Protein AF-A0AAF5DRN4-F1 (afdb_monomer_lite)

Sequence (485 aa):
MKKDLNSKNENVFKKWIREEEDLSLYLNTDNEQILKFLNKKNSDISRIIKIINIDFNIRNKINKVQNFFKSSKKINKISKKRSRTDFNSDTSSLSNPKYSDDSNVSDEKNDITFLNCNDENMEKFLLTIHDNLNCNEKLTWHHEVKVVFYHSKTRNECSRVIKTLFASKKYVIIFDDSSLNVKQILLTYSKSKKKFFEYPDYVNKENYWTYDQLNDRIYDHHIFNMFEKGNLSNYAFLQGIQSFLFEYPQTIDVVSSNNSLNSIKYINMSDSFKDLTLLPLNNNEVNLQWGFEILQNLTNDLANDFFKYLCNEQNKRLNNLIHSFTPEEKVRTYLRRKDVTSLGKNDFGDYIVEICKKMKAEIIFSDHKIDNVCYNYLPIKTINGEIMFVDDNNYAHHYSESKICSGIITDEVLKGNIFDYNEDDKLFYEMFVNWVMKKLHLYDKRIKIATEKDAIEFLMNHGILPIEKFDEEGDQMKLYVGERT

Radius of gyration: 36.46 Å; chains: 1; bounding box: 101×79×79 Å

pLDDT: mean 75.27, std 19.68, range [30.78, 98.31]

Foldseek 3Di:
DVVPCPVVVVVVVVVVVVVVVCVVVCPPDDPVVVVVVVVVVVVVVVVVVVVVVVVVVVVVVVVVVVVVVVVVVVVVVVVVVVVVDDDPDDDDDDDDDDDDDDPDPPPPPPVQKFWEPQDPPFDKDWADQDDQDDLPDQFQWDKFWDWDWDQDPVVSDIDTAIFIWIDTLFWIWTDDDPDPPPDIDIDGDQPLPNDDPPPPPPSVDNPCQDLVNDDPVRYDPLLLVQADCPPADPLLSSLLSLLLCVVVVVVRVVSRVPDPHDRDYPVSSQVSLCVQQVAGRHHDPVSSNSSSVSSSVVSSVVVSVVSSVNSVVSNVLVVVLVPPDDPQSSVCSSVVHLQKGFPAADPSRITIITGTDIFGFPDWPQQCDDDQKHFPFTWTQGPVRAIWGQDPSSYTFLDTLMDGHPDDPDVVVVVQPQDPDDPVVRVVVSVVLSVQRVVVCVVRRNQNPNDSVSSVVVCVVVCVQPPDDDDVPDNHDDRPPPDDD

Structure (mmCIF, N/CA/C/O backbone):
data_AF-A0AAF5DRN4-F1
#
_entry.id   AF-A0AAF5DRN4-F1
#
loop_
_atom_site.group_PDB
_atom_site.id
_atom_site.type_symbol
_atom_site.label_atom_id
_atom_site.label_alt_id
_atom_site.label_comp_id
_atom_site.label_asym_id
_atom_site.label_entity_id
_atom_site.label_seq_id
_atom_site.pdbx_PDB_ins_code
_atom_site.Cartn_x
_atom_site.Cartn_y
_atom_site.Cartn_z
_atom_site.occupancy
_atom_site.B_iso_or_equiv
_atom_site.auth_seq_id
_atom_site.auth_comp_id
_atom_site.auth_asym_id
_atom_site.auth_atom_id
_atom_site.pdbx_PDB_model_num
ATOM 1 N N . MET A 1 1 ? -44.236 -15.678 -1.840 1.00 34.19 1 MET A N 1
ATOM 2 C CA . MET A 1 1 ? -44.286 -15.561 -0.357 1.00 34.19 1 MET A CA 1
ATOM 3 C C . MET A 1 1 ? -45.507 -16.243 0.251 1.00 34.19 1 MET A C 1
ATOM 5 O O . MET A 1 1 ? -45.336 -17.363 0.702 1.00 34.19 1 MET A O 1
ATOM 9 N N . LYS A 1 2 ? -46.734 -15.684 0.225 1.00 34.09 2 LYS A N 1
ATOM 10 C CA . LYS A 1 2 ? -47.917 -16.372 0.812 1.00 34.09 2 LYS A CA 1
ATOM 11 C C . LYS A 1 2 ? -48.296 -17.696 0.116 1.00 34.09 2 LYS A C 1
ATOM 13 O O . LYS A 1 2 ? -48.932 -18.533 0.735 1.00 34.09 2 LYS A O 1
ATOM 18 N N . LYS A 1 3 ? -47.886 -17.892 -1.146 1.00 40.19 3 LYS A N 1
ATOM 19 C CA . LYS A 1 3 ? -48.092 -19.135 -1.916 1.00 40.19 3 LYS A CA 1
ATOM 20 C C . LYS A 1 3 ? -46.990 -20.196 -1.744 1.00 40.19 3 LYS A C 1
ATOM 22 O O . LYS A 1 3 ? -47.240 -21.342 -2.086 1.00 40.19 3 LYS A O 1
ATOM 27 N N . ASP A 1 4 ? -45.820 -19.845 -1.198 1.00 41.94 4 ASP A N 1
ATOM 28 C CA . ASP A 1 4 ? -44.656 -20.759 -1.136 1.00 41.94 4 ASP A CA 1
ATOM 29 C C . ASP A 1 4 ? -44.449 -21.396 0.242 1.00 41.94 4 ASP A C 1
ATOM 31 O O . ASP A 1 4 ? -43.684 -22.351 0.383 1.00 41.94 4 ASP A O 1
ATOM 35 N N . LEU A 1 5 ? -45.174 -20.926 1.261 1.00 41.16 5 LEU A N 1
ATOM 36 C CA . LEU A 1 5 ? -45.381 -21.675 2.499 1.00 41.16 5 LEU A CA 1
ATOM 37 C C . LEU A 1 5 ? -46.373 -22.802 2.206 1.00 41.16 5 LEU A C 1
ATOM 39 O O . LEU A 1 5 ? -47.556 -22.744 2.520 1.00 41.16 5 LEU A O 1
ATOM 43 N N . ASN A 1 6 ? -45.855 -23.806 1.503 1.00 46.31 6 ASN A N 1
ATOM 44 C CA . ASN A 1 6 ? -46.534 -25.038 1.153 1.00 46.31 6 ASN A CA 1
ATOM 45 C C . ASN A 1 6 ? -47.206 -25.624 2.405 1.00 46.31 6 ASN A C 1
ATOM 47 O O . ASN A 1 6 ? -46.566 -25.736 3.454 1.00 46.31 6 ASN A O 1
ATOM 51 N N . SER A 1 7 ? -48.463 -26.054 2.279 1.00 50.34 7 SER A N 1
ATOM 52 C CA . SER A 1 7 ? -49.287 -26.623 3.364 1.00 50.34 7 SER A CA 1
ATOM 53 C C . SER A 1 7 ? -48.601 -27.751 4.152 1.00 50.34 7 SER A C 1
ATOM 55 O O . SER A 1 7 ? -48.934 -28.005 5.310 1.00 50.34 7 SER A O 1
ATOM 57 N N . LYS A 1 8 ? -47.586 -28.398 3.562 1.00 50.88 8 LYS A N 1
ATOM 58 C CA . LYS A 1 8 ? -46.709 -29.359 4.241 1.00 50.88 8 LYS A CA 1
ATOM 59 C C . LYS A 1 8 ? -46.015 -28.780 5.479 1.00 50.88 8 LYS A C 1
ATOM 61 O O . LYS A 1 8 ? -45.960 -29.478 6.484 1.00 50.88 8 LYS A O 1
ATOM 66 N N . ASN A 1 9 ? -45.522 -27.542 5.445 1.00 52.69 9 ASN A N 1
ATOM 67 C CA . ASN A 1 9 ? -44.754 -26.979 6.564 1.00 52.69 9 ASN A CA 1
ATOM 68 C C . ASN A 1 9 ? -45.658 -26.550 7.726 1.00 52.69 9 ASN A C 1
ATOM 70 O O . ASN A 1 9 ? -45.308 -26.759 8.884 1.00 52.69 9 ASN A O 1
ATOM 74 N N . GLU A 1 10 ? -46.852 -26.032 7.427 1.00 51.88 10 GLU A N 1
ATOM 75 C CA . GLU A 1 10 ? -47.852 -25.721 8.452 1.00 51.88 10 GLU A CA 1
ATOM 76 C C . GLU A 1 10 ? -48.342 -26.995 9.154 1.00 51.88 10 GLU A C 1
ATOM 78 O O . GLU A 1 10 ? -48.479 -27.015 10.375 1.00 51.88 10 GLU A O 1
ATOM 83 N N . ASN A 1 11 ? -48.523 -28.092 8.409 1.00 60.19 11 ASN A N 1
ATOM 84 C CA . ASN A 1 11 ? -48.879 -29.384 8.994 1.00 60.19 11 ASN A CA 1
ATOM 85 C C . ASN A 1 11 ? -47.763 -29.962 9.873 1.00 60.19 11 ASN A C 1
ATOM 87 O O . ASN A 1 11 ? -48.069 -30.546 10.908 1.00 60.19 11 ASN A O 1
ATOM 91 N N . VAL A 1 12 ? -46.488 -29.783 9.507 1.00 56.44 12 VAL A N 1
ATOM 92 C CA . VAL A 1 12 ? -45.354 -30.185 10.360 1.00 56.44 12 VAL A CA 1
ATOM 93 C C . VAL A 1 12 ? -45.354 -29.382 11.660 1.00 56.44 12 VAL A C 1
ATOM 95 O O . VAL A 1 12 ? -45.227 -29.971 12.728 1.00 56.44 12 VAL A O 1
ATOM 98 N N . PHE A 1 13 ? -45.579 -28.068 11.590 1.00 45.00 13 PHE A N 1
ATOM 99 C CA . PHE A 1 13 ? -45.620 -27.209 12.774 1.00 45.00 13 PHE A CA 1
ATOM 100 C C . PHE A 1 13 ? -46.831 -27.504 13.678 1.00 45.00 13 PHE A C 1
ATOM 102 O O . PHE A 1 13 ? -46.680 -27.663 14.883 1.00 45.00 13 PHE A O 1
ATOM 109 N N . LYS A 1 14 ? -48.033 -27.680 13.110 1.00 59.66 14 LYS A N 1
ATOM 110 C CA . LYS A 1 14 ? -49.236 -28.069 13.876 1.00 59.66 14 LYS A CA 1
ATOM 111 C C . LYS A 1 14 ? -49.115 -29.459 14.496 1.00 59.66 14 LYS A C 1
ATOM 113 O O . LYS A 1 14 ? -49.604 -29.677 15.600 1.00 59.66 14 LYS A O 1
ATOM 118 N N . LYS A 1 15 ? -48.475 -30.397 13.792 1.00 63.25 15 LYS A N 1
ATOM 119 C CA . LYS A 1 15 ? -48.167 -31.726 14.328 1.00 63.25 15 LYS A CA 1
ATOM 120 C C . LYS A 1 15 ? -47.182 -31.633 15.495 1.00 63.25 15 LYS A C 1
ATOM 122 O O . LYS A 1 15 ? -47.379 -32.323 16.484 1.00 63.25 15 LYS A O 1
ATOM 127 N N . TRP A 1 16 ? -46.194 -30.743 15.403 1.00 51.16 16 TRP A N 1
ATOM 128 C CA . TRP A 1 16 ? -45.220 -30.500 16.467 1.00 51.16 16 TRP A CA 1
ATOM 129 C C . TRP A 1 16 ? -45.878 -30.008 17.765 1.00 51.16 16 TRP A C 1
ATOM 131 O O . TRP A 1 16 ? -45.559 -30.548 18.815 1.00 51.16 16 TRP A O 1
ATOM 141 N N . ILE A 1 17 ? -46.852 -29.088 17.683 1.00 52.28 17 ILE A N 1
ATOM 142 C CA . ILE A 1 17 ? -47.606 -28.605 18.859 1.00 52.28 17 ILE A CA 1
ATOM 143 C C . ILE A 1 17 ? -48.411 -29.735 19.522 1.00 52.28 17 ILE A C 1
ATOM 145 O O . ILE A 1 17 ? -48.402 -29.857 20.740 1.00 52.28 17 ILE A O 1
ATOM 149 N N . ARG A 1 18 ? -49.077 -30.599 18.741 1.00 55.06 18 ARG A N 1
ATOM 150 C CA . ARG A 1 18 ? -49.852 -31.720 19.313 1.00 55.06 18 ARG A CA 1
ATOM 151 C C . ARG A 1 18 ? -48.970 -32.786 19.960 1.00 55.06 18 ARG A C 1
ATOM 153 O O . ARG A 1 18 ? -49.330 -33.326 20.993 1.00 55.06 18 ARG A O 1
ATOM 160 N N . GLU A 1 19 ? -47.818 -33.083 19.363 1.00 56.28 19 GLU A N 1
ATOM 161 C CA . GLU A 1 19 ? -46.881 -34.067 19.923 1.00 56.28 19 GLU A CA 1
ATOM 162 C C . GLU A 1 19 ? -46.210 -33.573 21.221 1.00 56.28 19 GLU A C 1
ATOM 164 O O . GLU A 1 19 ? -45.669 -34.383 21.969 1.00 56.28 19 GLU A O 1
ATOM 169 N N . GLU A 1 20 ? -46.237 -32.265 21.500 1.00 49.56 20 GLU A N 1
ATOM 170 C CA . GLU A 1 20 ? -45.762 -31.698 22.767 1.00 49.56 20 GLU A CA 1
ATOM 171 C C . GLU A 1 20 ? -46.753 -31.942 23.921 1.00 49.56 20 GLU A C 1
ATOM 173 O O . GLU A 1 20 ? -46.327 -32.167 25.051 1.00 49.56 20 GLU A O 1
ATOM 178 N N . GLU A 1 21 ? -48.062 -31.994 23.645 1.00 51.03 21 GLU A N 1
ATOM 179 C CA . GLU A 1 21 ? -49.086 -32.343 24.647 1.00 51.03 21 GLU A CA 1
ATOM 180 C C . GLU A 1 21 ? -49.031 -33.840 25.029 1.00 51.03 21 GLU A C 1
ATOM 182 O O . GLU A 1 21 ? -49.225 -34.208 26.194 1.00 51.03 21 GLU A O 1
ATOM 187 N N . ASP A 1 22 ? -48.649 -34.705 24.082 1.00 53.84 22 ASP A N 1
ATOM 188 C CA . ASP A 1 22 ? -48.504 -36.153 24.299 1.00 53.84 22 ASP A CA 1
ATOM 189 C C . ASP A 1 22 ? -47.260 -36.538 25.123 1.00 53.84 22 ASP A C 1
ATOM 191 O O . ASP A 1 22 ? -47.157 -37.673 25.595 1.00 53.84 22 ASP A O 1
ATOM 195 N N . LEU A 1 23 ? -46.322 -35.615 25.377 1.00 43.97 23 LEU A N 1
ATOM 196 C CA . LEU A 1 23 ? -45.146 -35.881 26.222 1.00 43.97 23 LEU A CA 1
ATOM 197 C C . LEU A 1 23 ? -45.525 -36.248 27.668 1.00 43.97 23 LEU A C 1
ATOM 199 O O . LEU A 1 23 ? -44.752 -36.921 28.351 1.00 43.97 23 LEU A O 1
ATOM 203 N N . SER A 1 24 ? -46.736 -35.893 28.111 1.00 48.56 24 SER A N 1
ATOM 204 C CA . SER A 1 24 ? -47.278 -36.328 29.405 1.00 48.56 24 SER A CA 1
ATOM 205 C C . SER A 1 24 ? -47.591 -37.833 29.473 1.00 48.56 24 SER A C 1
ATOM 207 O O . SER A 1 24 ? -47.614 -38.399 30.565 1.00 48.56 24 SER A O 1
ATOM 209 N N . LEU A 1 25 ? -47.763 -38.511 28.331 1.00 50.25 25 LEU A N 1
ATOM 210 C CA . LEU A 1 25 ? -48.127 -39.932 28.266 1.00 50.25 25 LEU A CA 1
ATOM 211 C C . LEU A 1 25 ? -46.925 -40.890 28.246 1.00 50.25 25 LEU A C 1
ATOM 213 O O . LEU A 1 25 ? -47.085 -42.074 28.538 1.00 50.25 25 LEU A O 1
ATOM 217 N N . TYR A 1 26 ? -45.719 -40.404 27.945 1.00 44.84 26 TYR A N 1
ATOM 218 C CA . TYR A 1 26 ? -44.545 -41.261 27.709 1.00 44.84 26 TYR A CA 1
ATOM 219 C C . TYR A 1 26 ? -43.659 -41.508 28.941 1.00 44.84 26 TYR A C 1
ATOM 221 O O . TYR A 1 26 ? -42.624 -42.169 28.837 1.00 44.84 26 TYR A O 1
ATOM 229 N N . LEU A 1 27 ? -44.073 -41.064 30.133 1.00 44.50 27 LEU A N 1
ATOM 230 C CA . LEU A 1 27 ? -43.308 -41.276 31.371 1.00 44.50 27 LEU A CA 1
ATOM 231 C C . LEU A 1 27 ? -43.224 -42.746 31.839 1.00 44.50 27 LEU A C 1
ATOM 233 O O . LEU A 1 27 ? -42.555 -43.011 32.830 1.00 44.50 27 LEU A O 1
ATOM 237 N N . ASN A 1 28 ? -43.821 -43.708 31.121 1.00 46.72 28 ASN A N 1
ATOM 238 C CA . ASN A 1 28 ? -43.773 -45.141 31.461 1.00 46.72 28 ASN A CA 1
ATOM 239 C C . ASN A 1 28 ? -43.280 -46.059 30.323 1.00 46.72 28 ASN A C 1
ATOM 241 O O . ASN A 1 28 ? -43.595 -47.248 30.309 1.00 46.72 28 ASN A O 1
ATOM 245 N N . THR A 1 29 ? -42.513 -45.545 29.360 1.00 47.59 29 THR A N 1
ATOM 246 C CA . THR A 1 29 ? -42.054 -46.337 28.198 1.00 47.59 29 THR A CA 1
ATOM 247 C C . THR A 1 29 ? -40.541 -46.508 28.112 1.00 47.59 29 THR A C 1
ATOM 249 O O . THR A 1 29 ? -39.771 -45.638 28.503 1.00 47.59 29 THR A O 1
ATOM 252 N N . ASP A 1 30 ? -40.155 -47.666 27.571 1.00 61.34 30 ASP A N 1
ATOM 253 C CA . ASP A 1 30 ? -38.801 -48.214 27.496 1.00 61.34 30 ASP A CA 1
ATOM 254 C C . ASP A 1 30 ? -37.784 -47.288 26.792 1.00 61.34 30 ASP A C 1
ATOM 256 O O . ASP A 1 30 ? -38.079 -46.642 25.777 1.00 61.34 30 ASP A O 1
ATOM 260 N N . ASN A 1 31 ? -36.557 -47.254 27.323 1.00 64.44 31 ASN A N 1
ATOM 261 C CA . ASN A 1 31 ? -35.498 -46.284 27.009 1.00 64.44 31 ASN A CA 1
ATOM 262 C C . ASN A 1 31 ? -35.117 -46.241 25.519 1.00 64.44 31 ASN A C 1
ATOM 264 O O . ASN A 1 31 ? -34.694 -45.203 25.002 1.00 64.44 31 ASN A O 1
ATOM 268 N N . GLU A 1 32 ? -35.287 -47.349 24.796 1.00 62.09 32 GLU A N 1
ATOM 269 C CA . GLU A 1 32 ? -34.953 -47.426 23.373 1.00 62.09 32 GLU A CA 1
ATOM 270 C C . GLU A 1 32 ? -35.887 -46.564 22.497 1.00 62.09 32 GLU A C 1
ATOM 272 O O . GLU A 1 32 ? -35.458 -45.997 21.485 1.00 62.09 32 GLU A O 1
ATOM 277 N N . GLN A 1 33 ? -37.158 -46.408 22.893 1.00 67.88 33 GLN A N 1
ATOM 278 C CA . GLN A 1 33 ? -38.109 -45.550 22.175 1.00 67.88 33 GLN A CA 1
ATOM 279 C C . GLN A 1 33 ? -37.792 -44.067 22.387 1.00 67.88 33 GLN A C 1
ATOM 281 O O . GLN A 1 33 ? -37.835 -43.290 21.428 1.00 67.88 33 GLN A O 1
ATOM 286 N N . ILE A 1 34 ? -37.386 -43.694 23.605 1.00 61.19 34 ILE A N 1
ATOM 287 C CA . ILE A 1 34 ? -36.936 -42.335 23.936 1.00 61.19 34 ILE A CA 1
ATOM 288 C C . ILE A 1 34 ? -35.717 -41.969 23.081 1.00 61.19 34 ILE A C 1
ATOM 290 O O . ILE A 1 34 ? -35.688 -40.903 22.465 1.00 61.19 34 ILE A O 1
ATOM 294 N N . LEU A 1 35 ? -34.742 -42.876 22.953 1.00 55.47 35 LEU A N 1
ATOM 295 C CA . LEU A 1 35 ? -33.540 -42.622 22.157 1.00 55.47 35 LEU A CA 1
ATOM 296 C C . LEU A 1 35 ? -33.856 -42.431 20.662 1.00 55.47 35 LEU A C 1
ATOM 298 O O . LEU A 1 35 ? -33.338 -41.511 20.021 1.00 55.47 35 LEU A O 1
ATOM 302 N N . LYS A 1 36 ? -34.744 -43.263 20.095 1.00 66.06 36 LYS A N 1
ATOM 303 C CA . LYS A 1 36 ? -35.218 -43.113 18.705 1.00 66.06 36 LYS A CA 1
ATOM 304 C C . LYS A 1 36 ? -35.960 -41.788 18.497 1.00 66.06 36 LYS A C 1
ATOM 306 O O . LYS A 1 36 ? -35.770 -41.145 17.462 1.00 66.06 36 LYS A O 1
ATOM 311 N N . PHE A 1 37 ? -36.755 -41.352 19.474 1.00 68.00 37 PHE A N 1
ATOM 312 C CA . PHE A 1 37 ? -37.451 -40.066 19.436 1.00 68.00 37 PHE A CA 1
ATOM 313 C C . PHE A 1 37 ? -36.480 -38.876 19.477 1.00 68.00 37 PHE A C 1
ATOM 315 O O . PHE A 1 37 ? -36.572 -37.988 18.626 1.00 68.00 37 PHE A O 1
ATOM 322 N N . LEU A 1 38 ? -35.499 -38.886 20.387 1.00 66.62 38 LEU A N 1
ATOM 323 C CA . LEU A 1 38 ? -34.484 -37.830 20.497 1.00 66.62 38 LEU A CA 1
ATOM 324 C C . LEU A 1 38 ? -33.641 -37.705 19.220 1.00 66.62 38 LEU A C 1
ATOM 326 O O . LEU A 1 38 ? -33.437 -36.602 18.711 1.00 66.62 38 LEU A O 1
ATOM 330 N N . ASN A 1 39 ? -33.228 -38.831 18.632 1.00 65.94 39 ASN A N 1
ATOM 331 C CA . ASN A 1 39 ? -32.480 -38.830 17.372 1.00 65.94 39 ASN A CA 1
ATOM 332 C C . ASN A 1 39 ? -33.298 -38.259 16.205 1.00 65.94 39 ASN A C 1
ATOM 334 O O . ASN A 1 39 ? -32.773 -37.505 15.380 1.00 65.94 39 ASN A O 1
ATOM 338 N N . LYS A 1 40 ? -34.601 -38.560 16.152 1.00 73.19 40 LYS A N 1
ATOM 339 C CA . LYS A 1 40 ? -35.508 -37.967 15.165 1.00 73.19 40 LYS A CA 1
ATOM 340 C C . LYS A 1 40 ? -35.641 -36.452 15.364 1.00 73.19 40 LYS A C 1
ATOM 342 O O . LYS A 1 40 ? -35.519 -35.710 14.390 1.00 73.19 40 LYS A O 1
ATOM 347 N N . LYS A 1 41 ? -35.794 -35.983 16.609 1.00 73.38 41 LYS A N 1
ATOM 348 C CA . LYS A 1 41 ? -35.871 -34.546 16.939 1.00 73.38 41 LYS A CA 1
ATOM 349 C C . LYS A 1 41 ? -34.593 -33.791 16.556 1.00 73.38 41 LYS A C 1
ATOM 351 O O . LYS A 1 41 ? -34.696 -32.711 15.981 1.00 73.38 41 LYS A O 1
ATOM 356 N N . ASN A 1 42 ? -33.408 -34.372 16.763 1.00 70.12 42 ASN A N 1
ATOM 357 C CA . ASN A 1 42 ? -32.141 -33.766 16.324 1.00 70.12 42 ASN A CA 1
ATOM 358 C C . ASN A 1 42 ? -32.070 -33.576 14.798 1.00 70.12 42 ASN A C 1
ATOM 360 O O . ASN A 1 42 ? -31.583 -32.548 14.318 1.00 70.12 42 ASN A O 1
ATOM 364 N N . SER A 1 43 ? -32.595 -34.529 14.019 1.00 69.06 43 SER A N 1
ATOM 365 C CA . SER A 1 43 ? -32.681 -34.395 12.557 1.00 69.06 43 SER A CA 1
ATOM 366 C C . SER A 1 43 ? -33.598 -33.239 12.136 1.00 69.06 43 SER A C 1
ATOM 368 O O . SER A 1 43 ? -33.249 -32.456 11.245 1.00 69.06 43 SER A O 1
ATOM 370 N N . ASP A 1 44 ? -34.740 -33.090 12.809 1.00 71.88 44 ASP A N 1
ATOM 371 C CA . ASP A 1 44 ? -35.696 -32.018 12.528 1.00 71.88 44 ASP A CA 1
ATOM 372 C C . ASP A 1 44 ? -35.152 -30.638 12.944 1.00 71.88 44 ASP A C 1
ATOM 374 O O . ASP A 1 44 ? -35.269 -29.685 12.170 1.00 71.88 44 ASP A O 1
ATOM 378 N N . ILE A 1 45 ? -34.449 -30.533 14.080 1.00 64.00 45 ILE A N 1
ATOM 379 C CA . ILE A 1 45 ? -33.748 -29.305 14.500 1.00 64.00 45 ILE A CA 1
ATOM 380 C C . ILE A 1 45 ? -32.693 -28.902 13.461 1.00 64.00 45 ILE A C 1
ATOM 382 O O . ILE A 1 45 ? -32.655 -27.748 13.033 1.00 64.00 45 ILE A O 1
ATOM 386 N N . SER A 1 46 ? -31.886 -29.851 12.976 1.00 63.84 46 SER A N 1
ATOM 387 C CA . SER A 1 46 ? -30.887 -29.582 11.931 1.00 63.84 46 SER A CA 1
ATOM 388 C C . SER A 1 46 ? -31.523 -29.042 10.641 1.00 63.84 46 SER A C 1
ATOM 390 O O . SER A 1 46 ? -30.984 -28.129 10.007 1.00 63.84 46 SER A O 1
ATOM 392 N N . ARG A 1 47 ? -32.701 -29.553 10.252 1.00 60.47 47 ARG A N 1
ATOM 393 C CA . ARG A 1 47 ? -33.462 -29.020 9.110 1.00 60.47 47 ARG A CA 1
ATOM 394 C C . ARG A 1 47 ? -33.976 -27.606 9.361 1.00 60.47 47 ARG A C 1
ATOM 396 O O . ARG A 1 47 ? -33.871 -26.776 8.460 1.00 60.47 47 ARG A O 1
ATOM 403 N N . ILE A 1 48 ? -34.496 -27.322 10.553 1.00 61.25 48 ILE A N 1
ATOM 404 C CA . ILE A 1 48 ? -34.987 -25.987 10.925 1.00 61.25 48 ILE A CA 1
ATOM 405 C C . ILE A 1 48 ? -33.841 -24.969 10.904 1.00 61.25 48 ILE A C 1
ATOM 407 O O . ILE A 1 48 ? -33.987 -23.921 10.279 1.00 61.25 48 ILE A O 1
ATOM 411 N N . ILE A 1 49 ? -32.674 -25.305 11.464 1.00 55.47 49 ILE A N 1
ATOM 412 C CA . ILE A 1 49 ? -31.474 -24.449 11.425 1.00 55.47 49 ILE A CA 1
ATOM 413 C C . ILE A 1 49 ? -31.066 -24.145 9.976 1.00 55.47 49 ILE A C 1
ATOM 415 O O . ILE A 1 49 ? -30.799 -22.994 9.632 1.00 55.47 49 ILE A O 1
ATOM 419 N N . LYS A 1 50 ? -31.090 -25.145 9.083 1.00 60.62 50 LYS A N 1
ATOM 420 C CA . LYS A 1 50 ? -30.821 -24.921 7.651 1.00 60.62 50 LYS A CA 1
ATOM 421 C C . LYS A 1 50 ? -31.827 -23.963 7.007 1.00 60.62 50 LYS A C 1
ATOM 423 O O . LYS A 1 50 ? -31.420 -23.123 6.210 1.00 60.62 50 LYS A O 1
ATOM 428 N N . ILE A 1 51 ? -33.114 -24.065 7.342 1.00 63.84 51 ILE A N 1
ATOM 429 C CA . ILE A 1 51 ? -34.158 -23.164 6.825 1.00 63.84 51 ILE A CA 1
ATOM 430 C C . ILE A 1 51 ? -33.950 -21.734 7.345 1.00 63.84 51 ILE A C 1
ATOM 432 O O . ILE A 1 51 ? -34.028 -20.793 6.557 1.00 63.84 51 ILE A O 1
ATOM 436 N N . ILE A 1 52 ? -33.626 -21.569 8.630 1.00 59.22 52 ILE A N 1
ATOM 437 C CA . ILE A 1 52 ? -33.339 -20.262 9.242 1.00 59.22 52 ILE A CA 1
ATOM 438 C C . ILE A 1 52 ? -32.122 -19.610 8.571 1.00 59.22 52 ILE A C 1
ATOM 440 O O . ILE A 1 52 ? -32.190 -18.447 8.178 1.00 59.22 52 ILE A O 1
ATOM 444 N N . ASN A 1 53 ? -31.050 -20.371 8.331 1.00 54.09 53 ASN A N 1
ATOM 445 C CA . ASN A 1 53 ? -29.860 -19.871 7.635 1.00 54.09 53 ASN A CA 1
ATOM 446 C C . ASN A 1 53 ? -30.152 -19.457 6.182 1.00 54.09 53 ASN A C 1
ATOM 448 O O . ASN A 1 53 ? -29.557 -18.505 5.671 1.00 54.09 53 ASN A O 1
ATOM 452 N N . ILE A 1 54 ? -31.074 -20.144 5.497 1.00 66.19 54 ILE A N 1
ATOM 453 C CA . ILE A 1 54 ? -31.532 -19.738 4.160 1.00 66.19 54 ILE A CA 1
ATOM 454 C C . ILE A 1 54 ? -32.309 -18.416 4.238 1.00 66.19 54 ILE A C 1
ATOM 456 O O . ILE A 1 54 ? -32.026 -17.517 3.444 1.00 66.19 54 ILE A O 1
ATOM 460 N N . ASP A 1 55 ? -33.237 -18.264 5.190 1.00 64.25 55 ASP A N 1
ATOM 461 C CA . ASP A 1 55 ? -34.008 -17.020 5.358 1.00 64.25 55 ASP A CA 1
ATOM 462 C C . ASP A 1 55 ? -33.092 -15.833 5.695 1.00 64.25 55 ASP A C 1
ATOM 464 O O . ASP A 1 55 ? -33.214 -14.764 5.096 1.00 64.25 55 ASP A O 1
ATOM 468 N N . PHE A 1 56 ? -32.099 -16.038 6.567 1.00 60.47 56 PHE A N 1
ATOM 469 C CA . PHE A 1 56 ? -31.100 -15.025 6.913 1.00 60.47 56 PHE A CA 1
ATOM 470 C C . PHE A 1 56 ? -30.281 -14.578 5.692 1.00 60.47 56 PHE A C 1
ATOM 472 O O . PHE A 1 56 ? -30.162 -13.383 5.410 1.00 60.47 56 PHE A O 1
ATOM 479 N N . ASN A 1 57 ? -29.794 -15.530 4.889 1.00 58.03 57 ASN A N 1
ATOM 480 C CA . ASN A 1 57 ? -29.079 -15.232 3.646 1.00 58.03 57 ASN A CA 1
ATOM 481 C C . ASN A 1 57 ? -29.945 -14.470 2.631 1.00 58.03 57 ASN A C 1
ATOM 483 O O . ASN A 1 57 ? -29.448 -13.586 1.925 1.00 58.03 57 ASN A O 1
ATOM 487 N N . ILE A 1 58 ? -31.241 -14.783 2.556 1.00 64.19 58 ILE A N 1
ATOM 488 C CA . ILE A 1 58 ? -32.193 -14.070 1.700 1.00 64.19 58 ILE A CA 1
ATOM 489 C C . ILE A 1 58 ? -32.408 -12.641 2.212 1.00 64.19 58 ILE A C 1
ATOM 491 O O . ILE A 1 58 ? -32.301 -11.703 1.419 1.00 64.19 58 ILE A O 1
ATOM 495 N N . ARG A 1 59 ? -32.638 -12.441 3.517 1.00 61.06 59 ARG A N 1
ATOM 496 C CA . ARG A 1 59 ? -32.798 -11.101 4.113 1.00 61.06 59 ARG A CA 1
ATOM 497 C C . ARG A 1 59 ? -31.562 -10.234 3.911 1.00 61.06 59 ARG A C 1
ATOM 499 O O . ARG A 1 59 ? -31.697 -9.095 3.470 1.00 61.06 59 ARG A O 1
ATOM 506 N N . ASN A 1 60 ? -30.364 -10.782 4.108 1.00 60.19 60 ASN A N 1
ATOM 507 C CA . ASN A 1 60 ? -29.117 -10.057 3.860 1.00 60.19 60 ASN A CA 1
ATOM 508 C C . ASN A 1 60 ? -28.961 -9.649 2.391 1.00 60.19 60 ASN A C 1
ATOM 510 O O . ASN A 1 60 ? -28.555 -8.520 2.100 1.00 60.19 60 ASN A O 1
ATOM 514 N N . LYS A 1 61 ? -29.336 -10.518 1.442 1.00 63.94 61 LYS A N 1
ATOM 515 C CA . LYS A 1 61 ? -29.367 -10.155 0.016 1.00 63.94 61 LYS A CA 1
ATOM 516 C C . LYS A 1 61 ? -30.394 -9.057 -0.275 1.00 63.94 61 LYS A C 1
ATOM 518 O O . LYS A 1 61 ? -30.071 -8.117 -0.999 1.00 63.94 61 LYS A O 1
ATOM 523 N N . ILE A 1 62 ? -31.592 -9.128 0.309 1.00 62.47 62 ILE A N 1
ATOM 524 C CA . ILE A 1 62 ? -32.633 -8.098 0.155 1.00 62.47 62 ILE A CA 1
ATOM 525 C C . ILE A 1 62 ? -32.154 -6.751 0.713 1.00 62.47 62 ILE A C 1
ATOM 527 O O . ILE A 1 62 ? -32.263 -5.739 0.020 1.00 62.47 62 ILE A O 1
ATOM 531 N N . ASN A 1 63 ? -31.560 -6.733 1.907 1.00 62.69 63 ASN A N 1
ATOM 532 C CA . ASN A 1 63 ? -31.039 -5.517 2.536 1.00 62.69 63 ASN A CA 1
ATOM 533 C C . ASN A 1 63 ? -29.913 -4.886 1.701 1.00 62.69 63 ASN A C 1
ATOM 535 O O . ASN A 1 63 ? -29.921 -3.673 1.475 1.00 62.69 63 ASN A O 1
ATOM 539 N N . LYS A 1 64 ? -29.002 -5.698 1.142 1.00 61.12 64 LYS A N 1
ATOM 540 C CA . LYS A 1 64 ? -27.971 -5.227 0.197 1.00 61.12 64 LYS A CA 1
ATOM 541 C C . LYS A 1 64 ? -28.587 -4.568 -1.043 1.00 61.12 64 LYS A C 1
ATOM 543 O O . LYS A 1 64 ? -28.174 -3.472 -1.422 1.00 61.12 64 LYS A O 1
ATOM 548 N N . VAL A 1 65 ? -29.606 -5.188 -1.642 1.00 49.06 65 VAL A N 1
ATOM 549 C CA . VAL A 1 65 ? -30.319 -4.633 -2.807 1.00 49.06 65 VAL A CA 1
ATOM 550 C C . VAL A 1 65 ? -31.037 -3.325 -2.450 1.00 49.06 65 VAL A C 1
ATOM 552 O O . VAL A 1 65 ? -30.954 -2.347 -3.193 1.00 49.06 65 VAL A O 1
ATOM 555 N N . GLN A 1 66 ? -31.694 -3.252 -1.292 1.00 62.56 66 GLN A N 1
ATOM 556 C CA . GLN A 1 66 ? -32.366 -2.032 -0.838 1.00 62.56 66 GLN A CA 1
ATOM 557 C C . GLN A 1 66 ? -31.383 -0.881 -0.588 1.00 62.56 66 GLN A C 1
ATOM 559 O O . GLN A 1 66 ? -31.654 0.255 -0.993 1.00 62.56 66 GLN A O 1
ATOM 564 N N . ASN A 1 67 ? -30.232 -1.160 0.026 1.00 64.44 67 ASN A N 1
ATOM 565 C CA . ASN A 1 67 ? -29.187 -0.162 0.254 1.00 64.44 67 ASN A CA 1
ATOM 566 C C . ASN A 1 67 ? -28.582 0.331 -1.067 1.00 64.44 67 ASN A C 1
ATOM 568 O O . ASN A 1 67 ? -28.410 1.539 -1.241 1.00 64.44 67 ASN A O 1
ATOM 572 N N . PHE A 1 68 ? -28.386 -0.558 -2.045 1.00 58.16 68 PHE A N 1
ATOM 573 C CA . PHE A 1 68 ? -27.984 -0.176 -3.401 1.00 58.16 68 PHE A CA 1
ATOM 574 C C . PHE A 1 68 ? -28.983 0.804 -4.046 1.00 58.16 68 PHE A C 1
ATOM 576 O O . PHE A 1 68 ? -28.586 1.854 -4.560 1.00 58.16 68 PHE A O 1
ATOM 583 N N . PHE A 1 69 ? -30.292 0.538 -3.946 1.00 50.78 69 PHE A N 1
ATOM 584 C CA . PHE A 1 69 ? -31.318 1.448 -4.470 1.00 50.78 69 PHE A CA 1
ATOM 585 C C . PHE A 1 69 ? -31.384 2.791 -3.724 1.00 50.78 69 PHE A C 1
ATOM 587 O O . PHE A 1 69 ? -31.616 3.829 -4.354 1.00 50.78 69 PHE A O 1
ATOM 594 N N . LYS A 1 70 ? -31.160 2.811 -2.402 1.00 68.25 70 LYS A N 1
ATOM 595 C CA . LYS A 1 70 ? -31.089 4.060 -1.619 1.00 68.25 70 LYS A CA 1
ATOM 596 C C . LYS A 1 70 ? -29.896 4.921 -2.055 1.00 68.25 70 LYS A C 1
ATOM 598 O O . LYS A 1 70 ? -30.071 6.118 -2.300 1.00 68.25 70 LYS A O 1
ATOM 603 N N . SER A 1 71 ? -28.722 4.316 -2.235 1.00 63.19 71 SER A N 1
ATOM 604 C CA . SER A 1 71 ? -27.507 5.005 -2.694 1.00 63.19 71 SER A CA 1
ATOM 605 C C . SER A 1 71 ? -27.634 5.510 -4.133 1.00 63.19 71 SER A C 1
ATOM 607 O O . SER A 1 71 ? -27.328 6.672 -4.399 1.00 63.19 71 SER A O 1
ATOM 609 N N . SER A 1 72 ? -28.194 4.708 -5.045 1.00 51.81 72 SER A N 1
ATOM 610 C CA . SER A 1 72 ? -28.459 5.121 -6.433 1.00 51.81 72 SER A CA 1
ATOM 611 C C . SER A 1 72 ? -29.410 6.328 -6.513 1.00 51.81 72 SER A C 1
ATOM 613 O O . SER A 1 72 ? -29.142 7.293 -7.233 1.00 51.81 72 SER A O 1
ATOM 615 N N . LYS A 1 73 ? -30.477 6.361 -5.696 1.00 63.00 73 LYS A N 1
ATOM 616 C CA . LYS A 1 73 ? -31.368 7.536 -5.599 1.00 63.00 73 LYS A CA 1
ATOM 617 C C . LYS A 1 73 ? -30.647 8.785 -5.079 1.00 63.00 73 LYS A C 1
ATOM 619 O O . LYS A 1 73 ? -30.959 9.889 -5.528 1.00 63.00 73 LYS A O 1
ATOM 624 N N . LYS A 1 74 ? -29.694 8.634 -4.152 1.00 68.25 74 LYS A N 1
ATOM 625 C CA . LYS A 1 74 ? -28.882 9.747 -3.630 1.00 68.25 74 LYS A CA 1
ATOM 626 C C . LYS A 1 74 ? -27.929 10.285 -4.704 1.00 68.25 74 LYS A C 1
ATOM 628 O O . LYS A 1 74 ? -27.875 11.496 -4.898 1.00 68.25 74 LYS A O 1
ATOM 633 N N . ILE A 1 75 ? -27.282 9.401 -5.468 1.00 53.44 75 ILE A N 1
ATOM 634 C CA . ILE A 1 75 ? -26.403 9.766 -6.592 1.00 53.44 75 ILE A CA 1
ATOM 635 C C . ILE A 1 75 ? -27.193 10.482 -7.697 1.00 53.44 75 ILE A C 1
ATOM 637 O O . ILE A 1 75 ? -26.776 11.547 -8.140 1.00 53.44 75 ILE A O 1
ATOM 641 N N . ASN A 1 76 ? -28.381 9.989 -8.064 1.00 53.66 76 ASN A N 1
ATOM 642 C CA . ASN A 1 76 ? -29.229 10.637 -9.074 1.00 53.66 76 ASN A CA 1
ATOM 643 C C . ASN A 1 76 ? -29.754 12.020 -8.646 1.00 53.66 76 ASN A C 1
ATOM 645 O O . ASN A 1 76 ? -29.989 12.885 -9.489 1.00 53.66 76 ASN A O 1
ATOM 649 N N . LYS A 1 77 ? -29.930 12.267 -7.340 1.00 62.34 77 LYS A N 1
ATOM 650 C CA . LYS A 1 77 ? -30.239 13.616 -6.833 1.00 62.34 77 LYS A CA 1
ATOM 651 C C . LYS A 1 77 ? -29.033 14.556 -6.920 1.00 62.34 77 LYS A C 1
ATOM 653 O O . LYS A 1 77 ? -29.219 15.744 -7.169 1.00 62.34 77 LYS A O 1
ATOM 658 N N . ILE A 1 78 ? -27.819 14.039 -6.732 1.00 59.41 78 ILE A N 1
ATOM 659 C CA . ILE A 1 78 ? -26.579 14.820 -6.833 1.00 59.41 78 ILE A CA 1
ATOM 660 C C . ILE A 1 78 ? -26.249 15.122 -8.303 1.00 59.41 78 ILE A C 1
ATOM 662 O O . ILE A 1 78 ? -25.915 16.262 -8.619 1.00 59.41 78 ILE A O 1
ATOM 666 N N . SER A 1 79 ? -26.422 14.160 -9.217 1.00 48.50 79 SER A N 1
ATOM 667 C CA . SER A 1 79 ? -26.189 14.371 -10.654 1.00 48.50 79 SER A CA 1
ATOM 668 C C . SER A 1 79 ? -27.162 15.391 -11.251 1.00 48.50 79 SER A C 1
ATOM 670 O O . SER A 1 79 ? -26.721 16.298 -11.949 1.00 48.50 79 SER A O 1
ATOM 672 N N . LYS A 1 80 ? -28.451 15.350 -10.875 1.00 50.41 80 LYS A N 1
ATOM 673 C CA . LYS A 1 80 ? -29.433 16.376 -11.278 1.00 50.41 80 LYS A CA 1
ATOM 674 C C . LYS A 1 80 ? -29.148 17.770 -10.710 1.00 50.41 80 LYS A C 1
ATOM 676 O O . LYS A 1 80 ? -29.581 18.753 -11.301 1.00 50.41 80 LYS A O 1
ATOM 681 N N . LYS A 1 81 ? -28.440 17.880 -9.578 1.00 53.38 81 LYS A N 1
ATOM 682 C CA . LYS A 1 81 ? -27.968 19.180 -9.068 1.00 53.38 81 LYS A CA 1
ATOM 683 C C . LYS A 1 81 ? -26.729 19.687 -9.810 1.00 53.38 81 LYS A C 1
ATOM 685 O O . LYS A 1 81 ? -26.576 20.894 -9.916 1.00 53.38 81 LYS A O 1
ATOM 690 N N . ARG A 1 82 ? -25.879 18.798 -10.335 1.00 46.69 82 ARG A N 1
ATOM 691 C CA . ARG A 1 82 ? -24.683 19.178 -11.108 1.00 46.69 82 ARG A CA 1
ATOM 692 C C . ARG A 1 82 ? -24.956 19.450 -12.587 1.00 46.69 82 ARG A C 1
ATOM 694 O O . ARG A 1 82 ? -24.265 20.269 -13.168 1.00 46.69 82 ARG A O 1
ATOM 701 N N . SER A 1 83 ? -25.981 18.851 -13.190 1.00 42.19 83 SER A N 1
ATOM 702 C CA . SER A 1 83 ? -26.315 19.087 -14.606 1.00 42.19 83 SER A CA 1
ATOM 703 C C . SER A 1 83 ? -27.044 20.416 -14.878 1.00 42.19 83 SER A C 1
ATOM 705 O O . SER A 1 83 ? -27.604 20.586 -15.956 1.00 42.19 83 SER A O 1
ATOM 707 N N . ARG A 1 84 ? -27.099 21.338 -13.906 1.00 40.81 84 ARG A N 1
ATOM 708 C CA . ARG A 1 84 ? -27.624 22.705 -14.085 1.00 40.81 84 ARG A CA 1
ATOM 709 C C . ARG A 1 84 ? -26.540 23.784 -14.108 1.00 40.81 84 ARG A C 1
ATOM 711 O O . ARG A 1 84 ? -26.873 24.959 -14.123 1.00 40.81 84 ARG A O 1
ATOM 718 N N . THR A 1 85 ? -25.278 23.382 -14.145 1.00 38.78 85 THR A N 1
ATOM 719 C CA . THR A 1 85 ? -24.132 24.266 -14.364 1.00 38.78 85 THR A CA 1
ATOM 720 C C . THR A 1 85 ? -23.416 23.802 -15.625 1.00 38.78 85 THR A C 1
ATOM 722 O O . THR A 1 85 ? -22.739 22.777 -15.611 1.00 38.78 85 THR A O 1
ATOM 725 N N . ASP A 1 86 ? -23.693 24.531 -16.703 1.00 36.53 86 ASP A N 1
ATOM 726 C CA . ASP A 1 86 ? -22.804 24.879 -17.811 1.00 36.53 86 ASP A CA 1
ATOM 727 C C . ASP A 1 86 ? -22.050 23.731 -18.500 1.00 36.53 86 ASP A C 1
ATOM 729 O O . ASP A 1 86 ? -20.903 23.414 -18.198 1.00 36.53 86 ASP A O 1
ATOM 733 N N . PHE A 1 87 ? -22.710 23.152 -19.506 1.00 34.34 87 PHE A N 1
ATOM 734 C CA . PHE A 1 87 ? -22.079 22.411 -20.598 1.00 34.34 87 PHE A CA 1
ATOM 735 C C . PHE A 1 87 ? -22.118 23.299 -21.851 1.00 34.34 87 PHE A C 1
ATOM 737 O O . PHE A 1 87 ? -23.100 23.280 -22.589 1.00 34.34 87 PHE A O 1
ATOM 744 N N . ASN A 1 88 ? -21.059 24.077 -22.082 1.00 36.69 88 ASN A N 1
ATOM 745 C CA . ASN A 1 88 ? -20.711 24.555 -23.421 1.00 36.69 88 ASN A CA 1
ATOM 746 C C . ASN A 1 88 ? -19.633 23.611 -23.954 1.00 36.69 88 ASN A C 1
ATOM 748 O O . ASN A 1 88 ? -18.481 23.650 -23.525 1.00 36.69 88 ASN A O 1
ATOM 752 N N . SER A 1 89 ? -20.052 22.690 -24.816 1.00 37.28 89 SER A N 1
ATOM 753 C CA . SER A 1 89 ? -19.188 21.751 -25.520 1.00 37.28 89 SER A CA 1
ATOM 754 C C . SER A 1 89 ? -18.859 22.317 -26.897 1.00 37.28 89 SER A C 1
ATOM 756 O O . SER A 1 89 ? -19.650 22.149 -27.823 1.00 37.28 89 SER A O 1
ATOM 758 N N . ASP A 1 90 ? -17.694 22.942 -27.034 1.00 36.91 90 ASP A N 1
ATOM 759 C CA . ASP A 1 90 ? -17.104 23.202 -28.344 1.00 36.91 90 ASP A CA 1
ATOM 760 C C . ASP A 1 90 ? -16.188 22.034 -28.703 1.00 36.91 90 ASP A C 1
ATOM 762 O O . ASP A 1 90 ? -15.086 21.856 -28.188 1.00 36.91 90 ASP A O 1
ATOM 766 N N . THR A 1 91 ? -16.714 21.174 -29.568 1.00 34.28 91 THR A N 1
ATOM 767 C CA . THR A 1 91 ? -15.976 20.141 -30.283 1.00 34.28 91 THR A CA 1
ATOM 768 C C . THR A 1 91 ? -15.270 20.785 -31.472 1.00 34.28 91 THR A C 1
ATOM 770 O O . THR A 1 91 ? -15.933 21.137 -32.447 1.00 34.28 91 THR A O 1
ATOM 773 N N . SER A 1 92 ? -13.944 20.901 -31.438 1.00 34.91 92 SER A N 1
ATOM 774 C CA . SER A 1 92 ? -13.149 21.153 -32.642 1.00 34.91 92 SER A CA 1
ATOM 775 C C . SER A 1 92 ? -12.137 20.026 -32.843 1.00 34.91 92 SER A C 1
ATOM 777 O O . SER A 1 92 ? -11.404 19.602 -31.953 1.00 34.91 92 SER A O 1
ATOM 779 N N . SER A 1 93 ? -12.221 19.452 -34.034 1.00 37.09 93 SER A N 1
ATOM 780 C CA . SER A 1 93 ? -11.489 18.300 -34.537 1.00 37.09 93 SER A CA 1
ATOM 781 C C . SER A 1 93 ? -9.986 18.564 -34.632 1.00 37.09 93 SER A C 1
ATOM 783 O O . SER A 1 93 ? -9.573 19.532 -35.268 1.00 37.09 93 SER A O 1
ATOM 785 N N . LEU A 1 94 ? -9.180 17.651 -34.081 1.00 34.69 94 LEU A N 1
ATOM 786 C CA . LEU A 1 94 ? -7.740 17.567 -34.321 1.00 34.69 94 LEU A CA 1
ATOM 787 C C . LEU A 1 94 ? -7.471 17.243 -35.798 1.00 34.69 94 LEU A C 1
ATOM 789 O O . LEU A 1 94 ? -7.625 16.101 -36.230 1.00 34.69 94 LEU A O 1
ATOM 793 N N . SER A 1 95 ? -7.060 18.244 -36.570 1.00 32.66 95 SER A N 1
ATOM 794 C CA . SER A 1 95 ? -6.411 18.053 -37.867 1.00 32.66 95 SER A CA 1
ATOM 795 C C . SER A 1 95 ? -4.896 18.160 -37.699 1.00 32.66 95 SER A C 1
ATOM 797 O O . SER A 1 95 ? -4.405 19.153 -37.167 1.00 32.66 95 SER A O 1
ATOM 799 N N . ASN A 1 96 ? -4.184 17.131 -38.165 1.00 30.78 96 ASN A N 1
ATOM 800 C CA . ASN A 1 96 ? -2.726 17.008 -38.146 1.00 30.78 96 ASN A CA 1
ATOM 801 C C . ASN A 1 96 ? -2.019 18.267 -38.690 1.00 30.78 96 ASN A C 1
ATOM 803 O O . ASN A 1 96 ? -2.308 18.667 -39.824 1.00 30.78 96 ASN A O 1
ATOM 807 N N . PRO A 1 97 ? -1.069 18.859 -37.944 1.00 40.94 97 PRO A N 1
ATOM 808 C CA . PRO A 1 97 ? -0.283 19.981 -38.432 1.00 40.94 97 PRO A CA 1
ATOM 809 C C . PRO A 1 97 ? 0.746 19.489 -39.458 1.00 40.94 97 PRO A C 1
ATOM 811 O O . PRO A 1 97 ? 1.523 18.569 -39.206 1.00 40.94 97 PRO A O 1
ATOM 814 N N . LYS A 1 98 ? 0.717 20.096 -40.647 1.00 33.81 98 LYS A N 1
ATOM 815 C CA . LYS A 1 98 ? 1.766 19.949 -41.657 1.00 33.81 98 LYS A CA 1
ATOM 816 C C . LYS A 1 98 ? 2.986 20.748 -41.208 1.00 33.81 98 LYS A C 1
ATOM 818 O O . LYS A 1 98 ? 2.866 21.937 -40.936 1.00 33.81 98 LYS A O 1
ATOM 823 N N . TYR A 1 99 ? 4.123 20.065 -41.160 1.00 38.75 99 TYR A N 1
ATOM 824 C CA . TYR A 1 99 ? 5.444 20.624 -40.913 1.00 38.75 99 TYR A CA 1
ATOM 825 C C . TYR A 1 99 ? 5.804 21.621 -42.019 1.00 38.75 99 TYR A C 1
ATOM 827 O O . TYR A 1 99 ? 5.819 21.263 -43.197 1.00 38.75 99 TYR A O 1
ATOM 835 N N . SER A 1 100 ? 6.068 22.864 -41.633 1.00 37.06 100 SER A N 1
ATOM 836 C CA . SER A 1 100 ? 6.768 23.847 -42.454 1.00 37.06 100 SER A CA 1
ATOM 837 C C . SER A 1 100 ? 8.074 24.184 -41.751 1.00 37.06 100 SER A C 1
ATOM 839 O O . SER A 1 100 ? 8.046 24.630 -40.603 1.00 37.06 100 SER A O 1
ATOM 841 N N . ASP A 1 101 ? 9.180 23.932 -42.447 1.00 40.06 101 ASP A N 1
ATOM 842 C CA . ASP A 1 101 ? 10.529 24.346 -42.078 1.00 40.06 101 ASP A CA 1
ATOM 843 C C . ASP A 1 101 ? 10.585 25.870 -42.030 1.00 40.06 101 ASP A C 1
ATOM 845 O O . ASP A 1 101 ? 10.648 26.520 -43.063 1.00 40.06 101 ASP A O 1
ATOM 849 N N . ASP A 1 102 ? 10.496 26.423 -40.829 1.00 41.69 102 ASP A N 1
ATOM 850 C CA . ASP A 1 102 ? 11.090 27.701 -40.462 1.00 41.69 102 ASP A CA 1
ATOM 851 C C . ASP A 1 102 ? 11.173 27.717 -38.938 1.00 41.69 102 ASP A C 1
ATOM 853 O O . ASP A 1 102 ? 10.197 27.436 -38.236 1.00 41.69 102 ASP A O 1
ATOM 857 N N . SER A 1 103 ? 12.373 27.997 -38.435 1.00 44.59 103 SER A N 1
ATOM 858 C CA . SER A 1 103 ? 12.758 28.059 -37.027 1.00 44.59 103 SER A CA 1
ATOM 859 C C . SER A 1 103 ? 11.951 29.119 -36.268 1.00 44.59 103 SER A C 1
ATOM 861 O O . SER A 1 103 ? 12.438 30.210 -35.985 1.00 44.59 103 SER A O 1
ATOM 863 N N . ASN A 1 104 ? 10.698 28.811 -35.952 1.00 43.03 104 ASN A N 1
ATOM 864 C CA . ASN A 1 104 ? 9.829 29.641 -35.138 1.00 43.03 104 ASN A CA 1
ATOM 865 C C . ASN A 1 104 ? 9.707 28.998 -33.762 1.00 43.03 104 ASN A C 1
ATOM 867 O O . ASN A 1 104 ? 8.964 28.041 -33.555 1.00 43.03 104 ASN A O 1
ATOM 871 N N . VAL A 1 105 ? 10.473 29.560 -32.829 1.00 50.28 105 VAL A N 1
ATOM 872 C CA . VAL A 1 105 ? 10.317 29.398 -31.384 1.00 50.28 105 VAL A CA 1
ATOM 873 C C . VAL A 1 105 ? 8.874 29.776 -31.039 1.00 50.28 105 VAL A C 1
ATOM 875 O O . VAL A 1 105 ? 8.532 30.949 -30.920 1.00 50.28 105 VAL A O 1
ATOM 878 N N . SER A 1 106 ? 7.982 28.791 -30.984 1.00 49.97 106 SER A N 1
ATOM 879 C CA . SER A 1 106 ? 6.583 29.014 -30.642 1.00 49.97 106 SER A CA 1
ATOM 880 C C . SER A 1 106 ? 6.477 29.268 -29.137 1.00 49.97 106 SER A C 1
ATOM 882 O O . SER A 1 106 ? 6.599 28.338 -28.342 1.00 49.97 106 SER A O 1
ATOM 884 N N . ASP A 1 107 ? 6.220 30.520 -28.758 1.00 55.91 107 ASP A N 1
ATOM 885 C CA . ASP A 1 107 ? 6.047 31.008 -27.378 1.00 55.91 107 ASP A CA 1
ATOM 886 C C . ASP A 1 107 ? 4.784 30.491 -26.654 1.00 55.91 107 ASP A C 1
ATOM 888 O O . ASP A 1 107 ? 4.464 30.931 -25.543 1.00 55.91 107 ASP A O 1
ATOM 892 N N . GLU A 1 108 ? 4.058 29.524 -27.221 1.00 54.47 108 GLU A N 1
ATOM 893 C CA . GLU A 1 108 ? 3.102 28.755 -26.430 1.00 54.47 108 GLU A CA 1
ATOM 894 C C . GLU A 1 108 ? 3.894 27.874 -25.462 1.00 54.47 108 GLU A C 1
ATOM 896 O O . GLU A 1 108 ? 4.270 26.745 -25.777 1.00 54.47 108 GLU A O 1
ATOM 901 N N . LYS A 1 109 ? 4.151 28.424 -24.265 1.00 56.72 109 LYS A N 1
ATOM 902 C CA . LYS A 1 109 ? 4.623 27.728 -23.060 1.00 56.72 109 LYS A CA 1
ATOM 903 C C . LYS A 1 109 ? 3.640 26.618 -22.683 1.00 56.72 109 LYS A C 1
ATOM 905 O O . LYS A 1 109 ? 2.952 26.685 -21.664 1.00 56.72 109 LYS A O 1
ATOM 910 N N . ASN A 1 110 ? 3.571 25.575 -23.498 1.00 58.59 110 ASN A N 1
ATOM 911 C CA . ASN A 1 110 ? 3.100 24.284 -23.061 1.00 58.59 110 ASN A CA 1
ATOM 912 C C . ASN A 1 110 ? 4.021 23.902 -21.911 1.00 58.59 110 ASN A C 1
ATOM 914 O O . ASN A 1 110 ? 5.235 23.799 -22.083 1.00 58.59 110 ASN A O 1
ATOM 918 N N . ASP A 1 111 ? 3.445 23.777 -20.717 1.00 80.19 111 ASP A N 1
ATOM 919 C CA . ASP A 1 111 ? 4.155 23.439 -19.486 1.00 80.19 111 ASP A CA 1
ATOM 920 C C . ASP A 1 111 ? 4.552 21.951 -19.515 1.00 80.19 111 ASP A C 1
ATOM 922 O O . ASP A 1 111 ? 4.136 21.141 -18.681 1.00 80.19 111 ASP A O 1
ATOM 926 N N . ILE A 1 112 ? 5.288 21.560 -20.563 1.00 88.56 112 ILE A N 1
ATOM 927 C CA . ILE A 1 112 ? 5.742 20.199 -20.798 1.00 88.56 112 ILE A CA 1
ATOM 928 C C . ILE A 1 112 ? 6.703 19.881 -19.663 1.00 88.56 112 ILE A C 1
ATOM 930 O O . ILE A 1 112 ? 7.779 20.461 -19.521 1.00 88.56 112 ILE A O 1
ATOM 934 N N . THR A 1 113 ? 6.252 18.981 -18.801 1.00 91.94 113 THR A N 1
ATOM 935 C CA . THR A 1 113 ? 6.996 18.558 -17.625 1.00 91.94 113 THR A CA 1
ATOM 936 C C . THR A 1 113 ? 7.609 17.197 -17.908 1.00 91.94 113 THR A C 1
ATOM 938 O O . THR A 1 113 ? 6.886 16.236 -18.175 1.00 91.94 113 THR A O 1
ATOM 941 N N . PHE A 1 114 ? 8.928 17.108 -17.791 1.00 95.31 114 PHE A N 1
ATOM 942 C CA . PHE A 1 114 ? 9.684 15.866 -17.942 1.00 95.31 114 PHE A CA 1
ATOM 943 C C . PHE A 1 114 ? 10.006 15.254 -16.574 1.00 95.31 114 PHE A C 1
ATOM 945 O O . PHE A 1 114 ? 9.895 15.918 -15.537 1.00 95.31 114 PHE A O 1
ATOM 952 N N . LEU A 1 115 ? 10.389 13.977 -16.557 1.00 95.69 115 LEU A N 1
ATOM 953 C CA . LEU A 1 115 ? 10.766 13.243 -15.349 1.00 95.69 115 LEU A CA 1
ATOM 954 C C . LEU A 1 115 ? 12.268 12.944 -15.357 1.00 95.69 115 LEU A C 1
ATOM 956 O O . LEU A 1 115 ? 12.726 12.100 -16.121 1.00 95.69 115 LEU A O 1
ATOM 960 N N . ASN A 1 116 ? 13.028 13.582 -14.470 1.00 95.25 116 ASN A N 1
ATOM 961 C CA . ASN A 1 116 ? 14.426 13.241 -14.229 1.00 95.25 116 ASN A CA 1
ATOM 962 C C . ASN A 1 116 ? 14.519 12.137 -13.169 1.00 95.25 116 ASN A C 1
ATOM 964 O O . ASN A 1 116 ? 14.204 12.361 -11.997 1.00 95.25 116 ASN A O 1
ATOM 968 N N . CYS A 1 117 ? 14.946 10.948 -13.591 1.00 93.50 117 CYS A N 1
ATOM 969 C CA . CYS A 1 117 ? 15.172 9.794 -12.720 1.00 93.50 117 CYS A CA 1
ATOM 970 C C . CYS A 1 117 ? 16.669 9.509 -12.481 1.00 93.50 117 CYS A C 1
ATOM 972 O O . CYS A 1 117 ? 17.002 8.401 -12.071 1.00 93.50 117 CYS A O 1
ATOM 974 N N . ASN A 1 118 ? 17.561 10.461 -12.778 1.00 88.62 118 ASN A N 1
ATOM 975 C CA . ASN A 1 118 ? 19.020 10.288 -12.760 1.00 88.62 118 ASN A CA 1
ATOM 976 C C . ASN A 1 118 ? 19.732 11.247 -11.784 1.00 88.62 118 ASN A C 1
ATOM 978 O O . ASN A 1 118 ? 20.940 11.437 -11.863 1.00 88.62 118 ASN A O 1
ATOM 982 N N . ASP A 1 119 ? 18.991 11.860 -10.860 1.00 86.25 119 ASP A N 1
ATOM 983 C CA . ASP A 1 119 ? 19.527 12.789 -9.858 1.00 86.25 119 ASP A CA 1
ATOM 984 C C . ASP A 1 119 ? 19.983 12.034 -8.590 1.00 86.25 119 ASP A C 1
ATOM 986 O O . ASP A 1 119 ? 19.339 11.083 -8.146 1.00 86.25 119 ASP A O 1
ATOM 990 N N . GLU A 1 120 ? 21.081 12.461 -7.966 1.00 83.81 120 GLU A N 1
ATOM 991 C CA . GLU A 1 120 ? 21.620 11.846 -6.744 1.00 83.81 120 GLU A CA 1
ATOM 992 C C . GLU A 1 120 ? 20.672 11.987 -5.545 1.00 83.81 120 GLU A C 1
ATOM 994 O O . GLU A 1 120 ? 20.581 11.094 -4.697 1.00 83.81 120 GLU A O 1
ATOM 999 N N . ASN A 1 121 ? 19.926 13.093 -5.498 1.00 87.88 121 ASN A N 1
ATOM 1000 C CA . ASN A 1 121 ? 19.110 13.488 -4.353 1.00 87.88 121 ASN A CA 1
ATOM 1001 C C . ASN A 1 121 ? 17.618 13.198 -4.575 1.00 87.88 121 ASN A C 1
ATOM 1003 O O . ASN A 1 121 ? 16.772 14.077 -4.378 1.00 87.88 121 ASN A O 1
ATOM 1007 N N . MET A 1 122 ? 17.284 11.992 -5.042 1.00 90.56 122 MET A N 1
ATOM 1008 C CA . MET A 1 122 ? 15.896 11.531 -5.160 1.00 90.56 122 MET A CA 1
ATOM 1009 C C . MET A 1 122 ? 15.385 10.928 -3.848 1.00 90.56 122 MET A C 1
ATOM 1011 O O . MET A 1 122 ? 16.109 10.231 -3.135 1.00 90.56 122 MET A O 1
ATOM 1015 N N . GLU A 1 123 ? 14.106 11.161 -3.541 1.00 91.81 123 GLU A N 1
ATOM 1016 C CA . GLU A 1 123 ? 13.444 10.490 -2.422 1.00 91.81 123 GLU A CA 1
ATOM 1017 C C . GLU A 1 123 ? 13.376 8.985 -2.704 1.00 91.81 123 GLU A C 1
ATOM 1019 O O . GLU A 1 123 ? 12.885 8.565 -3.757 1.00 91.81 123 GLU A O 1
ATOM 1024 N N . LYS A 1 124 ? 13.847 8.172 -1.751 1.00 92.19 124 LYS A N 1
ATOM 1025 C CA . LYS A 1 124 ? 13.894 6.713 -1.886 1.00 92.19 124 LYS A CA 1
ATOM 1026 C C . LYS A 1 124 ? 12.980 6.033 -0.889 1.00 92.19 124 LYS A C 1
ATOM 1028 O O . LYS A 1 124 ? 12.813 6.475 0.247 1.00 92.19 124 LYS A O 1
ATOM 1033 N N . PHE A 1 125 ? 12.439 4.890 -1.283 1.00 89.69 125 PHE A N 1
ATOM 1034 C CA . PHE A 1 125 ? 11.768 3.995 -0.360 1.00 89.69 125 PHE A CA 1
ATOM 1035 C C . PHE A 1 125 ? 11.849 2.535 -0.779 1.00 89.69 125 PHE A C 1
ATOM 1037 O O . PHE A 1 125 ? 12.047 2.206 -1.941 1.00 89.69 125 PHE A O 1
ATOM 1044 N N . LEU A 1 126 ? 11.643 1.649 0.192 1.00 88.94 126 LEU A N 1
ATOM 1045 C CA . LEU A 1 126 ? 11.575 0.214 -0.052 1.00 88.94 126 LEU A CA 1
ATOM 1046 C C . LEU A 1 126 ? 10.147 -0.200 -0.414 1.00 88.94 126 LEU A C 1
ATOM 1048 O O . LEU A 1 126 ? 9.196 0.168 0.283 1.00 88.94 126 LEU A O 1
ATOM 1052 N N . LEU A 1 127 ? 10.012 -0.980 -1.482 1.00 87.38 127 LEU A N 1
ATOM 1053 C CA . LEU A 1 127 ? 8.761 -1.572 -1.935 1.00 87.38 127 LEU A CA 1
ATOM 1054 C C . LEU A 1 127 ? 8.873 -3.097 -1.944 1.00 87.38 127 LEU A C 1
ATOM 1056 O O . LEU A 1 127 ? 9.587 -3.679 -2.758 1.00 87.38 127 LEU A O 1
ATOM 1060 N N . THR A 1 128 ? 8.088 -3.748 -1.094 1.00 86.25 128 THR A N 1
ATOM 1061 C CA . THR A 1 128 ? 7.901 -5.198 -1.154 1.00 86.25 128 THR A CA 1
ATOM 1062 C C . THR A 1 128 ? 6.784 -5.514 -2.149 1.00 86.25 128 THR A C 1
ATOM 1064 O O . THR A 1 128 ? 5.640 -5.096 -1.961 1.00 86.25 128 THR A O 1
ATOM 1067 N N . ILE A 1 129 ? 7.104 -6.255 -3.210 1.00 85.62 129 ILE A N 1
ATOM 1068 C CA . ILE A 1 129 ? 6.103 -6.868 -4.090 1.00 85.62 129 ILE A CA 1
ATOM 1069 C C . ILE A 1 129 ? 5.959 -8.318 -3.637 1.00 85.62 129 ILE A C 1
ATOM 1071 O O . ILE A 1 129 ? 6.912 -9.089 -3.720 1.00 85.62 129 ILE A O 1
ATOM 1075 N N . HIS A 1 130 ? 4.793 -8.662 -3.099 1.00 83.50 130 HIS A N 1
ATOM 1076 C CA . HIS A 1 130 ? 4.534 -9.993 -2.556 1.00 83.50 130 HIS A CA 1
ATOM 1077 C C . HIS A 1 130 ? 4.341 -11.030 -3.667 1.00 83.50 130 HIS A C 1
ATOM 1079 O O . HIS A 1 130 ? 3.888 -10.696 -4.759 1.00 83.50 130 HIS A O 1
ATOM 1085 N N . ASP A 1 131 ? 4.655 -12.287 -3.363 1.00 86.06 131 ASP A N 1
ATOM 1086 C CA . ASP A 1 131 ? 4.349 -13.417 -4.239 1.00 86.06 131 ASP A CA 1
ATOM 1087 C C . ASP A 1 131 ? 2.833 -13.641 -4.349 1.00 86.06 131 ASP A C 1
ATOM 1089 O O . ASP A 1 131 ? 2.052 -13.166 -3.515 1.00 86.06 131 ASP A O 1
ATOM 1093 N N . ASN A 1 132 ? 2.423 -14.419 -5.355 1.00 90.88 132 ASN A N 1
ATOM 1094 C CA . ASN A 1 132 ? 1.040 -14.873 -5.472 1.00 90.88 132 ASN A CA 1
ATOM 1095 C C . ASN A 1 132 ? 0.598 -15.583 -4.184 1.00 90.88 132 ASN A C 1
ATOM 1097 O O . ASN A 1 132 ? 1.275 -16.473 -3.664 1.00 90.88 132 ASN A O 1
ATOM 1101 N N . LEU A 1 133 ? -0.570 -15.193 -3.686 1.00 92.12 133 LEU A N 1
ATOM 1102 C CA . LEU A 1 133 ? -1.161 -15.716 -2.462 1.00 92.12 133 LEU A CA 1
ATOM 1103 C C . LEU A 1 133 ? -2.111 -16.879 -2.772 1.00 92.12 133 LEU A C 1
ATOM 1105 O O . LEU A 1 133 ? -2.774 -16.900 -3.811 1.00 92.12 133 LEU A O 1
ATOM 1109 N N . ASN A 1 134 ? -2.236 -17.836 -1.849 1.00 95.38 134 ASN A N 1
ATOM 1110 C CA . ASN A 1 134 ? -3.252 -18.882 -1.954 1.00 95.38 134 ASN A CA 1
ATOM 1111 C C . ASN A 1 134 ? -4.623 -18.348 -1.510 1.00 95.38 134 ASN A C 1
ATOM 1113 O O . ASN A 1 134 ? -4.951 -18.358 -0.326 1.00 95.38 134 ASN A O 1
ATOM 1117 N N . CYS A 1 135 ? -5.459 -17.940 -2.465 1.00 96.75 135 CYS A N 1
ATOM 1118 C CA . CYS A 1 135 ? -6.781 -17.371 -2.175 1.00 96.75 135 CYS A CA 1
ATOM 1119 C C . CYS A 1 135 ? -7.832 -18.391 -1.705 1.00 96.75 135 CYS A C 1
ATOM 1121 O O . CYS A 1 135 ? -8.954 -18.001 -1.388 1.00 96.75 135 CYS A O 1
ATOM 1123 N N . ASN A 1 136 ? -7.495 -19.685 -1.682 1.00 95.69 136 ASN A N 1
ATOM 1124 C CA . ASN A 1 136 ? -8.349 -20.747 -1.145 1.00 95.69 136 ASN A CA 1
ATOM 1125 C C . ASN A 1 136 ? -7.932 -21.174 0.273 1.00 95.69 136 ASN A C 1
ATOM 1127 O O . ASN A 1 136 ? -8.503 -22.122 0.814 1.00 95.69 136 ASN A O 1
ATOM 1131 N N . GLU A 1 137 ? -6.928 -20.519 0.867 1.00 93.44 137 GLU A N 1
ATOM 1132 C CA . GLU A 1 137 ? -6.556 -20.753 2.259 1.00 93.44 137 GLU A CA 1
ATOM 1133 C C . GLU A 1 137 ? -7.726 -20.377 3.178 1.00 93.44 137 GLU A C 1
ATOM 1135 O O . GLU A 1 137 ? -8.250 -19.266 3.113 1.00 93.44 137 GLU A O 1
ATOM 1140 N N . LYS A 1 138 ? -8.146 -21.317 4.031 1.00 89.69 138 LYS A N 1
ATOM 1141 C CA . LYS A 1 138 ? -9.127 -21.043 5.082 1.00 89.69 138 LYS A CA 1
ATOM 1142 C C . LYS A 1 138 ? -8.399 -20.455 6.275 1.00 89.69 138 LYS A C 1
ATOM 1144 O O . LYS A 1 138 ? -7.567 -21.128 6.880 1.00 89.69 138 LYS A O 1
ATOM 1149 N N . LEU A 1 139 ? -8.725 -19.215 6.599 1.00 92.12 139 LEU A N 1
ATOM 1150 C CA . LEU A 1 139 ? -8.102 -18.483 7.686 1.00 92.12 139 LEU A CA 1
ATOM 1151 C C . LEU A 1 139 ? -9.115 -18.274 8.806 1.00 92.12 139 LEU A C 1
ATOM 1153 O O . LEU A 1 139 ? -10.312 -18.102 8.562 1.00 92.12 139 LEU A O 1
ATOM 1157 N N . THR A 1 140 ? -8.609 -18.290 10.033 1.00 92.25 140 THR A N 1
ATOM 1158 C CA . THR A 1 140 ? -9.342 -17.819 11.203 1.00 92.25 140 THR A CA 1
ATOM 1159 C C . THR A 1 140 ? -9.080 -16.331 11.371 1.00 92.25 140 THR A C 1
ATOM 1161 O O . THR A 1 140 ? -7.925 -15.899 11.454 1.00 92.25 140 THR A O 1
ATOM 1164 N N . TRP A 1 141 ? -10.158 -15.568 11.412 1.00 92.69 141 TRP A N 1
ATOM 1165 C CA . TRP A 1 141 ? -10.169 -14.123 11.506 1.00 92.69 141 TRP A CA 1
ATOM 1166 C C . TRP A 1 141 ? -10.798 -13.681 12.809 1.00 92.69 141 TRP A C 1
ATOM 1168 O O . TRP A 1 141 ? -11.704 -14.322 13.344 1.00 92.69 141 TRP A O 1
ATOM 1178 N N . HIS A 1 142 ? -10.378 -12.510 13.250 1.00 88.44 142 HIS A N 1
ATOM 1179 C CA . HIS A 1 142 ? -11.068 -11.778 14.286 1.00 88.44 142 HIS A CA 1
ATOM 1180 C C . HIS A 1 142 ? -11.247 -10.316 13.903 1.00 88.44 142 HIS A C 1
ATOM 1182 O O . HIS A 1 142 ? -10.548 -9.787 13.039 1.00 88.44 142 HIS A O 1
ATOM 1188 N N . HIS A 1 143 ? -12.222 -9.683 14.542 1.00 90.94 143 HIS A N 1
ATOM 1189 C CA . HIS A 1 143 ? -12.614 -8.307 14.288 1.00 90.94 143 HIS A CA 1
ATOM 1190 C C . HIS A 1 143 ? -11.969 -7.388 15.330 1.00 90.94 143 HIS A C 1
ATOM 1192 O O . HIS A 1 143 ? -12.136 -7.596 16.531 1.00 90.94 143 HIS A O 1
ATOM 1198 N N . GLU A 1 144 ? -11.241 -6.371 14.878 1.00 90.31 144 GLU A N 1
ATOM 1199 C CA . GLU A 1 144 ? -10.649 -5.337 15.730 1.00 90.31 144 GLU A CA 1
ATOM 1200 C C . GLU A 1 144 ? -11.110 -3.951 15.279 1.00 90.31 144 GLU A C 1
ATOM 1202 O O . GLU A 1 144 ? -11.447 -3.746 14.111 1.00 90.31 144 GLU A O 1
ATOM 1207 N N . VAL A 1 145 ? -11.053 -2.970 16.182 1.00 89.69 145 VAL A N 1
ATOM 1208 C CA . VAL A 1 145 ? -11.166 -1.554 15.807 1.00 89.69 145 VAL A CA 1
ATOM 1209 C C . VAL A 1 145 ? -10.019 -0.776 16.414 1.00 89.69 145 VAL A C 1
ATOM 1211 O O . VAL A 1 145 ? -9.879 -0.685 17.635 1.00 89.69 145 VAL A O 1
ATOM 1214 N N . LYS A 1 146 ? -9.174 -0.232 15.542 1.00 88.50 146 LYS A N 1
ATOM 1215 C CA . LYS A 1 146 ? -7.858 0.291 15.903 1.00 88.50 146 LYS A CA 1
ATOM 1216 C C . LYS A 1 146 ? -7.545 1.571 15.161 1.00 88.50 146 LYS A C 1
ATOM 1218 O O . LYS A 1 146 ? -8.017 1.790 14.047 1.00 88.50 146 LYS A O 1
ATOM 1223 N N . VAL A 1 147 ? -6.702 2.397 15.769 1.00 86.06 147 VAL A N 1
ATOM 1224 C CA . VAL A 1 147 ? -6.082 3.527 15.082 1.00 86.06 147 VAL A CA 1
ATOM 1225 C C . VAL A 1 147 ? -5.070 2.995 14.068 1.00 86.06 147 VAL A C 1
ATOM 1227 O O . VAL A 1 147 ? -4.094 2.339 14.425 1.00 86.06 147 VAL A O 1
ATOM 1230 N N . VAL A 1 148 ? -5.304 3.302 12.796 1.00 85.06 148 VAL A N 1
ATOM 1231 C CA . VAL A 1 148 ? -4.388 3.039 11.688 1.00 85.06 148 VAL A CA 1
ATOM 1232 C C . VAL A 1 148 ? -3.671 4.334 11.328 1.00 85.06 148 VAL A C 1
ATOM 1234 O O . VAL A 1 148 ? -4.295 5.385 11.158 1.00 85.06 148 VAL A O 1
ATOM 1237 N N . PHE A 1 149 ? -2.351 4.248 11.194 1.00 82.62 149 PHE A N 1
ATOM 1238 C CA . PHE A 1 149 ? -1.506 5.361 10.785 1.00 82.62 149 PHE A CA 1
ATOM 1239 C C . PHE A 1 149 ? -1.244 5.293 9.282 1.00 82.62 149 PHE A C 1
ATOM 1241 O O . PHE A 1 149 ? -0.717 4.305 8.771 1.00 82.62 149 PHE A O 1
ATOM 1248 N N . TYR A 1 150 ? -1.589 6.364 8.578 1.00 79.56 150 TYR A N 1
ATOM 1249 C CA . TYR A 1 150 ? -1.298 6.544 7.163 1.00 79.56 150 TYR A CA 1
ATOM 1250 C C . TYR A 1 150 ? -0.203 7.594 7.024 1.00 79.56 150 TYR A C 1
ATOM 1252 O O . TYR A 1 150 ? -0.436 8.777 7.283 1.00 79.56 150 TYR A O 1
ATOM 1260 N N . HIS A 1 151 ? 0.986 7.169 6.597 1.00 76.19 151 HIS A N 1
ATOM 1261 C CA . HIS A 1 151 ? 2.064 8.084 6.227 1.00 76.19 151 HIS A CA 1
ATOM 1262 C C . HIS A 1 151 ? 1.940 8.455 4.750 1.00 76.19 151 HIS A C 1
ATOM 1264 O O . HIS A 1 151 ? 2.175 7.643 3.852 1.00 76.19 151 HIS A O 1
ATOM 1270 N N . SER A 1 152 ? 1.545 9.698 4.497 1.00 75.38 152 SER A N 1
ATOM 1271 C CA . SER A 1 152 ? 1.543 10.290 3.168 1.00 75.38 152 SER A CA 1
ATOM 1272 C C . SER A 1 152 ? 2.939 10.823 2.867 1.00 75.38 152 SER A C 1
ATOM 1274 O O . SER A 1 152 ? 3.235 11.971 3.190 1.00 75.38 152 SER A O 1
ATOM 1276 N N . LYS A 1 153 ? 3.778 10.019 2.204 1.00 61.31 153 LYS A N 1
ATOM 1277 C CA . LYS A 1 153 ? 5.142 10.425 1.806 1.00 61.31 153 LYS A CA 1
ATOM 1278 C C . LYS A 1 153 ? 5.172 11.741 1.036 1.00 61.31 153 LYS A C 1
ATOM 1280 O O . LYS A 1 153 ? 5.930 12.631 1.383 1.00 61.31 153 LYS A O 1
ATOM 1285 N N . THR A 1 154 ? 4.239 11.924 0.099 1.00 67.19 154 THR A N 1
ATOM 1286 C CA . THR A 1 154 ? 4.131 13.142 -0.723 1.00 67.19 154 THR A CA 1
ATOM 1287 C C . THR A 1 154 ? 3.944 14.421 0.095 1.00 67.19 154 THR A C 1
ATOM 1289 O O . THR A 1 154 ? 4.340 15.487 -0.352 1.00 67.19 154 THR A O 1
ATOM 1292 N N . ARG A 1 155 ? 3.323 14.331 1.277 1.00 76.94 155 ARG A N 1
ATOM 1293 C CA . ARG A 1 155 ? 3.143 15.480 2.185 1.00 76.94 155 ARG A CA 1
ATOM 1294 C C . ARG A 1 155 ? 4.067 15.415 3.398 1.00 76.94 155 ARG A C 1
ATOM 1296 O O . ARG A 1 155 ? 4.059 16.321 4.214 1.00 76.94 155 ARG A O 1
ATOM 1303 N N . ASN A 1 156 ? 4.807 14.318 3.540 1.00 80.19 156 ASN A N 1
ATOM 1304 C CA . ASN A 1 156 ? 5.482 13.914 4.762 1.00 80.19 156 ASN A CA 1
ATOM 1305 C C . ASN A 1 156 ? 4.596 14.025 6.025 1.00 80.19 156 ASN A C 1
ATOM 1307 O O . ASN A 1 156 ? 5.050 14.406 7.099 1.00 80.19 156 ASN A O 1
ATOM 1311 N N . GLU A 1 157 ? 3.310 13.698 5.889 1.00 84.94 157 GLU A N 1
ATOM 1312 C CA . GLU A 1 157 ? 2.318 13.813 6.962 1.00 84.94 157 GLU A CA 1
ATOM 1313 C C . GLU A 1 157 ? 1.873 12.427 7.425 1.00 84.94 157 GLU A C 1
ATOM 1315 O O . GLU A 1 157 ? 1.559 11.554 6.611 1.00 84.94 157 GLU A O 1
ATOM 1320 N N . CYS A 1 158 ? 1.789 12.238 8.739 1.00 85.31 158 CYS A N 1
ATOM 1321 C CA . CYS A 1 158 ? 1.132 11.084 9.339 1.00 85.31 158 CYS A CA 1
ATOM 1322 C C . CYS A 1 158 ? -0.293 11.472 9.726 1.00 85.31 158 CYS A C 1
ATOM 1324 O O . CYS A 1 158 ? -0.505 12.361 10.546 1.00 85.31 158 CYS A O 1
ATOM 1326 N N . SER A 1 159 ? -1.273 10.775 9.164 1.00 84.31 159 SER A N 1
ATOM 1327 C CA . SER A 1 159 ? -2.662 10.868 9.604 1.00 84.31 159 SER A CA 1
ATOM 1328 C C . SER A 1 159 ? -3.033 9.620 10.391 1.00 84.31 159 SER A C 1
ATOM 1330 O O . SER A 1 159 ? -2.565 8.521 10.097 1.00 84.31 159 SER A O 1
ATOM 1332 N N . ARG A 1 160 ? -3.854 9.799 11.422 1.00 84.19 160 ARG A N 1
ATOM 1333 C CA . ARG A 1 160 ? -4.374 8.713 12.253 1.00 84.19 160 ARG A CA 1
ATOM 1334 C C . ARG A 1 160 ? -5.873 8.612 12.024 1.00 84.19 160 ARG A C 1
ATOM 1336 O O . ARG A 1 160 ? -6.567 9.623 12.105 1.00 84.19 160 ARG A O 1
ATOM 1343 N N . VAL A 1 161 ? -6.360 7.420 11.710 1.00 85.00 161 VAL A N 1
ATOM 1344 C CA . VAL A 1 161 ? -7.784 7.181 11.453 1.00 85.00 161 VAL A CA 1
ATOM 1345 C C . VAL A 1 161 ? -8.168 5.877 12.120 1.00 85.00 161 VAL A C 1
ATOM 1347 O O . VAL A 1 161 ? -7.463 4.881 11.967 1.00 85.00 161 VAL A O 1
ATOM 1350 N N . ILE A 1 162 ? -9.270 5.867 12.863 1.00 86.69 162 ILE A N 1
ATOM 1351 C CA . ILE A 1 162 ? -9.773 4.619 13.429 1.00 86.69 162 ILE A CA 1
ATOM 1352 C C . ILE A 1 162 ? -10.408 3.812 12.296 1.00 86.69 162 ILE A C 1
ATOM 1354 O O . ILE A 1 162 ? -11.143 4.360 11.477 1.00 86.69 162 ILE A O 1
ATOM 1358 N N . LYS A 1 163 ? -10.090 2.521 12.211 1.00 89.50 163 LYS A N 1
ATOM 1359 C CA . LYS A 1 163 ? -10.621 1.610 11.193 1.00 89.50 163 LYS A CA 1
ATOM 1360 C C . LYS A 1 163 ? -11.049 0.290 11.811 1.00 89.50 163 LYS A C 1
ATOM 1362 O O . LYS A 1 163 ? -10.467 -0.156 12.801 1.00 89.50 163 LYS A O 1
ATOM 1367 N N . THR A 1 164 ? -12.032 -0.341 11.176 1.00 91.38 164 THR A N 1
ATOM 1368 C CA . THR A 1 164 ? -12.322 -1.759 11.378 1.00 91.38 164 THR A CA 1
ATOM 1369 C C . THR A 1 164 ? -11.256 -2.587 10.686 1.00 91.38 164 THR A C 1
ATOM 1371 O O . THR A 1 164 ? -10.925 -2.345 9.523 1.00 91.38 164 THR A O 1
ATOM 1374 N N . LEU A 1 165 ? -10.743 -3.584 11.393 1.00 92.31 165 LEU A N 1
ATOM 1375 C CA . LEU A 1 165 ? -9.777 -4.535 10.880 1.00 92.31 165 LEU A CA 1
ATOM 1376 C C . LEU A 1 165 ? -10.336 -5.951 10.999 1.00 92.31 165 LEU A C 1
ATOM 1378 O O . LEU A 1 165 ? -10.929 -6.304 12.018 1.00 92.31 165 LEU A O 1
ATOM 1382 N N . PHE A 1 166 ? -10.077 -6.777 9.990 1.00 93.06 166 PHE A N 1
ATOM 1383 C CA . PHE A 1 166 ? -10.100 -8.227 10.157 1.00 93.06 166 PHE A CA 1
ATOM 1384 C C . PHE A 1 166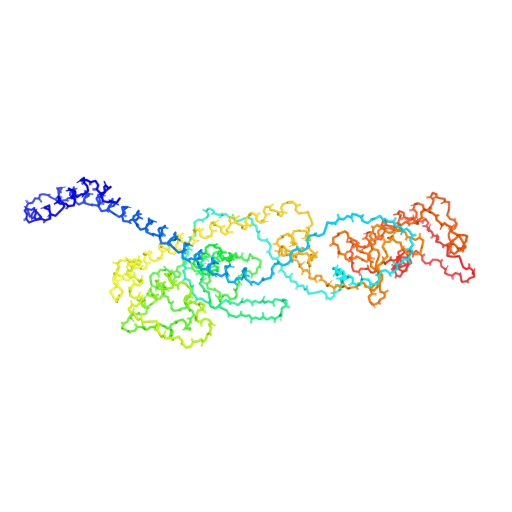 ? -8.666 -8.719 10.193 1.00 93.06 166 PHE A C 1
ATOM 1386 O O . PHE A 1 166 ? -7.938 -8.582 9.210 1.00 93.06 166 PHE A O 1
ATOM 1393 N N . ALA A 1 167 ? -8.243 -9.268 11.321 1.00 90.75 167 ALA A N 1
ATOM 1394 C CA . ALA A 1 167 ? -6.881 -9.735 11.507 1.00 90.75 167 ALA A CA 1
ATOM 1395 C C . ALA A 1 167 ? -6.844 -11.263 11.577 1.00 90.75 167 ALA A C 1
ATOM 1397 O O . ALA A 1 167 ? -7.746 -11.911 12.096 1.00 90.75 167 ALA A O 1
ATOM 1398 N N . SER A 1 168 ? -5.792 -11.834 11.006 1.00 90.00 168 SER A N 1
ATOM 1399 C CA . SER A 1 168 ? -5.421 -13.243 11.104 1.00 90.00 168 SER A CA 1
ATOM 1400 C C . SER A 1 168 ? -3.926 -13.327 11.412 1.00 90.00 168 SER A C 1
ATOM 1402 O O . SER A 1 168 ? -3.213 -12.322 11.406 1.00 90.00 168 SER A O 1
ATOM 1404 N N . LYS A 1 169 ? -3.404 -14.542 11.602 1.00 83.06 169 LYS A N 1
ATOM 1405 C CA . LYS A 1 169 ? -1.967 -14.772 11.834 1.00 83.06 169 LYS A CA 1
ATOM 1406 C C . LYS A 1 169 ? -1.067 -14.214 10.721 1.00 83.06 169 LYS A C 1
ATOM 1408 O O . LYS A 1 169 ? 0.080 -13.855 10.970 1.00 83.06 169 LYS A O 1
ATOM 1413 N N . LYS A 1 170 ? -1.560 -14.194 9.480 1.00 86.44 170 LYS A N 1
ATOM 1414 C CA . LYS A 1 170 ? -0.762 -13.881 8.281 1.00 86.44 170 LYS A CA 1
ATOM 1415 C C . LYS A 1 170 ? -1.158 -12.571 7.606 1.00 86.44 170 LYS A C 1
ATOM 1417 O O . LYS A 1 170 ? -0.350 -12.004 6.866 1.00 86.44 170 LYS A O 1
ATOM 1422 N N . TYR A 1 171 ? -2.385 -12.116 7.837 1.00 90.56 171 TYR A N 1
ATOM 1423 C CA . TYR A 1 171 ? -3.005 -11.065 7.047 1.00 90.56 171 TYR A CA 1
ATOM 1424 C C . TYR A 1 171 ? -3.847 -10.136 7.906 1.00 90.56 171 TYR A C 1
ATOM 1426 O O . TYR A 1 171 ? -4.483 -10.576 8.861 1.00 90.56 171 TYR A O 1
ATOM 1434 N N . VAL A 1 172 ? -3.910 -8.873 7.502 1.00 91.56 172 VAL A N 1
ATOM 1435 C CA . VAL A 1 172 ? -4.846 -7.890 8.048 1.00 91.56 172 VAL A CA 1
ATOM 1436 C C . VAL A 1 172 ? -5.617 -7.274 6.892 1.00 91.56 172 VAL A C 1
ATOM 1438 O O . VAL A 1 172 ? -5.023 -6.862 5.899 1.00 91.56 172 VAL A O 1
ATOM 1441 N N . ILE A 1 173 ? -6.935 -7.208 7.009 1.00 93.12 173 ILE A N 1
ATOM 1442 C CA . ILE A 1 173 ? -7.802 -6.494 6.079 1.00 93.12 173 ILE A CA 1
ATOM 1443 C C . ILE A 1 173 ? -8.217 -5.197 6.759 1.00 93.12 173 ILE A C 1
ATOM 1445 O O . ILE A 1 173 ? -8.891 -5.235 7.786 1.00 93.12 173 ILE A O 1
ATOM 1449 N N . ILE A 1 174 ? -7.838 -4.058 6.182 1.00 91.31 174 ILE A N 1
ATOM 1450 C CA . ILE A 1 174 ? -8.394 -2.760 6.570 1.00 91.31 174 ILE A CA 1
ATOM 1451 C C . ILE A 1 174 ? -9.733 -2.605 5.858 1.00 91.31 174 ILE A C 1
ATOM 1453 O O . ILE A 1 174 ? -9.792 -2.572 4.624 1.00 91.31 174 ILE A O 1
ATOM 1457 N N . PHE A 1 175 ? -10.794 -2.512 6.650 1.00 88.81 175 PHE A N 1
ATOM 1458 C CA . PHE A 1 175 ? -12.162 -2.389 6.185 1.00 88.81 175 PHE A CA 1
ATOM 1459 C C . PHE A 1 175 ? -12.625 -0.931 6.289 1.00 88.81 175 PHE A C 1
ATOM 1461 O O . PHE A 1 175 ? -12.545 -0.315 7.352 1.00 88.81 175 PHE A O 1
ATOM 1468 N N . ASP A 1 176 ? -13.074 -0.372 5.166 1.00 79.12 176 ASP A N 1
ATOM 1469 C CA . ASP A 1 176 ? -13.310 1.065 4.989 1.00 79.12 176 ASP A CA 1
ATOM 1470 C C . ASP A 1 176 ? -14.742 1.339 4.498 1.00 79.12 176 ASP A C 1
ATOM 1472 O O . ASP A 1 176 ? -14.911 1.859 3.410 1.00 79.12 176 ASP A O 1
ATOM 1476 N N . ASP A 1 177 ? -15.764 0.965 5.281 1.00 73.25 177 ASP A N 1
ATOM 1477 C CA . ASP A 1 177 ? -17.213 0.989 4.954 1.00 73.25 177 ASP A CA 1
ATOM 1478 C C . ASP A 1 177 ? -17.780 -0.353 4.437 1.00 73.25 177 ASP A C 1
ATOM 1480 O O . ASP A 1 177 ? -17.108 -1.201 3.851 1.00 73.25 177 ASP A O 1
ATOM 1484 N N . SER A 1 178 ? -19.083 -0.519 4.657 1.00 59.34 178 SER A N 1
ATOM 1485 C CA . SER A 1 178 ? -19.954 -1.648 4.321 1.00 59.34 178 SER A CA 1
ATOM 1486 C C . SER A 1 178 ? -20.000 -2.025 2.835 1.00 59.34 178 SER A C 1
ATOM 1488 O O . SER A 1 178 ? -20.468 -3.116 2.491 1.00 59.34 178 SER A O 1
ATOM 1490 N N . SER A 1 179 ? -19.552 -1.147 1.929 1.00 59.38 179 SER A N 1
ATOM 1491 C CA . SER A 1 179 ? -19.613 -1.409 0.492 1.00 59.38 179 SER A CA 1
ATOM 1492 C C . SER A 1 179 ? -18.295 -1.980 -0.039 1.00 59.38 179 SER A C 1
ATOM 1494 O O . SER A 1 179 ? -17.234 -1.379 0.099 1.00 59.38 179 SER A O 1
ATOM 1496 N N . LEU A 1 180 ? -18.387 -3.107 -0.755 1.00 54.94 180 LEU A N 1
ATOM 1497 C CA . LEU A 1 180 ? -17.288 -3.727 -1.518 1.00 54.94 180 LEU A CA 1
ATOM 1498 C C . LEU A 1 180 ? -16.615 -2.779 -2.534 1.00 54.94 180 LEU A C 1
ATOM 1500 O O . LEU A 1 180 ? -15.571 -3.110 -3.089 1.00 54.94 180 LEU A O 1
ATOM 1504 N N . ASN A 1 181 ? -17.225 -1.622 -2.806 1.00 55.75 181 ASN A N 1
ATOM 1505 C CA . ASN A 1 181 ? -16.734 -0.639 -3.763 1.00 55.75 181 ASN A CA 1
ATOM 1506 C C . ASN A 1 181 ? -15.702 0.325 -3.159 1.00 55.75 181 ASN A C 1
ATOM 1508 O O . ASN A 1 181 ? -15.003 0.997 -3.920 1.00 55.75 181 ASN A O 1
ATOM 1512 N N . VAL A 1 182 ? -15.605 0.425 -1.828 1.00 63.44 182 VAL A N 1
ATOM 1513 C CA . VAL A 1 182 ? -14.531 1.196 -1.190 1.00 63.44 182 VAL A CA 1
ATOM 1514 C C . VAL A 1 182 ? -13.263 0.344 -1.165 1.00 63.44 182 VAL A C 1
ATOM 1516 O O . VAL A 1 182 ? -13.317 -0.882 -1.065 1.00 63.44 182 VAL A O 1
ATOM 1519 N N . LYS A 1 183 ? -12.102 0.986 -1.336 1.00 75.56 183 LYS A N 1
ATOM 1520 C CA . LYS A 1 183 ? -10.803 0.310 -1.418 1.00 75.56 183 LYS A CA 1
ATOM 1521 C C . LYS A 1 183 ? -10.429 -0.296 -0.063 1.00 75.56 183 LYS A C 1
ATOM 1523 O O . LYS A 1 183 ? -9.707 0.316 0.712 1.00 75.56 183 LYS A O 1
ATOM 1528 N N . GLN A 1 184 ? -10.873 -1.521 0.184 1.00 84.88 184 GLN A N 1
ATOM 1529 C CA . GLN A 1 184 ? -10.326 -2.351 1.251 1.00 84.88 184 GLN A CA 1
ATOM 1530 C C . GLN A 1 184 ? -8.869 -2.696 0.930 1.00 84.88 184 GLN A C 1
ATOM 1532 O O . GLN A 1 184 ? -8.488 -2.843 -0.238 1.00 84.88 184 GLN A O 1
ATOM 1537 N N . ILE A 1 185 ? -8.047 -2.819 1.968 1.00 87.25 185 ILE A N 1
ATOM 1538 C CA . ILE A 1 185 ? -6.613 -3.070 1.819 1.00 87.25 185 ILE A CA 1
ATOM 1539 C C . ILE A 1 185 ? -6.290 -4.396 2.492 1.00 87.25 185 ILE A C 1
ATOM 1541 O O . ILE A 1 185 ? -6.464 -4.531 3.699 1.00 87.25 185 ILE A O 1
ATOM 1545 N N . LEU A 1 186 ? -5.798 -5.359 1.711 1.00 91.44 186 LEU A N 1
ATOM 1546 C CA . LEU A 1 186 ? -5.202 -6.582 2.234 1.00 91.44 186 LEU A CA 1
ATOM 1547 C C . LEU A 1 186 ? -3.716 -6.338 2.489 1.00 91.44 186 LEU A C 1
ATOM 1549 O O . LEU A 1 186 ? -2.960 -5.985 1.586 1.00 91.44 186 LEU A O 1
ATOM 1553 N N . LEU A 1 187 ? -3.314 -6.535 3.733 1.00 87.38 187 LEU A N 1
ATOM 1554 C CA . LEU A 1 187 ? -1.949 -6.417 4.201 1.00 87.38 187 LEU A CA 1
ATOM 1555 C C . LEU A 1 187 ? -1.413 -7.815 4.485 1.00 87.38 187 LEU A C 1
ATOM 1557 O O . LEU A 1 187 ? -2.055 -8.603 5.178 1.00 87.38 187 LEU A O 1
ATOM 1561 N N . THR A 1 188 ? -0.233 -8.123 3.962 1.00 83.69 188 THR A N 1
ATOM 1562 C CA . THR A 1 188 ? 0.429 -9.421 4.137 1.00 83.69 188 THR A CA 1
ATOM 1563 C C . THR A 1 188 ? 1.643 -9.289 5.046 1.00 83.69 188 THR A C 1
ATOM 1565 O O . THR A 1 188 ? 2.334 -8.268 5.007 1.00 83.69 188 THR A O 1
ATOM 1568 N N . TYR A 1 189 ? 1.960 -10.333 5.813 1.00 69.94 189 TYR A N 1
ATOM 1569 C CA . TYR A 1 189 ? 3.185 -10.360 6.610 1.00 69.94 189 TYR A CA 1
ATOM 1570 C C . TYR A 1 189 ? 4.438 -10.221 5.738 1.00 69.94 189 TYR A C 1
ATOM 1572 O O . TYR A 1 189 ? 4.669 -11.020 4.826 1.00 69.94 189 TYR A O 1
ATOM 1580 N N . SER A 1 190 ? 5.282 -9.233 6.041 1.00 62.09 190 SER A N 1
ATOM 1581 C CA . SER A 1 190 ? 6.609 -9.152 5.438 1.00 62.09 190 SER A CA 1
ATOM 1582 C C . SER A 1 190 ? 7.530 -10.184 6.091 1.00 62.09 190 SER A C 1
ATOM 1584 O O . SER A 1 190 ? 7.855 -10.082 7.275 1.00 62.09 190 SER A O 1
ATOM 1586 N N . LYS A 1 191 ? 7.984 -11.167 5.302 1.00 60.41 191 LYS A N 1
ATOM 1587 C CA . LYS A 1 191 ? 8.994 -12.147 5.735 1.00 60.41 191 LYS A CA 1
ATOM 1588 C C . LYS A 1 191 ? 10.303 -11.461 6.149 1.00 60.41 191 LYS A C 1
ATOM 1590 O O . LYS A 1 191 ? 10.915 -11.881 7.126 1.00 60.41 191 LYS A O 1
ATOM 1595 N N . SER A 1 192 ? 10.719 -10.420 5.418 1.00 58.28 192 SER A N 1
ATOM 1596 C CA . SER A 1 192 ? 12.033 -9.783 5.576 1.00 58.28 192 SER A CA 1
ATOM 1597 C C . SER A 1 192 ? 12.150 -8.977 6.862 1.00 58.28 192 SER A C 1
ATOM 1599 O O . SER A 1 192 ? 13.184 -9.018 7.523 1.00 58.28 192 SER A O 1
ATOM 1601 N N . LYS A 1 193 ? 11.085 -8.275 7.260 1.00 58.03 193 LYS A N 1
ATOM 1602 C CA . LYS A 1 193 ? 11.149 -7.373 8.417 1.00 58.03 193 LYS A CA 1
ATOM 1603 C C . LYS A 1 193 ? 10.761 -8.025 9.738 1.00 58.03 193 LYS A C 1
ATOM 1605 O O . LYS A 1 193 ? 10.884 -7.366 10.765 1.00 58.03 193 LYS A O 1
ATOM 1610 N N . LYS A 1 194 ? 10.264 -9.277 9.735 1.00 51.44 194 LYS A N 1
ATOM 1611 C CA . LYS A 1 194 ? 9.631 -9.962 10.892 1.00 51.44 194 LYS A CA 1
ATOM 1612 C C . LYS A 1 194 ? 8.589 -9.114 11.640 1.00 51.44 194 LYS A C 1
ATOM 1614 O O . LYS A 1 194 ? 8.114 -9.494 12.707 1.00 51.44 194 LYS A O 1
ATOM 1619 N N . LYS A 1 195 ? 8.218 -7.969 11.087 1.00 48.41 195 LYS A N 1
ATOM 1620 C CA . LYS A 1 195 ? 7.401 -6.950 11.705 1.00 48.41 195 LYS A CA 1
ATOM 1621 C C . LYS A 1 195 ? 6.394 -6.555 10.648 1.00 48.41 195 LYS A C 1
ATOM 1623 O O . LYS A 1 195 ? 6.740 -6.162 9.531 1.00 48.41 195 LYS A O 1
ATOM 1628 N N . PHE A 1 196 ? 5.138 -6.743 11.022 1.00 52.31 196 PHE A N 1
ATOM 1629 C CA . PHE A 1 196 ? 4.026 -6.018 10.450 1.00 52.31 196 PHE A CA 1
ATOM 1630 C C . PHE A 1 196 ? 4.303 -4.511 10.673 1.00 52.31 196 PHE A C 1
ATOM 1632 O O . PHE A 1 196 ? 5.350 -4.091 11.160 1.00 52.31 196 PHE A O 1
ATOM 1639 N N . PHE A 1 197 ? 3.346 -3.658 10.395 1.00 50.66 197 PHE A N 1
ATOM 1640 C CA . PHE A 1 197 ? 2.952 -2.599 11.331 1.00 50.66 197 PHE A CA 1
ATOM 1641 C C . PHE A 1 197 ? 3.517 -2.831 12.742 1.00 50.66 197 PHE A C 1
ATOM 1643 O O . PHE A 1 197 ? 3.557 -3.981 13.177 1.00 50.66 197 PHE A O 1
ATOM 1650 N N . GLU A 1 198 ? 3.962 -1.788 13.438 1.00 41.44 198 GLU A N 1
ATOM 1651 C CA . GLU A 1 198 ? 4.444 -1.850 14.825 1.00 41.44 198 GLU A CA 1
ATOM 1652 C C . GLU A 1 198 ? 3.301 -2.271 15.777 1.00 41.44 198 GLU A C 1
ATOM 1654 O O . GLU A 1 198 ? 2.856 -1.545 16.653 1.00 41.44 198 GLU A O 1
ATOM 1659 N N . TYR A 1 199 ? 2.748 -3.456 15.549 1.00 40.56 199 TYR A N 1
ATOM 1660 C CA . TYR A 1 199 ? 1.960 -4.206 16.477 1.00 40.56 199 TYR A CA 1
ATOM 1661 C C . TYR A 1 199 ? 2.986 -4.760 17.451 1.00 40.56 199 TYR A C 1
ATOM 1663 O O . TYR A 1 199 ? 3.892 -5.486 17.024 1.00 40.56 199 TYR A O 1
ATOM 1671 N N . PRO A 1 200 ? 2.887 -4.399 18.735 1.00 41.12 200 PRO A N 1
ATOM 1672 C CA . PRO A 1 200 ? 3.789 -4.939 19.737 1.00 41.12 200 PRO A CA 1
ATOM 1673 C C . PRO A 1 200 ? 3.739 -6.472 19.657 1.00 41.12 200 PRO A C 1
ATOM 1675 O O . PRO A 1 200 ? 2.652 -6.988 19.404 1.00 41.12 200 PRO A O 1
ATOM 1678 N N . ASP A 1 201 ? 4.903 -7.133 19.803 1.00 42.19 201 ASP A N 1
ATOM 1679 C CA . ASP A 1 201 ? 5.352 -8.519 19.479 1.00 42.19 201 ASP A CA 1
ATOM 1680 C C . ASP A 1 201 ? 4.394 -9.724 19.722 1.00 42.19 201 ASP A C 1
ATOM 1682 O O . ASP A 1 201 ? 4.806 -10.853 19.989 1.00 42.19 201 ASP A O 1
ATOM 1686 N N . TYR A 1 202 ? 3.086 -9.547 19.621 1.00 45.69 202 TYR A N 1
ATOM 1687 C CA . TYR A 1 202 ? 2.068 -10.411 20.200 1.00 45.69 202 TYR A CA 1
ATOM 1688 C C . TYR A 1 202 ? 1.196 -11.113 19.153 1.00 45.69 202 TYR A C 1
ATOM 1690 O O . TYR A 1 202 ? 0.362 -11.924 19.539 1.00 45.69 202 TYR A O 1
ATOM 1698 N N . VAL A 1 203 ? 1.400 -10.890 17.848 1.00 46.78 203 VAL A N 1
ATOM 1699 C CA . VAL A 1 203 ? 0.593 -11.521 16.774 1.00 46.78 203 VAL A CA 1
ATOM 1700 C C . VAL A 1 203 ? 0.882 -13.027 16.615 1.00 46.78 203 VAL A C 1
ATOM 1702 O O . VAL A 1 203 ? 0.166 -13.736 15.916 1.00 46.78 203 VAL A O 1
ATOM 1705 N N . ASN A 1 204 ? 1.870 -13.582 17.325 1.00 49.00 204 ASN A N 1
ATOM 1706 C CA . ASN A 1 204 ? 2.166 -15.019 17.279 1.00 49.00 204 ASN A CA 1
ATOM 1707 C C . ASN A 1 204 ? 1.240 -15.885 18.162 1.00 49.00 204 ASN A C 1
ATOM 1709 O O . ASN A 1 204 ? 1.661 -16.919 18.675 1.00 49.00 204 ASN A O 1
ATOM 1713 N N . LYS A 1 205 ? -0.005 -15.460 18.398 1.00 55.91 205 LYS A N 1
ATOM 1714 C CA . LYS A 1 205 ? -0.920 -16.116 19.340 1.00 55.91 205 LYS A CA 1
ATOM 1715 C C . LYS A 1 205 ? -2.192 -16.556 18.622 1.00 55.91 205 LYS A C 1
ATOM 1717 O O . LYS A 1 205 ? -3.126 -15.779 18.470 1.00 55.91 205 LYS A O 1
ATOM 1722 N N . GLU A 1 206 ? -2.220 -17.824 18.218 1.00 56.06 206 GLU A N 1
ATOM 1723 C CA . GLU A 1 206 ? -3.371 -18.500 17.590 1.00 56.06 206 GLU A CA 1
ATOM 1724 C C . GLU A 1 206 ? -4.662 -18.433 18.427 1.00 56.06 206 GLU A C 1
ATOM 1726 O O . GLU A 1 206 ? -5.747 -18.602 17.884 1.00 56.06 206 GLU A O 1
ATOM 1731 N N . ASN A 1 207 ? -4.560 -18.121 19.725 1.00 54.97 207 ASN A N 1
ATOM 1732 C CA . ASN A 1 207 ? -5.646 -18.304 20.687 1.00 54.97 207 ASN A CA 1
ATOM 1733 C C . ASN A 1 207 ? -6.256 -17.014 21.256 1.00 54.97 207 ASN A C 1
ATOM 1735 O O . ASN A 1 207 ? -7.082 -17.127 22.155 1.00 54.97 207 ASN A O 1
ATOM 1739 N N . TYR A 1 208 ? -5.929 -15.814 20.747 1.00 58.59 208 TYR A N 1
ATOM 1740 C CA . TYR A 1 208 ? -6.458 -14.542 21.299 1.00 58.59 208 TYR A CA 1
ATOM 1741 C C . TYR A 1 208 ? -7.991 -14.470 21.395 1.00 58.59 208 TYR A C 1
ATOM 1743 O O . TYR A 1 208 ? -8.519 -13.622 22.109 1.00 58.59 208 TYR A O 1
ATOM 1751 N N . TRP A 1 209 ? -8.689 -15.343 20.672 1.00 61.31 209 TRP A N 1
ATOM 1752 C CA . TRP A 1 209 ? -10.141 -15.422 20.608 1.00 61.31 209 TRP A CA 1
ATOM 1753 C C . TRP A 1 209 ? -10.674 -16.786 21.058 1.00 61.31 209 TRP A C 1
ATOM 1755 O O . TRP A 1 209 ? -11.643 -17.298 20.504 1.00 61.31 209 TRP A O 1
ATOM 1765 N N . THR A 1 210 ? -10.073 -17.396 22.078 1.00 71.81 210 THR A N 1
ATOM 1766 C CA . THR A 1 210 ? -10.894 -18.220 22.974 1.00 71.81 210 THR A CA 1
ATOM 1767 C C . THR A 1 210 ? -11.764 -17.280 23.805 1.00 71.81 210 THR A C 1
ATOM 1769 O O . THR A 1 210 ? -11.334 -16.168 24.115 1.00 71.81 210 THR A O 1
ATOM 1772 N N . TYR A 1 211 ? -12.969 -17.712 24.175 1.00 74.19 211 TYR A N 1
ATOM 1773 C CA . TYR A 1 211 ? -13.879 -16.936 25.027 1.00 74.19 211 TYR A CA 1
ATOM 1774 C C . TYR A 1 211 ? -13.151 -16.320 26.243 1.00 74.19 211 TYR A C 1
ATOM 1776 O O . TYR A 1 211 ? -13.276 -15.125 26.493 1.00 74.19 211 TYR A O 1
ATOM 1784 N N . ASP A 1 212 ? -12.255 -17.086 26.873 1.00 77.06 212 ASP A N 1
ATOM 1785 C CA . ASP A 1 212 ? -11.462 -16.682 28.047 1.00 77.06 212 ASP A CA 1
ATOM 1786 C C . ASP A 1 212 ? -10.375 -15.616 27.789 1.00 77.06 212 ASP A C 1
ATOM 1788 O O . ASP A 1 212 ? -9.758 -15.118 28.731 1.00 77.06 212 ASP A O 1
ATOM 1792 N N . GLN A 1 213 ? -10.075 -15.291 26.526 1.00 77.69 213 GLN A N 1
ATOM 1793 C CA . GLN A 1 213 ? -9.010 -14.351 26.143 1.00 77.69 213 GLN A CA 1
ATOM 1794 C C . GLN A 1 213 ? -9.530 -13.029 25.569 1.00 77.69 213 GLN A C 1
ATOM 1796 O O . GLN A 1 213 ? -8.720 -12.119 25.341 1.00 77.69 213 GLN A O 1
ATOM 1801 N N . LEU A 1 214 ? -10.850 -12.888 25.373 1.00 75.31 214 LEU A N 1
ATOM 1802 C CA . LEU A 1 214 ? -11.451 -11.652 24.874 1.00 75.31 214 LEU A CA 1
ATOM 1803 C C . LEU A 1 214 ? -11.168 -10.510 25.862 1.00 75.31 214 LEU A C 1
ATOM 1805 O O . LEU A 1 214 ? -11.708 -10.456 26.964 1.00 75.31 214 LEU A O 1
ATOM 1809 N N . ASN A 1 215 ? -10.299 -9.587 25.457 1.00 80.25 215 ASN A N 1
ATOM 1810 C CA . ASN A 1 215 ? -9.848 -8.484 26.296 1.00 80.25 215 ASN A CA 1
ATOM 1811 C C . ASN A 1 215 ? -10.029 -7.132 25.601 1.00 80.25 215 ASN A C 1
ATOM 1813 O O . ASN A 1 215 ? -10.208 -7.024 24.387 1.00 80.25 215 ASN A O 1
ATOM 1817 N N . ASP A 1 216 ? -9.962 -6.081 26.407 1.00 77.00 216 ASP A N 1
ATOM 1818 C CA . ASP A 1 216 ? -10.127 -4.692 25.997 1.00 77.00 216 ASP A CA 1
ATOM 1819 C C . ASP A 1 216 ? -9.055 -4.210 25.002 1.00 77.00 216 ASP A C 1
ATOM 1821 O O . ASP A 1 216 ? -9.292 -3.281 24.235 1.00 77.00 216 ASP A O 1
ATOM 1825 N N . ARG A 1 217 ? -7.907 -4.889 24.907 1.00 78.75 217 ARG A N 1
ATOM 1826 C CA . ARG A 1 217 ? -6.841 -4.536 23.958 1.00 78.75 217 ARG A CA 1
ATOM 1827 C C . ARG A 1 217 ? -7.203 -4.803 22.504 1.00 78.75 217 ARG A C 1
ATOM 1829 O O . ARG A 1 217 ? -6.398 -4.463 21.647 1.00 78.75 217 ARG A O 1
ATOM 1836 N N . ILE A 1 218 ? -8.345 -5.408 22.194 1.00 78.81 218 ILE A N 1
ATOM 1837 C CA . ILE A 1 218 ? -8.830 -5.592 20.814 1.00 78.81 218 ILE A CA 1
ATOM 1838 C C . ILE A 1 218 ? -9.343 -4.273 20.230 1.00 78.81 218 ILE A C 1
ATOM 1840 O O . ILE A 1 218 ? -9.225 -4.024 19.030 1.00 78.81 218 ILE A O 1
ATOM 1844 N N . TYR A 1 219 ? -9.859 -3.398 21.086 1.00 81.88 219 TYR A N 1
ATOM 1845 C CA . TYR A 1 219 ? -10.371 -2.101 20.684 1.00 81.88 219 TYR A CA 1
ATOM 1846 C C . TYR A 1 219 ? -9.407 -1.009 21.129 1.00 81.88 219 TYR A C 1
ATOM 1848 O O . TYR A 1 219 ? -8.601 -1.175 22.047 1.00 81.88 219 TYR A O 1
ATOM 1856 N N . ASP A 1 220 ? -9.433 0.114 20.431 1.00 83.12 220 ASP A N 1
ATOM 1857 C CA . ASP A 1 220 ? -8.834 1.326 20.959 1.00 83.12 220 ASP A CA 1
ATOM 1858 C C . ASP A 1 220 ? -9.651 1.815 22.166 1.00 83.12 220 ASP A C 1
ATOM 1860 O O . ASP A 1 220 ? -10.880 1.849 22.109 1.00 83.12 220 ASP A O 1
ATOM 1864 N N . HIS A 1 221 ? -8.992 2.216 23.255 1.00 84.44 221 HIS A N 1
ATOM 1865 C CA . HIS A 1 221 ? -9.661 2.688 24.474 1.00 84.44 221 HIS A CA 1
ATOM 1866 C C . HIS A 1 221 ? -10.664 3.829 24.231 1.00 84.44 221 HIS A C 1
ATOM 1868 O O . HIS A 1 221 ? -11.664 3.937 24.941 1.00 84.44 221 HIS A O 1
ATOM 1874 N N . HIS A 1 222 ? -10.441 4.651 23.200 1.00 83.38 222 HIS A N 1
ATOM 1875 C CA . HIS A 1 222 ? -11.344 5.730 22.823 1.00 83.38 222 HIS A CA 1
ATOM 1876 C C . HIS A 1 222 ? -12.714 5.210 22.376 1.00 83.38 222 HIS A C 1
ATOM 1878 O O . HIS A 1 222 ? -13.710 5.899 22.585 1.00 83.38 222 HIS A O 1
ATOM 1884 N N . ILE A 1 223 ? -12.774 3.993 21.822 1.00 86.44 223 ILE A N 1
ATOM 1885 C CA . ILE A 1 223 ? -14.023 3.348 21.412 1.00 86.44 223 ILE A CA 1
ATOM 1886 C C . ILE A 1 223 ? -14.904 3.057 22.623 1.00 86.44 223 ILE A C 1
ATOM 1888 O O . ILE A 1 223 ? -16.101 3.304 22.563 1.00 86.44 223 ILE A O 1
ATOM 1892 N N . PHE A 1 224 ? -14.343 2.602 23.747 1.00 88.81 224 PHE A N 1
ATOM 1893 C CA . PHE A 1 224 ? -15.150 2.233 24.917 1.00 88.81 224 PHE A CA 1
ATOM 1894 C C . PHE A 1 224 ? -15.943 3.397 25.494 1.00 88.81 224 PHE A C 1
ATOM 1896 O O . PHE A 1 224 ? -17.095 3.219 25.881 1.00 88.81 224 PHE A O 1
ATOM 1903 N N . ASN A 1 225 ? -15.365 4.597 25.486 1.00 88.31 225 ASN A N 1
ATOM 1904 C CA . ASN A 1 225 ? -16.012 5.792 26.026 1.00 88.31 225 ASN A CA 1
ATOM 1905 C C . ASN A 1 225 ? -17.235 6.241 25.210 1.00 88.31 225 ASN A C 1
ATOM 1907 O O . ASN A 1 225 ? -17.993 7.094 25.666 1.00 88.31 225 ASN A O 1
ATOM 1911 N N . MET A 1 226 ? -17.442 5.682 24.016 1.00 87.50 226 MET A N 1
ATOM 1912 C CA . MET A 1 226 ? -18.591 6.000 23.168 1.00 87.50 226 MET A CA 1
ATOM 1913 C C . MET A 1 226 ? -19.813 5.158 23.490 1.00 87.50 226 MET A C 1
ATOM 1915 O O . MET A 1 226 ? -20.895 5.506 23.034 1.00 87.50 226 MET A O 1
ATOM 1919 N N . PHE A 1 227 ? -19.666 4.072 24.243 1.00 92.44 227 PHE A N 1
ATOM 1920 C CA . PHE A 1 227 ? -20.752 3.142 24.512 1.00 92.44 227 PHE A CA 1
ATOM 1921 C C . PHE A 1 227 ? -21.127 3.159 25.988 1.00 92.44 227 PHE A C 1
ATOM 1923 O O . PHE A 1 227 ? -20.278 3.114 26.878 1.00 92.44 227 PHE A O 1
ATOM 1930 N N . GLU A 1 228 ? -22.425 3.175 26.265 1.00 93.44 228 GLU A N 1
ATOM 1931 C CA . GLU A 1 228 ? -22.920 3.043 27.631 1.00 93.44 228 GLU A CA 1
ATOM 1932 C C . GLU A 1 228 ? -22.752 1.602 28.118 1.00 93.44 228 GLU A C 1
ATOM 1934 O O . GLU A 1 228 ? -23.462 0.697 27.680 1.00 93.44 228 GLU A O 1
ATOM 1939 N N . LYS A 1 229 ? -21.830 1.386 29.062 1.00 94.31 229 LYS A N 1
ATOM 1940 C CA . LYS A 1 229 ? -21.582 0.059 29.645 1.00 94.31 229 LYS A CA 1
ATOM 1941 C C . LYS A 1 229 ? -22.774 -0.484 30.441 1.00 94.31 229 LYS A C 1
ATOM 1943 O O . LYS A 1 229 ? -23.040 -1.685 30.415 1.00 94.31 229 LYS A O 1
ATOM 1948 N N . GLY A 1 230 ? -23.481 0.387 31.164 1.00 90.50 230 GLY A N 1
ATOM 1949 C CA . GLY A 1 230 ? -24.537 -0.021 32.093 1.00 90.50 230 GLY A CA 1
ATOM 1950 C C . GLY A 1 230 ? -24.032 -1.042 33.121 1.00 90.50 230 GLY A C 1
ATOM 1951 O O . GLY A 1 230 ? -22.920 -0.921 33.630 1.00 90.50 230 GLY A O 1
ATOM 1952 N N . ASN A 1 231 ? -24.837 -2.076 33.384 1.00 94.75 231 ASN A N 1
ATOM 1953 C CA . ASN A 1 231 ? -24.502 -3.164 34.313 1.00 94.75 231 ASN A CA 1
ATOM 1954 C C . ASN A 1 231 ? -23.820 -4.362 33.626 1.00 94.75 231 ASN A C 1
ATOM 1956 O O . ASN A 1 231 ? -23.759 -5.450 34.203 1.00 94.75 231 ASN A O 1
ATOM 1960 N N . LEU A 1 232 ? -23.345 -4.210 32.386 1.00 96.44 232 LEU A N 1
ATOM 1961 C CA . LEU A 1 232 ? -22.689 -5.297 31.669 1.00 96.44 232 LEU A CA 1
ATOM 1962 C C . LEU A 1 232 ? -21.307 -5.611 32.258 1.00 96.44 232 LEU A C 1
ATOM 1964 O O . LEU A 1 232 ? -20.514 -4.727 32.592 1.00 96.44 232 LEU A O 1
ATOM 1968 N N . SER A 1 233 ? -21.000 -6.902 32.318 1.00 94.94 233 SER A N 1
ATOM 1969 C CA . SER A 1 233 ? -19.643 -7.414 32.454 1.00 94.94 233 SER A CA 1
ATOM 1970 C C . SER A 1 233 ? -18.790 -6.941 31.274 1.00 94.94 233 SER A C 1
ATOM 1972 O O . SER A 1 233 ? -19.312 -6.573 30.219 1.00 94.94 233 SER A O 1
ATOM 1974 N N . ASN A 1 234 ? -17.463 -6.966 31.424 1.00 92.56 234 ASN A N 1
ATOM 1975 C CA . ASN A 1 234 ? -16.568 -6.579 30.331 1.00 92.56 234 ASN A CA 1
ATOM 1976 C C . ASN A 1 234 ? -16.800 -7.442 29.079 1.00 92.56 234 ASN A C 1
ATOM 1978 O O . ASN A 1 234 ? -16.869 -6.897 27.986 1.00 92.56 234 ASN A O 1
ATOM 1982 N N . TYR A 1 235 ? -17.006 -8.752 29.234 1.00 92.19 235 TYR A N 1
ATOM 1983 C CA . TYR A 1 235 ? -17.275 -9.657 28.112 1.00 92.19 235 TYR A CA 1
ATOM 1984 C C . TYR A 1 235 ? -18.556 -9.298 27.359 1.00 92.19 235 TYR A C 1
ATOM 1986 O O . TYR A 1 235 ? -18.520 -9.121 26.142 1.00 92.19 235 TYR A O 1
ATOM 1994 N N . ALA A 1 236 ? -19.669 -9.128 28.078 1.00 96.00 236 ALA A N 1
ATOM 1995 C CA . ALA A 1 236 ? -20.931 -8.720 27.468 1.00 96.00 236 ALA A CA 1
ATOM 1996 C C . ALA A 1 236 ? -20.800 -7.360 26.770 1.00 96.00 236 ALA A C 1
ATOM 1998 O O . ALA A 1 236 ? -21.242 -7.191 25.638 1.00 96.00 236 ALA A O 1
ATOM 1999 N N . PHE A 1 237 ? -20.131 -6.401 27.411 1.00 95.81 237 PHE A N 1
ATOM 2000 C CA . PHE A 1 237 ? -19.897 -5.083 26.832 1.00 95.81 237 PHE A CA 1
ATOM 2001 C C . PHE A 1 237 ? -19.100 -5.153 25.521 1.00 95.81 237 PHE A C 1
ATOM 2003 O O . PHE A 1 237 ? -19.510 -4.561 24.525 1.00 95.81 237 PHE A O 1
ATOM 2010 N N . LEU A 1 238 ? -18.010 -5.928 25.484 1.00 94.19 23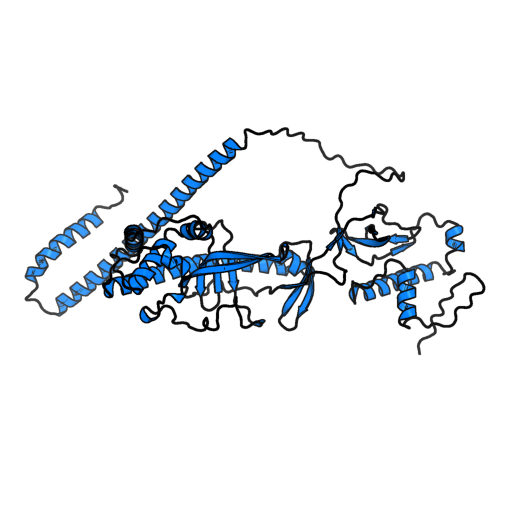8 LEU A N 1
ATOM 2011 C CA . LEU A 1 238 ? -17.189 -6.105 24.283 1.00 94.19 238 LEU A CA 1
ATOM 2012 C C . LEU A 1 238 ? -17.957 -6.786 23.143 1.00 94.19 238 LEU A C 1
ATOM 2014 O O . LEU A 1 238 ? -17.835 -6.359 21.997 1.00 94.19 238 LEU A O 1
ATOM 2018 N N . GLN A 1 239 ? -18.778 -7.798 23.439 1.00 95.12 239 GLN A N 1
ATOM 2019 C CA . GLN A 1 239 ? -19.623 -8.442 22.427 1.00 95.12 239 GLN A CA 1
ATOM 2020 C C . GLN A 1 239 ? -20.733 -7.513 21.912 1.00 95.12 239 GLN A C 1
ATOM 2022 O O . GLN A 1 239 ? -21.047 -7.531 20.719 1.00 95.12 239 GLN A O 1
ATOM 2027 N N . GLY A 1 240 ? -21.296 -6.667 22.781 1.00 96.69 240 GLY A N 1
ATOM 2028 C CA . GLY A 1 240 ? -22.247 -5.622 22.396 1.00 96.69 240 GLY A CA 1
ATOM 2029 C C . GLY A 1 240 ? -21.625 -4.602 21.440 1.00 96.69 240 GLY A C 1
ATOM 2030 O O . GLY A 1 240 ? -22.196 -4.319 20.387 1.00 96.69 240 GLY A O 1
ATOM 2031 N N . ILE A 1 241 ? -20.416 -4.122 21.754 1.00 94.75 241 ILE A N 1
ATOM 2032 C CA . ILE A 1 241 ? -19.631 -3.243 20.874 1.00 94.75 241 ILE A CA 1
ATOM 2033 C C . ILE A 1 241 ? -19.341 -3.931 19.540 1.00 94.75 241 ILE A C 1
ATOM 2035 O O . ILE A 1 241 ? -19.567 -3.336 18.487 1.00 94.75 241 ILE A O 1
ATOM 2039 N N . GLN A 1 242 ? -18.867 -5.180 19.567 1.00 94.00 242 GLN A N 1
ATOM 2040 C CA . GLN A 1 242 ? -18.560 -5.938 18.356 1.00 94.00 242 GLN A CA 1
ATOM 2041 C C . GLN A 1 242 ? -19.780 -6.045 17.446 1.00 94.00 242 GLN A C 1
ATOM 2043 O O . GLN A 1 242 ? -19.685 -5.741 16.262 1.00 94.00 242 GLN A O 1
ATOM 2048 N N . SER A 1 243 ? -20.919 -6.445 18.010 1.00 96.25 243 SER A N 1
ATOM 2049 C CA . SER A 1 243 ? -22.174 -6.618 17.278 1.00 96.25 243 SER A CA 1
ATOM 2050 C C . SER A 1 243 ? -22.631 -5.311 16.647 1.00 96.25 243 SER A C 1
ATOM 2052 O O . SER A 1 243 ? -22.928 -5.259 15.456 1.00 96.25 243 SER A O 1
ATOM 2054 N N . PHE A 1 244 ? -22.606 -4.230 17.429 1.00 95.56 244 PHE A N 1
ATOM 2055 C CA . PHE A 1 244 ? -22.980 -2.908 16.950 1.00 95.56 244 PHE A CA 1
ATOM 2056 C C . PHE A 1 244 ? -22.064 -2.426 15.816 1.00 95.56 244 PHE A C 1
ATOM 2058 O O . PHE A 1 244 ? -22.541 -1.929 14.800 1.00 95.56 244 PHE A O 1
ATOM 2065 N N . LEU A 1 245 ? -20.745 -2.585 15.952 1.00 92.75 245 LEU A N 1
ATOM 2066 C CA . LEU A 1 245 ? -19.785 -2.165 14.925 1.00 92.75 245 LEU A CA 1
ATOM 2067 C C . LEU A 1 245 ? -19.825 -3.059 13.679 1.00 92.75 245 LEU A C 1
ATOM 2069 O O . LEU A 1 245 ? -19.520 -2.583 12.588 1.00 92.75 245 LEU A O 1
ATOM 2073 N N . PHE A 1 246 ? -20.238 -4.319 13.820 1.00 92.00 246 PHE A N 1
ATOM 2074 C CA . PHE A 1 246 ? -20.475 -5.222 12.696 1.00 92.00 246 PHE A CA 1
ATOM 2075 C C . PHE A 1 246 ? -21.687 -4.777 11.865 1.00 92.00 246 PHE A C 1
ATOM 2077 O O . PHE A 1 246 ? -21.641 -4.801 10.635 1.00 92.00 246 PHE A O 1
ATOM 2084 N N . GLU A 1 247 ? -22.760 -4.336 12.524 1.00 92.12 247 GLU A N 1
ATOM 2085 C CA . GLU A 1 247 ? -23.977 -3.858 11.860 1.00 92.12 247 GLU A CA 1
ATOM 2086 C C . GLU A 1 247 ? -23.843 -2.418 11.328 1.00 92.12 247 GLU A C 1
ATOM 2088 O O . GLU A 1 247 ? -24.341 -2.099 10.244 1.00 92.12 247 GLU A O 1
ATOM 2093 N N . TYR A 1 248 ? -23.112 -1.558 12.047 1.00 91.25 248 TYR A N 1
ATOM 2094 C CA . TYR A 1 248 ? -22.960 -0.128 11.757 1.00 91.25 248 TYR A CA 1
ATOM 2095 C C . TYR A 1 248 ? -21.483 0.316 11.662 1.00 91.25 248 TYR A C 1
ATOM 2097 O O . TYR A 1 248 ? -21.069 1.223 12.400 1.00 91.25 248 TYR A O 1
ATOM 2105 N N . PRO A 1 249 ? -20.670 -0.245 10.743 1.00 87.94 249 PRO A N 1
ATOM 2106 C CA . PRO A 1 249 ? -19.232 0.042 10.654 1.00 87.94 249 PRO A CA 1
ATOM 2107 C C . PRO A 1 249 ? -18.914 1.524 10.391 1.00 87.94 249 PRO A C 1
ATOM 2109 O O . PRO A 1 249 ? -17.922 2.047 10.894 1.00 87.94 249 PRO A O 1
ATOM 2112 N N . GLN A 1 250 ? -19.793 2.246 9.687 1.00 85.56 250 GLN A N 1
ATOM 2113 C CA . GLN A 1 250 ? -19.666 3.685 9.414 1.00 85.56 250 GLN A CA 1
ATOM 2114 C C . GLN A 1 250 ? -19.651 4.568 10.674 1.00 85.56 250 GLN A C 1
ATOM 2116 O O . GLN A 1 250 ? -19.280 5.739 10.609 1.00 85.56 250 GLN A O 1
ATOM 2121 N N . THR A 1 251 ? -20.052 4.033 11.833 1.00 86.12 251 THR A N 1
ATOM 2122 C CA . THR A 1 251 ? -20.008 4.772 13.104 1.00 86.12 251 THR A CA 1
ATOM 2123 C C . THR A 1 251 ? -18.574 5.185 13.451 1.00 86.12 251 THR A C 1
ATOM 2125 O O . THR A 1 251 ? -18.362 6.237 14.049 1.00 86.12 251 THR A O 1
ATOM 2128 N N . ILE A 1 252 ? -17.581 4.419 12.992 1.00 82.81 252 ILE A N 1
ATOM 2129 C CA . ILE A 1 252 ? -16.153 4.683 13.206 1.00 82.81 252 ILE A CA 1
ATOM 2130 C C . ILE A 1 252 ? -15.678 5.978 12.523 1.00 82.81 252 ILE A C 1
ATOM 2132 O O . ILE A 1 252 ? -14.800 6.678 13.041 1.00 82.81 252 ILE A O 1
ATOM 2136 N N . ASP A 1 253 ? -16.272 6.351 11.389 1.00 79.69 253 ASP A N 1
ATOM 2137 C CA . ASP A 1 253 ? -15.916 7.603 10.714 1.00 79.69 253 ASP A CA 1
ATOM 2138 C C . ASP A 1 253 ? -16.412 8.814 11.510 1.00 79.69 253 ASP A C 1
ATOM 2140 O O . ASP A 1 253 ? -15.709 9.820 11.630 1.00 79.69 253 ASP A O 1
ATOM 2144 N N . VAL A 1 25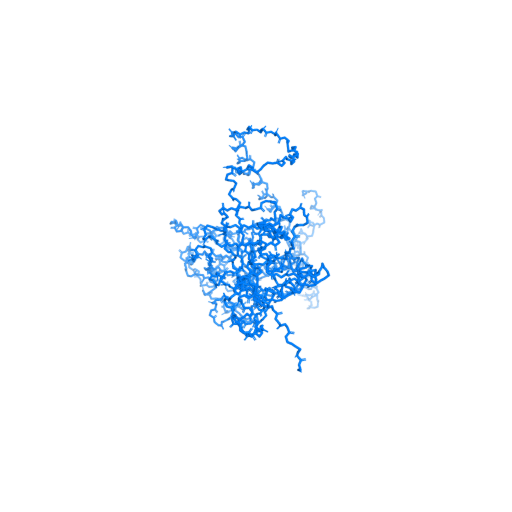4 ? -17.597 8.702 12.122 1.00 74.38 254 VAL A N 1
ATOM 2145 C CA . VAL A 1 254 ? -18.142 9.754 12.994 1.00 74.38 254 VAL A CA 1
ATOM 2146 C C . VAL A 1 254 ? -17.238 9.944 14.208 1.00 74.38 254 VAL A C 1
ATOM 2148 O O . VAL A 1 254 ? -16.921 11.075 14.575 1.00 74.38 254 VAL A O 1
ATOM 2151 N N . VAL A 1 255 ? -16.750 8.837 14.764 1.00 69.56 255 VAL A N 1
ATOM 2152 C CA . VAL A 1 255 ? -15.797 8.804 15.877 1.00 69.56 255 VAL A CA 1
ATOM 2153 C C . VAL A 1 255 ? -14.498 9.536 15.548 1.00 69.56 255 VAL A C 1
ATOM 2155 O O . VAL A 1 255 ? -14.019 10.339 16.347 1.00 69.56 255 VAL A O 1
ATOM 2158 N N . SER A 1 256 ? -13.958 9.324 14.350 1.00 68.12 256 SER A N 1
ATOM 2159 C CA . SER A 1 256 ? -12.706 9.959 13.926 1.00 68.12 256 SER A CA 1
ATOM 2160 C C . SER A 1 256 ? -12.824 11.484 13.764 1.00 68.12 256 SER A C 1
ATOM 2162 O O . SER A 1 256 ? -11.807 12.171 13.711 1.00 68.12 256 SER A O 1
ATOM 2164 N N . SER A 1 257 ? -14.044 12.034 13.700 1.00 70.38 257 SER A N 1
ATOM 2165 C CA . SER A 1 257 ? -14.287 13.459 13.435 1.00 70.38 257 SER A CA 1
ATOM 2166 C C . SER A 1 257 ? -14.288 14.375 14.671 1.00 70.38 257 SER A C 1
ATOM 2168 O O . SER A 1 257 ? -14.516 15.571 14.515 1.00 70.38 257 SER A O 1
ATOM 2170 N N . ASN A 1 258 ? -14.030 13.859 15.885 1.00 62.56 258 ASN A N 1
ATOM 2171 C CA . ASN A 1 258 ? -14.021 14.606 17.163 1.00 62.56 258 ASN A CA 1
ATOM 2172 C C . ASN A 1 258 ? -15.309 15.382 17.516 1.00 62.56 258 ASN A C 1
ATOM 2174 O O . ASN A 1 258 ? -15.350 16.075 18.533 1.00 62.56 258 ASN A O 1
ATOM 2178 N N . ASN A 1 259 ? -16.374 15.272 16.724 1.00 59.69 259 ASN A N 1
ATOM 2179 C CA . ASN A 1 259 ? -17.657 15.872 17.063 1.00 59.69 259 ASN A CA 1
ATOM 2180 C C . ASN A 1 259 ? -18.219 15.155 18.292 1.00 59.69 259 ASN A C 1
ATOM 2182 O O . ASN A 1 259 ? -18.200 13.926 18.324 1.00 59.69 259 ASN A O 1
ATOM 2186 N N . SER A 1 260 ? -18.684 15.911 19.297 1.00 61.16 260 SER A N 1
ATOM 2187 C CA . SER A 1 260 ? -19.199 15.380 20.565 1.00 61.16 260 SER A CA 1
ATOM 2188 C C . SER A 1 260 ? -20.319 14.379 20.288 1.00 61.16 260 SER A C 1
ATOM 2190 O O . SER A 1 260 ? -21.475 14.746 20.068 1.00 61.16 260 SER A O 1
ATOM 2192 N N . LEU A 1 261 ? -19.957 13.107 20.209 1.00 62.12 261 LEU A N 1
ATOM 2193 C CA . LEU A 1 261 ? -20.897 12.046 19.928 1.00 62.12 261 LEU A CA 1
ATOM 2194 C C . LEU A 1 261 ? -21.743 11.853 21.176 1.00 62.12 261 LEU A C 1
ATOM 2196 O O . LEU A 1 261 ? -21.219 11.627 22.266 1.00 62.12 261 LEU A O 1
ATOM 2200 N N . ASN A 1 262 ? -23.060 11.935 20.997 1.00 73.75 262 ASN A N 1
ATOM 2201 C CA . ASN A 1 262 ? -23.983 11.365 21.963 1.00 73.75 262 ASN A CA 1
ATOM 2202 C C . ASN A 1 262 ? -23.563 9.909 22.182 1.00 73.75 262 ASN A C 1
ATOM 2204 O O . ASN A 1 262 ? -23.377 9.179 21.204 1.00 73.75 262 ASN A O 1
ATOM 2208 N N . SER A 1 263 ? -23.400 9.515 23.444 1.00 86.06 263 SER A N 1
ATOM 2209 C CA . SER A 1 263 ? -23.090 8.137 23.810 1.00 86.06 263 SER A CA 1
ATOM 2210 C C . SER A 1 263 ? -24.044 7.178 23.093 1.00 86.06 263 SER A C 1
ATOM 2212 O O . SER A 1 263 ? -25.265 7.372 23.060 1.00 86.06 263 SER A O 1
ATOM 2214 N N . ILE A 1 264 ? -23.484 6.145 22.471 1.00 90.19 264 ILE A N 1
ATOM 2215 C CA . ILE A 1 264 ? -24.242 5.047 21.892 1.00 90.19 264 ILE A CA 1
ATOM 2216 C C . ILE A 1 264 ? -24.888 4.314 23.059 1.00 90.19 264 ILE A C 1
ATOM 2218 O O . ILE A 1 264 ? -24.223 3.710 23.907 1.00 90.19 264 ILE A O 1
ATOM 2222 N N . LYS A 1 265 ? -26.213 4.414 23.104 1.00 93.94 265 LYS A N 1
ATOM 2223 C CA . LYS A 1 265 ? -27.010 3.874 24.195 1.00 93.94 265 LYS A CA 1
ATOM 2224 C C . LYS A 1 265 ? -26.932 2.357 24.232 1.00 93.94 265 LYS A C 1
ATOM 2226 O O . LYS A 1 265 ? -26.932 1.704 23.187 1.00 93.94 265 LYS A O 1
ATOM 2231 N N . TYR A 1 266 ? -26.989 1.811 25.444 1.00 94.31 266 TYR A N 1
ATOM 2232 C CA . TYR A 1 266 ? -27.025 0.368 25.691 1.00 94.31 266 TYR A CA 1
ATOM 2233 C C . TYR A 1 266 ? -28.084 -0.358 24.844 1.00 94.31 266 TYR A C 1
ATOM 2235 O O . TYR A 1 266 ? -27.806 -1.420 24.291 1.00 94.31 266 TYR A O 1
ATOM 2243 N N . ILE A 1 267 ? -29.274 0.238 24.691 1.00 95.81 267 ILE A N 1
ATOM 2244 C CA . ILE A 1 267 ? -30.375 -0.360 23.923 1.00 95.81 267 ILE A CA 1
ATOM 2245 C C . ILE A 1 267 ? -29.966 -0.675 22.478 1.00 95.81 267 ILE A C 1
ATOM 2247 O O . ILE A 1 267 ? -30.256 -1.759 21.995 1.00 95.81 267 ILE A O 1
ATOM 2251 N N . ASN A 1 268 ? -29.180 0.197 21.838 1.00 95.56 268 ASN A N 1
ATOM 2252 C CA . ASN A 1 268 ? -28.743 -0.003 20.459 1.00 95.56 268 ASN A CA 1
ATOM 2253 C C . ASN A 1 268 ? -27.751 -1.170 20.340 1.00 95.56 268 ASN A C 1
ATOM 2255 O O . ASN A 1 268 ? -27.822 -1.945 19.389 1.00 95.56 268 ASN A O 1
ATOM 2259 N N . MET A 1 269 ? -26.833 -1.314 21.307 1.00 95.31 269 MET A N 1
ATOM 2260 C CA . MET A 1 269 ? -25.929 -2.472 21.357 1.00 95.31 269 MET A CA 1
ATOM 2261 C C . MET A 1 269 ? -26.698 -3.767 21.605 1.00 95.31 269 MET A C 1
ATOM 2263 O O . MET A 1 269 ? -26.417 -4.778 20.969 1.00 95.31 269 MET A O 1
ATOM 2267 N N . SER A 1 270 ? -27.665 -3.733 22.527 1.00 97.75 270 SER A N 1
ATOM 2268 C CA . SER A 1 270 ? -28.507 -4.884 22.845 1.00 97.75 270 SER A CA 1
ATOM 2269 C C . SER A 1 270 ? -29.327 -5.329 21.638 1.00 97.75 270 SER A C 1
ATOM 2271 O O . SER A 1 270 ? -29.412 -6.528 21.384 1.00 97.75 270 SER A O 1
ATOM 2273 N N . ASP A 1 271 ? -29.902 -4.383 20.896 1.00 97.69 271 ASP A N 1
ATOM 2274 C CA . ASP A 1 271 ? -30.663 -4.663 19.680 1.00 97.69 271 ASP A CA 1
ATOM 2275 C C . ASP A 1 271 ? -29.755 -5.265 18.604 1.00 97.69 271 ASP A C 1
ATOM 2277 O O . ASP A 1 271 ? -30.064 -6.336 18.096 1.00 97.69 271 ASP A O 1
ATOM 2281 N N . SER A 1 272 ? -28.575 -4.680 18.363 1.00 97.62 272 SER A N 1
ATOM 2282 C CA . SER A 1 272 ? -27.623 -5.209 17.367 1.00 97.62 272 SER A CA 1
ATOM 2283 C C . SER A 1 272 ? -27.141 -6.622 17.721 1.00 97.62 272 SER A C 1
ATOM 2285 O O . SER A 1 272 ? -27.073 -7.513 16.876 1.00 97.62 272 SER A O 1
ATOM 2287 N N . PHE A 1 273 ? -26.821 -6.863 18.999 1.00 98.25 273 PHE A N 1
ATOM 2288 C CA . PHE A 1 273 ? -26.427 -8.190 19.475 1.00 98.25 273 PHE A CA 1
ATOM 2289 C C . PHE A 1 273 ? -27.557 -9.201 19.289 1.00 98.25 273 PHE A C 1
ATOM 2291 O O . PHE A 1 273 ? -27.323 -10.298 18.781 1.00 98.25 273 PHE A O 1
ATOM 2298 N N . LYS A 1 274 ? -28.790 -8.833 19.649 1.00 98.31 274 LYS A N 1
ATOM 2299 C CA . LYS A 1 274 ? -29.964 -9.690 19.479 1.00 98.31 274 LYS A CA 1
ATOM 2300 C C . LYS A 1 274 ? -30.280 -9.950 18.011 1.00 98.31 274 LYS A C 1
ATOM 2302 O O . LYS A 1 274 ? -30.642 -11.072 17.674 1.00 98.31 274 LYS A O 1
ATOM 2307 N N . ASP A 1 275 ? -30.122 -8.966 17.141 1.00 97.81 275 ASP A N 1
ATOM 2308 C CA . ASP A 1 275 ? -30.393 -9.112 15.713 1.00 97.81 275 ASP A CA 1
ATOM 2309 C C . ASP A 1 275 ? -29.380 -10.045 15.034 1.00 97.81 275 ASP A C 1
ATOM 2311 O O . ASP A 1 275 ? -29.758 -10.840 14.168 1.00 97.81 275 ASP A O 1
ATOM 2315 N N . LEU A 1 276 ? -28.114 -10.017 15.464 1.00 97.38 276 LEU A N 1
ATOM 2316 C CA . LEU A 1 276 ? -27.068 -10.900 14.937 1.00 97.38 276 LEU A CA 1
ATOM 2317 C C . LEU A 1 276 ? -27.085 -12.306 15.550 1.00 97.38 276 LEU A C 1
ATOM 2319 O O . LEU A 1 276 ? -26.833 -13.280 14.842 1.00 97.38 276 LEU A O 1
ATOM 2323 N N . THR A 1 277 ? -27.356 -12.427 16.853 1.00 97.81 277 THR A N 1
ATOM 2324 C CA . THR A 1 277 ? -27.205 -13.695 17.597 1.00 97.81 277 THR A CA 1
ATOM 2325 C C . THR A 1 277 ? -28.524 -14.378 17.942 1.00 97.81 277 THR A C 1
ATOM 2327 O O . THR A 1 277 ? -28.526 -15.555 18.289 1.00 97.81 277 THR A O 1
ATOM 2330 N N . LEU A 1 278 ? -29.649 -13.661 17.859 1.00 97.81 278 LEU A N 1
ATOM 2331 C CA . LEU A 1 278 ? -30.961 -14.062 18.386 1.00 97.81 278 LEU A CA 1
ATOM 2332 C C . LEU A 1 278 ? -30.987 -14.267 19.913 1.00 97.81 278 LEU A C 1
ATOM 2334 O O . LEU A 1 278 ? -31.953 -14.818 20.444 1.00 97.81 278 LEU A O 1
ATOM 2338 N N . LEU A 1 279 ? -29.963 -13.792 20.628 1.00 98.12 279 LEU A N 1
ATOM 2339 C CA . LEU A 1 279 ? -29.823 -13.896 22.079 1.00 98.12 279 LEU A CA 1
ATOM 2340 C C . LEU A 1 279 ? -29.948 -12.513 22.736 1.00 98.12 279 LEU A C 1
ATOM 2342 O O . LEU A 1 279 ? -29.582 -11.500 22.141 1.00 98.12 279 LEU A O 1
ATOM 2346 N N . PRO A 1 280 ? -30.461 -12.419 23.971 1.00 97.81 280 PRO A N 1
ATOM 2347 C CA . PRO A 1 280 ? -30.444 -11.161 24.705 1.00 97.81 280 PRO A CA 1
ATOM 2348 C C . PRO A 1 280 ? -29.018 -10.819 25.160 1.00 97.81 280 PRO A C 1
ATOM 2350 O O . PRO A 1 280 ? -28.317 -11.671 25.706 1.00 97.81 280 PRO A O 1
ATOM 2353 N N . LEU A 1 281 ? -28.617 -9.553 25.016 1.00 98.12 281 LEU A N 1
ATOM 2354 C CA . LEU A 1 281 ? -27.353 -9.064 25.564 1.00 98.12 281 LEU A CA 1
ATOM 2355 C C . LEU A 1 281 ? -27.477 -8.890 27.084 1.00 98.12 281 LEU A C 1
ATOM 2357 O O . LEU A 1 281 ? -28.162 -7.988 27.558 1.00 98.12 281 LEU A O 1
ATOM 2361 N N . ASN A 1 282 ? -26.845 -9.764 27.864 1.00 97.31 282 ASN A N 1
ATOM 2362 C CA . ASN A 1 282 ? -26.816 -9.693 29.327 1.00 97.31 282 ASN A CA 1
ATOM 2363 C C . ASN A 1 282 ? -25.587 -10.432 29.891 1.00 97.31 282 ASN A C 1
ATOM 2365 O O . ASN A 1 282 ? -24.743 -10.905 29.141 1.00 97.31 282 ASN A O 1
ATOM 2369 N N . ASN A 1 283 ? -25.470 -10.527 31.219 1.00 97.50 283 ASN A N 1
ATOM 2370 C CA . ASN A 1 283 ? -24.341 -11.195 31.887 1.00 97.50 283 ASN A CA 1
ATOM 2371 C C . ASN A 1 283 ? -24.530 -12.708 32.070 1.00 97.50 283 ASN A C 1
ATOM 2373 O O . ASN A 1 283 ? -23.835 -13.311 32.884 1.00 97.50 283 ASN A O 1
ATOM 2377 N N . ASN A 1 284 ? -25.491 -13.324 31.379 1.00 97.62 284 ASN A N 1
ATOM 2378 C CA . ASN A 1 284 ? -25.635 -14.771 31.424 1.00 97.62 284 ASN A CA 1
ATOM 2379 C C . ASN A 1 284 ? -24.507 -15.416 30.606 1.00 97.62 284 ASN A C 1
ATOM 2381 O O . ASN A 1 284 ? -24.419 -15.213 29.399 1.00 97.62 284 ASN A O 1
ATOM 2385 N N . GLU A 1 285 ? -23.664 -16.200 31.270 1.00 95.94 285 GLU A N 1
ATOM 2386 C CA . GLU A 1 285 ? -22.469 -16.806 30.677 1.00 95.94 285 GLU A CA 1
ATOM 2387 C C . GLU A 1 285 ? -22.776 -17.683 29.454 1.00 95.94 285 GLU A C 1
ATOM 2389 O O . GLU A 1 285 ? -22.080 -17.586 28.448 1.00 95.94 285 GLU A O 1
ATOM 2394 N N . VAL A 1 286 ? -23.867 -18.456 29.485 1.00 96.31 286 VAL A N 1
ATOM 2395 C CA . VAL A 1 286 ? -24.274 -19.314 28.359 1.00 96.31 286 VAL A CA 1
ATOM 2396 C C . VAL A 1 286 ? -24.634 -18.474 27.132 1.00 96.31 286 VAL A C 1
ATOM 2398 O O . VAL A 1 286 ? -24.166 -18.760 26.031 1.00 96.31 286 VAL A O 1
ATOM 2401 N N . ASN A 1 287 ? -25.407 -17.396 27.315 1.00 97.12 287 ASN A N 1
ATOM 2402 C CA . ASN A 1 287 ? -25.736 -16.476 26.222 1.00 97.12 287 ASN A CA 1
ATOM 2403 C C . ASN A 1 287 ? -24.482 -15.818 25.638 1.00 97.12 287 ASN A C 1
ATOM 2405 O O . ASN A 1 287 ? -24.396 -15.636 24.426 1.00 97.12 287 ASN A O 1
ATOM 2409 N N . LEU A 1 288 ? -23.516 -15.458 26.487 1.00 95.56 288 LEU A N 1
ATOM 2410 C CA . LEU A 1 288 ? -22.266 -14.842 26.049 1.00 95.56 288 LEU A CA 1
ATOM 2411 C C . LEU A 1 288 ? -21.368 -15.824 25.303 1.00 95.56 288 LEU A C 1
ATOM 2413 O O . LEU A 1 288 ? -20.759 -15.436 24.309 1.00 95.56 288 LEU A O 1
ATOM 2417 N N . GLN A 1 289 ? -21.288 -17.077 25.740 1.00 95.75 289 GLN A N 1
ATOM 2418 C CA . GLN A 1 289 ? -20.514 -18.100 25.046 1.00 95.75 289 GLN A CA 1
ATOM 2419 C C . GLN A 1 289 ? -21.118 -18.406 23.669 1.00 95.75 289 GLN A C 1
ATOM 2421 O O . GLN A 1 289 ? -20.409 -18.399 22.664 1.00 95.75 289 GLN A O 1
ATOM 2426 N N . TRP A 1 290 ? -22.437 -18.593 23.590 1.00 97.12 290 TRP A N 1
ATOM 2427 C CA . TRP A 1 290 ? -23.113 -18.837 22.312 1.00 97.12 290 TRP A CA 1
ATOM 2428 C C . TRP A 1 290 ? -23.084 -17.616 21.392 1.00 97.12 290 TRP A C 1
ATOM 2430 O O . TRP A 1 290 ? -22.837 -17.748 20.194 1.00 97.12 290 TRP A O 1
ATOM 2440 N N . GLY A 1 291 ? -23.292 -16.417 21.940 1.00 96.62 291 GLY A N 1
ATOM 2441 C CA . GLY A 1 291 ? -23.174 -15.165 21.195 1.00 96.62 291 GLY A CA 1
ATOM 2442 C C . GLY A 1 291 ? -21.781 -14.994 20.599 1.00 96.62 291 GLY A C 1
ATOM 2443 O O . GLY A 1 291 ? -21.650 -14.664 19.421 1.00 96.62 291 GLY A O 1
ATOM 2444 N N . PHE A 1 292 ? -20.745 -15.316 21.375 1.00 94.94 292 PHE A N 1
ATOM 2445 C CA . PHE A 1 292 ? -19.363 -15.303 20.918 1.00 94.94 292 PHE A CA 1
ATOM 2446 C C . PHE A 1 292 ? -19.129 -16.261 19.745 1.00 94.94 292 PHE A C 1
ATOM 2448 O O . PHE A 1 292 ? -18.586 -15.842 18.725 1.00 94.94 292 PHE A O 1
ATOM 2455 N N . GLU A 1 293 ? -19.568 -17.517 19.853 1.00 95.31 293 GLU A N 1
ATOM 2456 C CA . GLU A 1 293 ? -19.436 -18.510 18.777 1.00 95.31 293 GLU A CA 1
ATOM 2457 C C . GLU A 1 293 ? -20.142 -18.052 17.489 1.00 95.31 293 GLU A C 1
ATOM 2459 O O . GLU A 1 293 ? -19.593 -18.176 16.390 1.00 95.31 293 GLU A O 1
ATOM 2464 N N . ILE A 1 294 ? -21.335 -17.460 17.608 1.00 96.56 294 ILE A N 1
ATOM 2465 C CA . ILE A 1 294 ? -22.076 -16.916 16.462 1.00 96.56 294 ILE A CA 1
ATOM 2466 C C . ILE A 1 294 ? -21.316 -15.744 15.828 1.00 96.56 294 ILE A C 1
ATOM 2468 O O . ILE A 1 294 ? -21.095 -15.743 14.615 1.00 96.56 294 ILE A O 1
ATOM 2472 N N . LEU A 1 295 ? -20.877 -14.765 16.624 1.00 95.25 295 LEU A N 1
ATOM 2473 C CA . LEU A 1 295 ? -20.129 -13.601 16.133 1.00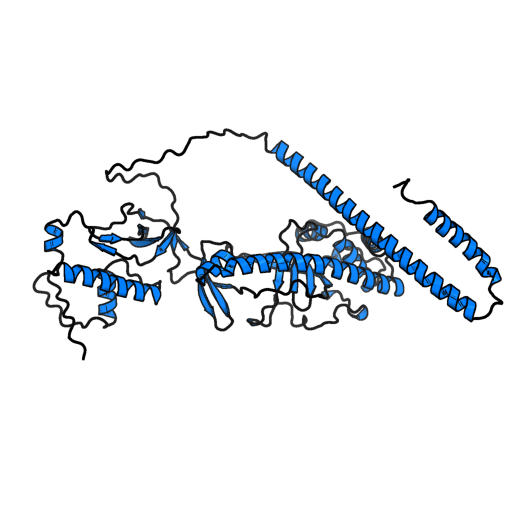 95.25 295 LEU A CA 1
ATOM 2474 C C . LEU A 1 295 ? -18.783 -14.000 15.517 1.00 95.25 295 LEU A C 1
ATOM 2476 O O . LEU A 1 295 ? -18.366 -13.417 14.512 1.00 95.25 295 LEU A O 1
ATOM 2480 N N . GLN A 1 296 ? -18.115 -15.007 16.078 1.00 94.12 296 GLN A N 1
ATOM 2481 C CA . GLN A 1 296 ? -16.886 -15.571 15.534 1.00 94.12 296 GLN A CA 1
ATOM 2482 C C . GLN A 1 296 ? -17.134 -16.221 14.170 1.00 94.12 296 GLN A C 1
ATOM 2484 O O . GLN A 1 296 ? -16.385 -15.957 13.228 1.00 94.12 296 GLN A O 1
ATOM 2489 N N . ASN A 1 297 ? -18.189 -17.024 14.026 1.00 95.31 297 ASN A N 1
ATOM 2490 C CA . ASN A 1 297 ? -18.553 -17.622 12.740 1.00 95.31 297 ASN A CA 1
ATOM 2491 C C . ASN A 1 297 ? -18.898 -16.549 11.697 1.00 95.31 297 ASN A C 1
ATOM 2493 O O . ASN A 1 297 ? -18.346 -16.571 10.600 1.00 95.31 297 ASN A O 1
ATOM 2497 N N . LEU A 1 298 ? -19.709 -15.549 12.065 1.00 95.25 298 LEU A N 1
ATOM 2498 C CA . LEU A 1 298 ? -20.046 -14.416 11.192 1.00 95.25 298 LEU A CA 1
ATOM 2499 C C . LEU A 1 298 ? -18.802 -13.640 10.739 1.00 95.25 298 LEU A C 1
ATOM 2501 O O . LEU A 1 298 ? -18.673 -13.294 9.564 1.00 95.25 298 LEU A O 1
ATOM 2505 N N . THR A 1 299 ? -17.877 -13.384 11.665 1.00 93.75 299 THR A N 1
ATOM 2506 C CA . THR A 1 299 ? -16.607 -12.704 11.380 1.00 93.75 299 THR A CA 1
ATOM 2507 C C . THR A 1 299 ? -15.760 -13.518 10.409 1.00 93.75 299 THR A C 1
ATOM 2509 O O . THR A 1 299 ? -15.262 -12.970 9.428 1.00 93.75 299 THR A O 1
ATOM 2512 N N . ASN A 1 300 ? -15.620 -14.823 10.650 1.00 94.75 300 ASN A N 1
ATOM 2513 C CA . ASN A 1 300 ? -14.851 -15.719 9.794 1.00 94.75 300 ASN A CA 1
ATOM 2514 C C . ASN A 1 300 ? -15.430 -15.822 8.386 1.00 94.75 300 ASN A C 1
ATOM 2516 O O . ASN A 1 300 ? -14.671 -15.741 7.421 1.00 94.75 300 ASN A O 1
ATOM 2520 N N . ASP A 1 301 ? -16.744 -15.987 8.257 1.00 94.88 301 ASP A N 1
ATOM 2521 C CA . ASP A 1 301 ? -17.408 -16.080 6.958 1.00 94.88 301 ASP A CA 1
ATOM 2522 C C . ASP A 1 301 ? -17.187 -14.794 6.153 1.00 94.88 301 ASP A C 1
ATOM 2524 O O . ASP A 1 301 ? -16.691 -14.828 5.024 1.00 94.88 301 ASP A O 1
ATOM 2528 N N . LEU A 1 302 ? -17.463 -13.641 6.771 1.00 92.62 302 LEU A N 1
ATOM 2529 C CA . LEU A 1 302 ? -17.326 -12.341 6.123 1.00 92.62 302 LEU A CA 1
ATOM 2530 C C . LEU A 1 302 ? -15.870 -12.027 5.742 1.00 92.62 302 LEU A C 1
ATOM 2532 O O . LEU A 1 302 ? -15.592 -11.592 4.622 1.00 92.62 302 LEU A O 1
ATOM 2536 N N . ALA A 1 303 ? -14.930 -12.243 6.660 1.00 94.00 303 ALA A N 1
ATOM 2537 C CA . ALA A 1 303 ? -13.524 -11.940 6.432 1.00 94.00 303 ALA A CA 1
ATOM 2538 C C . ALA A 1 303 ? -12.883 -12.883 5.403 1.00 94.00 303 ALA A C 1
ATOM 2540 O O . ALA A 1 303 ? -12.078 -12.424 4.595 1.00 94.00 303 ALA A O 1
ATOM 2541 N N . ASN A 1 304 ? -13.266 -14.166 5.361 1.00 95.75 304 ASN A N 1
ATOM 2542 C CA . ASN A 1 304 ? -12.800 -15.089 4.322 1.00 95.75 304 ASN A CA 1
ATOM 2543 C C . ASN A 1 304 ? -13.327 -14.703 2.931 1.00 95.75 304 ASN A C 1
ATOM 2545 O O . ASN A 1 304 ? -12.576 -14.782 1.955 1.00 95.75 304 ASN A O 1
ATOM 2549 N N . ASP A 1 305 ? -14.571 -14.228 2.832 1.00 93.69 305 ASP A N 1
ATOM 2550 C CA . ASP A 1 305 ? -15.115 -13.698 1.579 1.00 93.69 305 ASP A CA 1
ATOM 2551 C C . ASP A 1 305 ? -14.315 -12.477 1.092 1.00 93.69 305 ASP A C 1
ATOM 2553 O O . ASP A 1 305 ? -13.897 -12.426 -0.073 1.00 93.69 305 ASP A O 1
ATOM 2557 N N . PHE A 1 306 ? -14.036 -11.517 1.984 1.00 93.31 306 PHE A N 1
ATOM 2558 C CA . PHE A 1 306 ? -13.202 -10.357 1.649 1.00 93.31 306 PHE A CA 1
ATOM 2559 C C . PHE A 1 306 ? -11.768 -10.753 1.304 1.00 93.31 306 PHE A C 1
ATOM 2561 O O . PHE A 1 306 ? -11.222 -10.263 0.315 1.00 93.31 306 PHE A O 1
ATOM 2568 N N . PHE A 1 307 ? -11.165 -11.665 2.066 1.00 95.44 307 PHE A N 1
ATOM 2569 C CA . PHE A 1 307 ? -9.822 -12.165 1.802 1.00 95.44 307 PHE A CA 1
ATOM 2570 C C . PHE A 1 307 ? -9.724 -12.764 0.410 1.00 95.44 307 PHE A C 1
ATOM 2572 O O . PHE A 1 307 ? -8.853 -12.373 -0.360 1.00 95.44 307 PHE A O 1
ATOM 2579 N N . LYS A 1 308 ? -10.644 -13.664 0.052 1.00 96.12 308 LYS A N 1
ATOM 2580 C CA . LYS A 1 308 ? -10.656 -14.298 -1.265 1.00 96.12 308 LYS A CA 1
ATOM 2581 C C . LYS A 1 308 ? -10.761 -13.261 -2.380 1.00 96.12 308 LYS A C 1
ATOM 2583 O O . LYS A 1 308 ? -10.032 -13.350 -3.368 1.00 96.12 308 LYS A O 1
ATOM 2588 N N . TYR A 1 309 ? -11.639 -12.270 -2.226 1.00 94.44 309 TYR A N 1
ATOM 2589 C CA . TYR A 1 309 ? -11.782 -11.181 -3.190 1.00 94.44 309 TYR A CA 1
ATOM 2590 C C . TYR A 1 309 ? -10.491 -10.358 -3.333 1.00 94.44 309 TYR A C 1
ATOM 2592 O O . TYR A 1 309 ? -9.965 -10.226 -4.440 1.00 94.44 309 TYR A O 1
ATOM 2600 N N . LEU A 1 310 ? -9.946 -9.855 -2.222 1.00 93.81 310 LEU A N 1
ATOM 2601 C CA . LEU A 1 310 ? -8.751 -9.007 -2.220 1.00 93.81 310 LEU A CA 1
ATOM 2602 C C . LEU A 1 310 ? -7.501 -9.760 -2.674 1.00 93.81 310 LEU A C 1
ATOM 2604 O O . LEU A 1 310 ? -6.694 -9.213 -3.423 1.00 93.81 310 LEU A O 1
ATOM 2608 N N . CYS A 1 311 ? -7.372 -11.023 -2.279 1.00 95.69 311 CYS A N 1
ATOM 2609 C CA . CYS A 1 311 ? -6.314 -11.919 -2.718 1.00 95.69 311 CYS A CA 1
ATOM 2610 C C . CYS A 1 311 ? -6.349 -12.115 -4.239 1.00 95.69 311 CYS A C 1
ATOM 2612 O O . CYS A 1 311 ? -5.321 -11.976 -4.899 1.00 95.69 311 CYS A O 1
ATOM 2614 N N . ASN A 1 312 ? -7.527 -12.362 -4.823 1.00 95.12 312 ASN A N 1
ATOM 2615 C CA . ASN A 1 312 ? -7.664 -12.506 -6.274 1.00 95.12 312 ASN A CA 1
ATOM 2616 C C . ASN A 1 312 ? -7.312 -11.208 -7.014 1.00 95.12 312 ASN A C 1
ATOM 2618 O O . ASN A 1 312 ? -6.613 -11.250 -8.025 1.00 95.12 312 ASN A O 1
ATOM 2622 N N . GLU A 1 313 ? -7.755 -10.054 -6.508 1.00 91.62 313 GLU A N 1
ATOM 2623 C CA . GLU A 1 313 ? -7.386 -8.747 -7.063 1.00 91.62 313 GLU A CA 1
ATOM 2624 C C . GLU A 1 313 ? -5.875 -8.491 -6.980 1.00 91.62 313 GLU A C 1
ATOM 2626 O O . GLU A 1 313 ? -5.274 -7.991 -7.935 1.00 91.62 313 GLU A O 1
ATOM 2631 N N . GLN A 1 314 ? -5.236 -8.865 -5.870 1.00 90.25 314 GLN A N 1
ATOM 2632 C CA . GLN A 1 314 ? -3.791 -8.753 -5.701 1.00 90.25 314 GLN A CA 1
ATOM 2633 C C . GLN A 1 314 ? -3.039 -9.682 -6.662 1.00 90.25 314 GLN A C 1
ATOM 2635 O O . GLN A 1 314 ? -2.179 -9.207 -7.402 1.00 90.25 314 GLN A O 1
ATOM 2640 N N . ASN A 1 315 ? -3.412 -10.961 -6.746 1.00 93.56 315 ASN A N 1
ATOM 2641 C CA . ASN A 1 315 ? -2.820 -11.917 -7.686 1.00 93.56 315 ASN A CA 1
ATOM 2642 C C . ASN A 1 315 ? -3.018 -11.488 -9.144 1.00 93.56 315 ASN A C 1
ATOM 2644 O O . ASN A 1 315 ? -2.118 -11.628 -9.966 1.00 93.56 315 ASN A O 1
ATOM 2648 N N . LYS A 1 316 ? -4.165 -10.891 -9.485 1.00 90.81 316 LYS A N 1
ATOM 2649 C CA . LYS A 1 316 ? -4.394 -10.323 -10.819 1.00 90.81 316 LYS A CA 1
ATOM 2650 C C . LYS A 1 316 ? -3.419 -9.183 -11.125 1.00 90.81 316 LYS A C 1
ATOM 2652 O O . LYS A 1 316 ? -2.896 -9.114 -12.234 1.00 90.81 316 LYS A O 1
ATOM 2657 N N . ARG A 1 317 ? -3.139 -8.305 -10.154 1.00 86.50 317 ARG A N 1
ATOM 2658 C CA . ARG A 1 317 ? -2.116 -7.253 -10.308 1.00 86.50 317 ARG A CA 1
ATOM 2659 C C . ARG A 1 317 ? -0.721 -7.845 -10.479 1.00 86.50 317 ARG A C 1
ATOM 2661 O O . ARG A 1 317 ? 0.031 -7.322 -11.291 1.00 86.50 317 ARG A O 1
ATOM 2668 N N . LEU A 1 318 ? -0.399 -8.922 -9.763 1.00 89.69 318 LEU A N 1
ATOM 2669 C CA . LEU A 1 318 ? 0.877 -9.628 -9.895 1.00 89.69 318 LEU A CA 1
ATOM 2670 C C . LEU A 1 318 ? 1.018 -10.320 -11.254 1.00 89.69 318 LEU A C 1
ATOM 2672 O O . LEU A 1 318 ? 2.074 -10.228 -11.869 1.00 89.69 318 LEU A O 1
ATOM 2676 N N . ASN A 1 319 ? -0.049 -10.925 -11.776 1.00 88.31 319 ASN A N 1
ATOM 2677 C CA . ASN A 1 319 ? -0.037 -11.529 -13.109 1.00 88.31 319 ASN A CA 1
ATOM 2678 C C . ASN A 1 319 ? 0.249 -10.494 -14.205 1.00 88.31 319 ASN A C 1
ATOM 2680 O O . ASN A 1 319 ? 0.962 -10.794 -15.158 1.00 88.31 319 ASN A O 1
ATOM 2684 N N . ASN A 1 320 ? -0.210 -9.250 -14.038 1.00 83.00 320 ASN A N 1
ATOM 2685 C CA . ASN A 1 320 ? 0.141 -8.166 -14.959 1.00 83.00 320 ASN A CA 1
ATOM 2686 C C . ASN A 1 320 ? 1.642 -7.811 -14.925 1.00 83.00 320 ASN A C 1
ATOM 2688 O O . ASN A 1 320 ? 2.142 -7.254 -15.896 1.00 83.00 320 ASN A O 1
ATOM 2692 N N . LEU A 1 321 ? 2.367 -8.140 -13.846 1.00 86.88 321 LEU A N 1
ATOM 2693 C CA . LEU A 1 321 ? 3.818 -7.928 -13.744 1.00 86.88 321 LEU A CA 1
ATOM 2694 C C . LEU A 1 321 ? 4.641 -8.998 -14.466 1.00 86.88 321 LEU A C 1
ATOM 2696 O O . LEU A 1 321 ? 5.838 -8.794 -14.656 1.00 86.88 321 LEU A O 1
ATOM 2700 N N . ILE A 1 322 ? 4.038 -10.129 -14.854 1.00 81.94 322 ILE A N 1
ATOM 2701 C CA . ILE A 1 322 ? 4.740 -11.208 -15.574 1.00 81.94 322 ILE A CA 1
ATOM 2702 C C . ILE A 1 322 ? 5.286 -10.691 -16.913 1.00 81.94 322 ILE A C 1
ATOM 2704 O O . ILE A 1 322 ? 6.337 -11.137 -17.362 1.00 81.94 322 ILE A O 1
ATOM 2708 N N . HIS A 1 323 ? 4.605 -9.714 -17.514 1.00 80.62 323 HIS A N 1
ATOM 2709 C CA . HIS A 1 323 ? 5.002 -9.087 -18.774 1.00 80.62 323 HIS A CA 1
ATOM 2710 C C . HIS A 1 323 ? 5.973 -7.910 -18.612 1.00 80.62 323 HIS A C 1
ATOM 2712 O O . HIS A 1 323 ? 6.426 -7.366 -19.611 1.00 80.62 323 HIS A O 1
ATOM 2718 N N . SER A 1 324 ? 6.279 -7.495 -17.381 1.00 83.06 324 SER A N 1
ATOM 2719 C CA . SER A 1 324 ? 7.272 -6.455 -17.114 1.00 83.06 324 SER A CA 1
ATOM 2720 C C . SER A 1 324 ? 8.649 -7.099 -16.983 1.00 83.06 324 SER A C 1
ATOM 2722 O O . SER A 1 324 ? 8.846 -7.984 -16.145 1.00 83.06 324 SER A O 1
ATOM 2724 N N . PHE A 1 325 ? 9.612 -6.656 -17.784 1.00 85.50 325 PHE A N 1
ATOM 2725 C CA . PHE A 1 325 ? 10.934 -7.281 -17.845 1.00 85.50 325 PHE A CA 1
ATOM 2726 C C . PHE A 1 325 ? 11.914 -6.602 -16.896 1.00 85.50 325 PHE A C 1
ATOM 2728 O O . PHE A 1 325 ? 12.671 -7.279 -16.195 1.00 85.50 325 PHE A O 1
ATOM 2735 N N . THR A 1 326 ? 11.851 -5.275 -16.806 1.00 90.19 326 THR A N 1
ATOM 2736 C CA . THR A 1 326 ? 12.770 -4.494 -15.974 1.00 90.19 326 THR A CA 1
ATOM 2737 C C . THR A 1 326 ? 12.222 -4.281 -14.555 1.00 90.19 326 THR A C 1
ATOM 2739 O O . THR A 1 326 ? 11.001 -4.274 -14.339 1.00 90.19 326 THR A O 1
ATOM 2742 N N . PRO A 1 327 ? 13.092 -4.125 -13.538 1.00 91.44 327 PRO A N 1
ATOM 2743 C CA . PRO A 1 327 ? 12.683 -3.688 -12.203 1.00 91.44 327 PRO A CA 1
ATOM 2744 C C . PRO A 1 327 ? 11.820 -2.420 -12.224 1.00 91.44 327 PRO A C 1
ATOM 2746 O O . PRO A 1 327 ? 10.806 -2.351 -11.530 1.00 91.44 327 PRO A O 1
ATOM 2749 N N . GLU A 1 328 ? 12.182 -1.449 -13.058 1.00 91.88 328 GLU A N 1
ATOM 2750 C CA . GLU A 1 328 ? 11.492 -0.175 -13.230 1.00 91.88 328 GLU A CA 1
ATOM 2751 C C . GLU A 1 328 ? 10.062 -0.371 -13.745 1.00 91.88 328 GLU A C 1
ATOM 2753 O O . GLU A 1 328 ? 9.115 0.147 -13.150 1.00 91.88 328 GLU A O 1
ATOM 2758 N N . GLU A 1 329 ? 9.875 -1.170 -14.799 1.00 91.69 329 GLU A N 1
ATOM 2759 C CA . GLU A 1 329 ? 8.548 -1.506 -15.328 1.00 91.69 329 GLU A CA 1
ATOM 2760 C C . GLU A 1 329 ? 7.680 -2.212 -14.288 1.00 91.69 329 GLU A C 1
ATOM 2762 O O . GLU A 1 329 ? 6.499 -1.883 -14.150 1.00 91.69 329 GLU A O 1
ATOM 2767 N N . LYS A 1 330 ? 8.257 -3.148 -13.521 1.00 91.88 330 LYS A N 1
ATOM 2768 C CA . LYS A 1 330 ? 7.534 -3.863 -12.459 1.00 91.88 330 LYS A CA 1
ATOM 2769 C C . LYS A 1 330 ? 7.048 -2.903 -11.383 1.00 91.88 330 LYS A C 1
ATOM 2771 O O . LYS A 1 330 ? 5.875 -2.939 -11.015 1.00 91.88 330 LYS A O 1
ATOM 2776 N N . VAL A 1 331 ? 7.921 -2.019 -10.905 1.00 92.12 331 VAL A N 1
ATOM 2777 C CA . VAL A 1 331 ? 7.580 -1.021 -9.883 1.00 92.12 331 VAL A CA 1
ATOM 2778 C C . VAL A 1 331 ? 6.514 -0.051 -10.396 1.00 92.12 331 VAL A C 1
ATOM 2780 O O . VAL A 1 331 ? 5.510 0.165 -9.713 1.00 92.12 331 VAL A O 1
ATOM 2783 N N . ARG A 1 332 ? 6.674 0.488 -11.611 1.00 92.06 332 ARG A N 1
ATOM 2784 C CA . ARG A 1 332 ? 5.708 1.412 -12.234 1.00 92.06 332 ARG A CA 1
ATOM 2785 C C . ARG A 1 332 ? 4.344 0.764 -12.434 1.00 92.06 332 ARG A C 1
ATOM 2787 O O . ARG A 1 332 ? 3.325 1.357 -12.081 1.00 92.06 332 ARG A O 1
ATOM 2794 N N . THR A 1 333 ? 4.321 -0.468 -12.939 1.00 90.00 333 THR A N 1
ATOM 2795 C CA . THR A 1 333 ? 3.088 -1.232 -13.176 1.00 90.00 333 THR A CA 1
ATOM 2796 C C . THR A 1 333 ? 2.392 -1.577 -11.862 1.00 90.00 333 THR A C 1
ATOM 2798 O O . THR A 1 333 ? 1.182 -1.378 -11.735 1.00 90.00 333 THR A O 1
ATOM 2801 N N . TYR A 1 334 ? 3.150 -2.024 -10.854 1.00 89.81 334 TYR A N 1
ATOM 2802 C CA . TYR A 1 334 ? 2.612 -2.377 -9.540 1.00 89.81 334 TYR A CA 1
ATOM 2803 C C . TYR A 1 334 ? 2.018 -1.165 -8.816 1.00 89.81 334 TYR A C 1
ATOM 2805 O O . TYR A 1 334 ? 0.884 -1.218 -8.336 1.00 89.81 334 TYR A O 1
ATOM 2813 N N . LEU A 1 335 ? 2.758 -0.052 -8.777 1.00 87.44 335 LEU A N 1
ATOM 2814 C CA . LEU A 1 335 ? 2.322 1.189 -8.133 1.00 87.44 335 LEU A CA 1
ATOM 2815 C C . LEU A 1 335 ? 1.329 1.995 -8.979 1.00 87.44 335 LEU A C 1
ATOM 2817 O O . LEU A 1 335 ? 0.706 2.918 -8.456 1.00 87.44 335 LEU A O 1
ATOM 2821 N N . ARG A 1 336 ? 1.181 1.664 -10.269 1.00 88.38 336 ARG A N 1
ATOM 2822 C CA . ARG A 1 336 ? 0.452 2.454 -11.276 1.00 88.38 336 ARG A CA 1
ATOM 2823 C C . ARG A 1 336 ? 0.923 3.912 -11.311 1.00 88.38 336 ARG A C 1
ATOM 2825 O O . ARG A 1 336 ? 0.114 4.838 -11.349 1.00 88.38 336 ARG A O 1
ATOM 2832 N N . ARG A 1 337 ? 2.241 4.106 -11.268 1.00 90.50 337 ARG A N 1
ATOM 2833 C CA . ARG A 1 337 ? 2.911 5.413 -11.257 1.00 90.50 337 ARG A CA 1
ATOM 2834 C C . ARG A 1 337 ? 3.954 5.474 -12.363 1.00 90.50 337 ARG A C 1
ATOM 2836 O O . ARG A 1 337 ? 4.655 4.496 -12.585 1.00 90.50 337 ARG A O 1
ATOM 2843 N N . LYS A 1 338 ? 4.059 6.624 -13.032 1.00 93.00 338 LYS A N 1
ATOM 2844 C CA . LYS A 1 338 ? 5.107 6.892 -14.034 1.00 93.00 338 LYS A CA 1
ATOM 2845 C C . LYS A 1 338 ? 6.313 7.615 -13.426 1.00 93.00 338 LYS A C 1
ATOM 2847 O O . LYS A 1 338 ? 7.426 7.444 -13.891 1.00 93.00 338 LYS A O 1
ATOM 2852 N N . ASP A 1 339 ? 6.121 8.368 -12.354 1.00 94.44 339 ASP A N 1
ATOM 2853 C CA . ASP A 1 339 ? 7.133 9.195 -11.684 1.00 94.44 339 ASP A CA 1
ATOM 2854 C C . ASP A 1 339 ? 8.022 8.415 -10.701 1.00 94.44 339 ASP A C 1
ATOM 2856 O O . ASP A 1 339 ? 8.463 8.949 -9.687 1.00 94.44 339 ASP A O 1
ATOM 2860 N N . VAL A 1 340 ? 8.260 7.132 -10.971 1.00 94.25 340 VAL A N 1
ATOM 2861 C CA . VAL A 1 340 ? 9.094 6.263 -10.136 1.00 94.25 340 VAL A CA 1
ATOM 2862 C C . VAL A 1 340 ? 10.050 5.446 -10.995 1.00 94.25 340 VAL A C 1
ATOM 2864 O O . VAL A 1 340 ? 9.728 5.072 -12.126 1.00 94.25 340 VAL A O 1
ATOM 2867 N N . THR A 1 341 ? 11.214 5.140 -10.442 1.00 94.31 341 THR A N 1
ATOM 2868 C CA . THR A 1 341 ? 12.206 4.219 -11.003 1.00 94.31 341 THR A CA 1
ATOM 2869 C C . THR A 1 341 ? 12.649 3.223 -9.929 1.00 94.31 341 THR A C 1
ATOM 2871 O O . THR A 1 341 ? 12.185 3.281 -8.787 1.00 94.31 341 THR A O 1
ATOM 2874 N N . SER A 1 342 ? 13.511 2.276 -10.280 1.00 94.19 342 SER A N 1
ATOM 2875 C CA . SER A 1 342 ? 14.068 1.316 -9.336 1.00 94.19 342 SER A CA 1
ATOM 2876 C C . SER A 1 342 ? 15.564 1.140 -9.542 1.00 94.19 342 SER A C 1
ATOM 2878 O O . SER A 1 342 ? 16.012 0.966 -10.668 1.00 94.19 342 SER A O 1
ATOM 2880 N N . LEU A 1 343 ? 16.308 1.094 -8.435 1.00 91.25 343 LEU A N 1
ATOM 2881 C CA . LEU A 1 343 ? 17.721 0.701 -8.418 1.00 91.25 343 LEU A CA 1
ATOM 2882 C C . LEU A 1 343 ? 17.912 -0.828 -8.401 1.00 91.25 343 LEU A C 1
ATOM 2884 O O . LEU A 1 343 ? 19.027 -1.316 -8.258 1.00 91.25 343 LEU A O 1
ATOM 2888 N N . GLY A 1 344 ? 16.824 -1.598 -8.497 1.00 91.62 344 GLY A N 1
ATOM 2889 C CA . GLY A 1 344 ? 16.828 -3.048 -8.341 1.00 91.62 344 GLY A CA 1
ATOM 2890 C C . GLY A 1 344 ? 16.328 -3.492 -6.968 1.00 91.62 344 GLY A C 1
ATOM 2891 O O . GLY A 1 344 ? 15.544 -2.798 -6.314 1.00 91.62 344 GLY A O 1
ATOM 2892 N N . LYS A 1 345 ? 16.740 -4.695 -6.557 1.00 91.19 345 LYS A N 1
ATOM 2893 C CA . LYS A 1 345 ? 16.354 -5.306 -5.281 1.00 91.19 345 LYS A CA 1
ATOM 2894 C C . LYS A 1 345 ? 17.509 -5.253 -4.288 1.00 91.19 345 LYS A C 1
ATOM 2896 O O . LYS A 1 345 ? 18.652 -5.457 -4.677 1.00 91.19 345 LYS A O 1
ATOM 2901 N N . ASN A 1 346 ? 17.194 -5.026 -3.017 1.00 89.50 346 ASN A N 1
ATOM 2902 C CA . ASN A 1 346 ? 18.142 -5.244 -1.926 1.00 89.50 346 ASN A CA 1
ATOM 2903 C C . ASN A 1 346 ? 18.274 -6.745 -1.590 1.00 89.50 346 ASN A C 1
ATOM 2905 O O . ASN A 1 346 ? 17.543 -7.581 -2.130 1.00 89.50 346 ASN A O 1
ATOM 2909 N N . ASP A 1 347 ? 19.143 -7.074 -0.632 1.00 88.06 347 ASP A N 1
ATOM 2910 C CA . ASP A 1 347 ? 19.400 -8.454 -0.177 1.00 88.06 347 ASP A CA 1
ATOM 2911 C C . ASP A 1 347 ? 18.160 -9.172 0.383 1.00 88.06 347 ASP A C 1
ATOM 2913 O O . ASP A 1 347 ? 18.113 -10.398 0.467 1.00 88.06 347 ASP A O 1
ATOM 2917 N N . PHE A 1 348 ? 17.124 -8.416 0.746 1.00 83.94 348 PHE A N 1
ATOM 2918 C CA . PHE A 1 348 ? 15.863 -8.937 1.266 1.00 83.94 348 PHE A CA 1
ATOM 2919 C C . PHE A 1 348 ? 14.791 -9.128 0.185 1.00 83.94 348 PHE A C 1
ATOM 2921 O O . PHE A 1 348 ? 13.674 -9.549 0.493 1.00 83.94 348 PHE A O 1
ATOM 2928 N N . GLY A 1 349 ? 15.112 -8.820 -1.074 1.00 86.50 349 GLY A N 1
ATOM 2929 C CA . GLY A 1 349 ? 14.197 -8.908 -2.207 1.00 86.50 349 GLY A CA 1
ATOM 2930 C C . GLY A 1 349 ? 13.240 -7.721 -2.351 1.00 86.50 349 GLY A C 1
ATOM 2931 O O . GLY A 1 349 ? 12.403 -7.742 -3.259 1.00 86.50 349 GLY A O 1
ATOM 2932 N N . ASP A 1 350 ? 13.363 -6.692 -1.506 1.00 88.06 350 ASP A N 1
ATOM 2933 C CA . ASP A 1 350 ? 12.588 -5.456 -1.621 1.00 88.06 350 ASP A CA 1
ATOM 2934 C C . ASP A 1 350 ? 13.163 -4.589 -2.742 1.00 88.06 350 ASP A C 1
ATOM 2936 O O . ASP A 1 350 ? 14.378 -4.417 -2.850 1.00 88.06 350 ASP A O 1
ATOM 2940 N N . TYR A 1 351 ? 12.292 -3.989 -3.550 1.00 92.00 351 TYR A N 1
ATOM 2941 C CA . TYR A 1 351 ? 12.704 -3.015 -4.551 1.00 92.00 351 TYR A CA 1
ATOM 2942 C C . TYR A 1 351 ? 13.115 -1.710 -3.875 1.00 92.00 351 TYR A C 1
ATOM 2944 O O . TYR A 1 351 ? 12.364 -1.162 -3.064 1.00 92.00 351 TYR A O 1
ATOM 2952 N N . ILE A 1 352 ? 14.279 -1.185 -4.247 1.00 93.38 352 ILE A N 1
ATOM 2953 C CA . ILE A 1 352 ? 14.682 0.176 -3.901 1.00 93.38 352 ILE A CA 1
ATOM 2954 C C . ILE A 1 352 ? 14.069 1.083 -4.964 1.00 93.38 352 ILE A C 1
ATOM 2956 O O . ILE A 1 352 ? 14.473 1.045 -6.128 1.00 93.38 352 ILE A O 1
ATOM 2960 N N . VAL A 1 353 ? 13.033 1.822 -4.578 1.00 94.00 353 VAL A N 1
ATOM 2961 C CA . VAL A 1 353 ? 12.264 2.704 -5.458 1.00 94.00 353 VAL A CA 1
ATOM 2962 C C . VAL A 1 353 ? 12.710 4.136 -5.239 1.00 94.00 353 VAL A C 1
ATOM 2964 O O . VAL A 1 353 ? 12.800 4.579 -4.095 1.00 94.00 353 VAL A O 1
ATOM 2967 N N . GLU A 1 354 ? 12.928 4.863 -6.325 1.00 94.19 354 GLU A N 1
ATOM 2968 C CA . GLU A 1 354 ? 13.228 6.295 -6.298 1.00 94.19 354 GLU A CA 1
ATOM 2969 C C . GLU A 1 354 ? 12.104 7.066 -6.985 1.00 94.19 354 GLU A C 1
ATOM 2971 O O . GLU A 1 354 ? 11.536 6.604 -7.979 1.00 94.19 354 GLU A O 1
ATOM 2976 N N . ILE A 1 355 ? 11.750 8.224 -6.432 1.00 93.50 355 ILE A N 1
ATOM 2977 C CA . ILE A 1 355 ? 10.743 9.116 -7.008 1.00 93.50 355 ILE A CA 1
ATOM 2978 C C . ILE A 1 355 ? 11.452 10.110 -7.924 1.00 93.50 355 ILE A C 1
ATOM 2980 O O . ILE A 1 355 ? 12.267 10.911 -7.467 1.00 93.50 355 ILE A O 1
ATOM 2984 N N . CYS A 1 356 ? 11.114 10.066 -9.210 1.00 95.12 356 CYS A N 1
ATOM 2985 C CA . CYS A 1 356 ? 11.716 10.934 -10.211 1.00 95.12 356 CYS A CA 1
ATOM 2986 C C . CYS A 1 356 ? 11.276 12.384 -9.999 1.00 95.12 356 CYS A C 1
ATOM 2988 O O . CYS A 1 356 ? 10.107 12.663 -9.707 1.00 95.12 356 CYS A O 1
ATOM 2990 N N . LYS A 1 357 ? 12.202 13.323 -10.186 1.00 94.31 357 LYS A N 1
ATOM 2991 C CA . LYS A 1 357 ? 11.908 14.750 -10.068 1.00 94.31 357 LYS A CA 1
ATOM 2992 C C . LYS A 1 357 ? 11.230 15.247 -11.333 1.00 94.31 357 LYS A C 1
ATOM 2994 O O . LYS A 1 357 ? 11.644 14.936 -12.446 1.00 94.31 357 LYS A O 1
ATOM 2999 N N . LYS A 1 358 ? 10.193 16.059 -11.160 1.00 94.62 358 LYS A N 1
ATOM 3000 C CA . LYS A 1 358 ? 9.613 16.820 -12.264 1.00 94.62 358 LYS A CA 1
ATOM 3001 C C . LYS A 1 358 ? 10.554 17.961 -12.625 1.00 94.62 358 LYS A C 1
ATOM 3003 O O . LYS A 1 358 ? 11.011 18.672 -11.733 1.00 94.62 358 LYS A O 1
ATOM 3008 N N . MET A 1 359 ? 10.799 18.154 -13.911 1.00 93.88 359 MET A N 1
ATOM 3009 C CA . MET A 1 359 ? 11.637 19.235 -14.422 1.00 93.88 359 MET A CA 1
ATOM 3010 C C . MET A 1 359 ? 10.975 19.918 -15.616 1.00 93.88 359 MET A C 1
ATOM 3012 O O . MET A 1 359 ? 10.135 19.326 -16.297 1.00 93.88 359 MET A O 1
ATOM 3016 N N . LYS A 1 360 ? 11.377 21.163 -15.863 1.00 93.88 360 LYS A N 1
ATOM 3017 C CA . LYS A 1 360 ? 10.976 21.947 -17.031 1.00 93.88 360 LYS A CA 1
ATOM 3018 C C . LYS A 1 360 ? 12.207 22.212 -17.887 1.00 93.88 360 LYS A C 1
ATOM 3020 O O . LYS A 1 360 ? 13.291 22.448 -17.347 1.00 93.88 360 LYS A O 1
ATOM 3025 N N . ALA A 1 361 ? 12.027 22.156 -19.198 1.00 94.50 361 ALA A N 1
ATOM 3026 C CA . ALA A 1 361 ? 13.045 22.598 -20.134 1.00 94.50 361 ALA A CA 1
ATOM 3027 C C . ALA A 1 361 ? 12.971 24.121 -20.295 1.00 94.50 361 ALA A C 1
ATOM 3029 O O . ALA A 1 361 ? 11.887 24.701 -20.297 1.00 94.50 361 ALA A O 1
ATOM 3030 N N . GLU A 1 362 ? 14.134 24.749 -20.413 1.00 95.00 362 GLU A N 1
ATOM 3031 C CA . GLU A 1 362 ? 14.278 26.112 -20.916 1.00 95.00 362 GLU A CA 1
ATOM 3032 C C . GLU A 1 362 ? 14.172 26.119 -22.446 1.00 95.00 362 GLU A C 1
ATOM 3034 O O . GLU A 1 362 ? 13.462 26.945 -23.010 1.00 95.00 362 GLU A O 1
ATOM 3039 N N . ILE A 1 363 ? 14.837 25.161 -23.104 1.00 95.38 363 ILE A N 1
ATOM 3040 C CA . ILE A 1 363 ? 14.859 25.003 -24.564 1.00 95.38 363 ILE A CA 1
ATOM 3041 C C . ILE A 1 363 ? 14.580 23.538 -24.906 1.00 95.38 363 ILE A C 1
ATOM 3043 O O . ILE A 1 363 ? 15.116 22.638 -24.258 1.00 95.38 363 ILE A O 1
ATOM 3047 N N . ILE A 1 364 ? 13.760 23.298 -25.927 1.00 95.81 364 ILE A N 1
ATOM 3048 C CA . ILE A 1 364 ? 13.500 21.969 -26.492 1.00 95.81 364 ILE A CA 1
ATOM 3049 C C . ILE A 1 364 ? 13.980 21.981 -27.944 1.00 95.81 364 ILE A C 1
ATOM 3051 O O . ILE A 1 364 ? 13.502 22.793 -28.734 1.00 95.81 364 ILE A O 1
ATOM 3055 N N . PHE A 1 365 ? 14.902 21.087 -28.295 1.00 95.44 365 PHE A N 1
ATOM 3056 C CA . PHE A 1 365 ? 15.444 20.959 -29.650 1.00 95.44 365 PHE A CA 1
ATOM 3057 C C . PHE A 1 365 ? 14.585 19.973 -30.450 1.00 95.44 365 PHE A C 1
ATOM 3059 O O . PHE A 1 365 ? 14.886 18.784 -30.536 1.00 95.44 365 PHE A O 1
ATOM 3066 N N . SER A 1 366 ? 13.451 20.453 -30.967 1.00 92.25 366 SER A N 1
ATOM 3067 C CA . SER A 1 366 ? 12.401 19.631 -31.595 1.00 92.25 366 SER A CA 1
ATOM 3068 C C . SER A 1 366 ? 12.831 18.874 -32.855 1.00 92.25 366 SER A C 1
ATOM 3070 O O . SER A 1 366 ? 12.178 17.902 -33.227 1.00 92.25 366 SER A O 1
ATOM 3072 N N . ASP A 1 367 ? 13.924 19.281 -33.493 1.00 93.00 367 ASP A N 1
ATOM 3073 C CA . ASP A 1 367 ? 14.548 18.617 -34.640 1.00 93.00 367 ASP A CA 1
ATOM 3074 C C . ASP A 1 367 ? 15.526 17.500 -34.234 1.00 93.00 367 ASP A C 1
ATOM 3076 O O . ASP A 1 367 ? 16.194 16.918 -35.089 1.00 93.00 367 ASP A O 1
ATOM 3080 N N . HIS A 1 368 ? 15.592 17.178 -32.936 1.00 93.94 368 HIS A N 1
ATOM 3081 C CA . HIS A 1 368 ? 16.484 16.173 -32.365 1.00 93.94 368 HIS A CA 1
ATOM 3082 C C . HIS A 1 368 ? 17.974 16.467 -32.601 1.00 93.94 368 HIS A C 1
ATOM 3084 O O . HIS A 1 368 ? 18.795 15.548 -32.668 1.00 93.94 368 HIS A O 1
ATOM 3090 N N . LYS A 1 369 ? 18.344 17.745 -32.723 1.00 92.62 369 LYS A N 1
ATOM 3091 C CA . LYS A 1 369 ? 19.684 18.150 -33.142 1.00 92.62 369 LYS A CA 1
ATOM 3092 C C . LYS A 1 369 ? 20.256 19.252 -32.254 1.00 92.62 369 LYS A C 1
ATOM 3094 O O . LYS A 1 369 ? 19.563 20.178 -31.849 1.00 92.62 369 LYS A O 1
ATOM 3099 N N . ILE A 1 370 ? 21.554 19.154 -31.974 1.00 90.38 370 ILE A N 1
ATOM 3100 C CA . ILE A 1 370 ? 22.360 20.243 -31.409 1.00 90.38 370 ILE A CA 1
ATOM 3101 C C . ILE A 1 370 ? 23.576 20.399 -32.325 1.00 90.38 370 ILE A C 1
ATOM 3103 O O . ILE A 1 370 ? 24.273 19.425 -32.607 1.00 90.38 370 ILE A O 1
ATOM 3107 N N . ASP A 1 371 ? 23.788 21.607 -32.842 1.00 88.44 371 ASP A N 1
ATOM 3108 C CA . ASP A 1 371 ? 24.835 21.940 -33.815 1.00 88.44 371 ASP A CA 1
ATOM 3109 C C . ASP A 1 371 ? 24.782 21.094 -35.098 1.00 88.44 371 ASP A C 1
ATOM 3111 O O . ASP A 1 371 ? 23.956 21.353 -35.968 1.00 88.44 371 ASP A O 1
ATOM 3115 N N . ASN A 1 372 ? 25.643 20.090 -35.261 1.00 86.69 372 ASN A N 1
ATOM 3116 C CA . ASN A 1 372 ? 25.664 19.159 -36.398 1.00 86.69 372 ASN A CA 1
ATOM 3117 C C . ASN A 1 372 ? 25.414 17.698 -35.978 1.00 86.69 372 ASN A C 1
ATOM 3119 O O . ASN A 1 372 ? 25.540 16.793 -36.807 1.00 86.69 372 ASN A O 1
ATOM 3123 N N . VAL A 1 373 ? 25.051 17.468 -34.715 1.00 89.62 373 VAL A N 1
ATOM 3124 C CA . VAL A 1 373 ? 24.850 16.141 -34.132 1.00 89.62 373 VAL A CA 1
ATOM 3125 C C . VAL A 1 373 ? 23.360 15.883 -33.936 1.00 89.62 373 VAL A C 1
ATOM 3127 O O . VAL A 1 373 ? 22.642 16.679 -33.333 1.00 89.62 373 VAL A O 1
ATOM 3130 N N . CYS A 1 374 ? 22.902 14.752 -34.458 1.00 92.62 374 CYS A N 1
ATOM 3131 C CA . CYS A 1 374 ? 21.537 14.258 -34.364 1.00 92.62 374 CYS A CA 1
ATOM 3132 C C . CYS A 1 374 ? 21.458 13.209 -33.255 1.00 92.62 374 CYS A C 1
ATOM 3134 O O . CYS A 1 374 ? 22.330 12.344 -33.161 1.00 92.62 374 CYS A O 1
ATOM 3136 N N . TYR A 1 375 ? 20.391 13.241 -32.465 1.00 94.50 375 TYR A N 1
ATOM 3137 C CA . TYR A 1 375 ? 20.188 12.376 -31.308 1.00 94.50 375 TYR A CA 1
ATOM 3138 C C . TYR A 1 375 ? 18.929 11.525 -31.465 1.00 94.50 375 TYR A C 1
ATOM 3140 O O . TYR A 1 375 ? 17.913 11.966 -31.995 1.00 94.50 375 TYR A O 1
ATOM 3148 N N . ASN A 1 376 ? 18.974 10.290 -30.971 1.00 94.75 376 ASN A N 1
ATOM 3149 C CA . ASN A 1 376 ? 17.800 9.417 -30.969 1.00 94.75 376 ASN A CA 1
ATOM 3150 C C . ASN A 1 376 ? 16.693 9.935 -30.034 1.00 94.75 376 ASN A C 1
ATOM 3152 O O . ASN A 1 376 ? 15.516 9.864 -30.373 1.00 94.75 376 ASN A O 1
ATOM 3156 N N . TYR A 1 377 ? 17.058 10.477 -28.874 1.00 96.50 377 TYR A N 1
ATOM 3157 C CA . TYR A 1 377 ? 16.134 11.088 -27.918 1.00 96.50 377 TYR A CA 1
ATOM 3158 C C . TYR A 1 377 ? 16.092 12.604 -28.082 1.00 96.50 377 TYR A C 1
ATOM 3160 O O . TYR A 1 377 ? 17.058 13.211 -28.538 1.00 96.50 377 TYR A O 1
ATOM 3168 N N . LEU A 1 378 ? 14.976 13.211 -27.679 1.00 96.69 378 LEU A N 1
ATOM 3169 C CA . LEU A 1 378 ? 14.715 14.638 -27.837 1.00 96.69 378 LEU A CA 1
ATOM 3170 C C . LEU A 1 378 ? 15.640 15.459 -26.922 1.00 96.69 378 LEU A C 1
ATOM 3172 O O . LEU A 1 378 ? 15.468 15.403 -25.699 1.00 96.69 378 LEU A O 1
ATOM 3176 N N . PRO A 1 379 ? 16.598 16.237 -27.450 1.00 97.25 379 PRO A N 1
ATOM 3177 C CA . PRO A 1 379 ? 17.469 17.046 -26.619 1.00 97.25 379 PRO A CA 1
ATOM 3178 C C . PRO A 1 379 ? 16.692 18.205 -25.997 1.00 97.25 379 PRO A C 1
ATOM 3180 O O . PRO A 1 379 ? 15.856 18.854 -26.633 1.00 97.25 379 PRO A O 1
ATOM 3183 N N . ILE A 1 380 ? 17.002 18.495 -24.741 1.00 95.88 380 ILE A N 1
ATOM 3184 C CA . ILE A 1 380 ? 16.477 19.636 -24.003 1.00 95.88 380 ILE A CA 1
ATOM 3185 C C . ILE A 1 380 ? 17.609 20.326 -23.252 1.00 95.88 380 ILE A C 1
ATOM 3187 O O . ILE A 1 380 ? 18.534 19.677 -22.763 1.00 95.88 380 ILE A O 1
ATOM 3191 N N . LYS A 1 381 ? 17.499 21.642 -23.096 1.00 95.19 381 LYS A N 1
ATOM 3192 C CA . LYS A 1 381 ? 18.302 22.410 -22.148 1.00 95.19 381 LYS A CA 1
ATOM 3193 C C . LYS A 1 381 ? 17.460 22.699 -20.919 1.00 95.19 381 LYS A C 1
ATOM 3195 O O . LYS A 1 381 ? 16.354 23.227 -21.026 1.00 95.19 381 LYS A O 1
ATOM 3200 N N . THR A 1 382 ? 17.947 22.314 -19.751 1.00 93.50 382 THR A N 1
ATOM 3201 C CA . THR A 1 382 ? 17.289 22.594 -18.471 1.00 93.50 382 THR A CA 1
ATOM 3202 C C . THR A 1 382 ? 17.434 24.066 -18.090 1.00 93.50 382 THR A C 1
ATOM 3204 O O . THR A 1 382 ? 18.316 24.752 -18.592 1.00 93.50 382 THR A O 1
ATOM 3207 N N . ILE A 1 383 ? 16.630 24.534 -17.132 1.00 92.31 383 ILE A N 1
ATOM 3208 C CA . ILE A 1 383 ? 16.749 25.893 -16.561 1.00 92.31 383 ILE A CA 1
ATOM 3209 C C . ILE A 1 383 ? 18.139 26.144 -15.940 1.00 92.31 383 ILE A C 1
ATOM 3211 O O . ILE A 1 383 ? 18.592 27.280 -15.865 1.00 92.31 383 ILE A O 1
ATOM 3215 N N . ASN A 1 384 ? 18.838 25.085 -15.520 1.00 91.31 384 ASN A N 1
ATOM 3216 C CA . ASN A 1 384 ? 20.194 25.182 -14.978 1.00 91.31 384 ASN A CA 1
ATOM 3217 C C . ASN A 1 384 ? 21.273 25.174 -16.078 1.00 91.31 384 ASN A C 1
ATOM 3219 O O . ASN A 1 384 ? 22.461 25.151 -15.769 1.00 91.31 384 ASN A O 1
ATOM 3223 N N . GLY A 1 385 ? 20.878 25.141 -17.352 1.00 92.19 385 GLY A N 1
ATOM 3224 C CA . GLY A 1 385 ? 21.773 25.099 -18.503 1.00 92.19 385 GLY A CA 1
ATOM 3225 C C . GLY A 1 385 ? 22.288 23.709 -18.884 1.00 92.19 385 GLY A C 1
ATOM 3226 O O . GLY A 1 385 ? 22.964 23.592 -19.902 1.00 92.19 385 GLY A O 1
ATOM 3227 N N . GLU A 1 386 ? 21.961 22.661 -18.121 1.00 91.81 386 GLU A N 1
ATOM 3228 C CA . GLU A 1 386 ? 22.358 21.280 -18.434 1.00 91.81 386 GLU A CA 1
ATOM 3229 C C . GLU A 1 386 ? 21.621 20.760 -19.676 1.00 91.81 386 GLU A C 1
ATOM 3231 O O . GLU A 1 386 ? 20.419 21.000 -19.815 1.00 91.81 386 GLU A O 1
ATOM 3236 N N . ILE A 1 387 ? 22.313 20.013 -20.538 1.00 93.06 387 ILE A N 1
ATOM 3237 C CA . ILE A 1 387 ? 21.690 19.281 -21.645 1.00 93.06 387 ILE A CA 1
ATOM 3238 C C . ILE A 1 387 ? 21.261 17.895 -21.156 1.00 93.06 387 ILE A C 1
ATOM 3240 O O . ILE A 1 387 ? 22.023 17.179 -20.504 1.00 93.06 387 ILE A O 1
ATOM 3244 N N . MET A 1 388 ? 20.023 17.525 -21.464 1.00 95.31 388 MET A N 1
ATOM 3245 C CA . MET A 1 388 ? 19.462 16.199 -21.212 1.00 95.31 388 MET A CA 1
ATOM 3246 C C . MET A 1 388 ? 18.705 15.720 -22.447 1.00 95.31 388 MET A C 1
ATOM 3248 O O . MET A 1 388 ? 18.380 16.510 -23.329 1.00 95.31 388 MET A O 1
ATOM 3252 N N . PHE A 1 389 ? 18.378 14.435 -22.487 1.00 96.19 389 PHE A N 1
ATOM 3253 C CA . PHE A 1 389 ? 17.680 13.825 -23.610 1.00 96.19 389 PHE A CA 1
ATOM 3254 C C . PHE A 1 389 ? 16.426 13.104 -23.148 1.00 96.19 389 PHE A C 1
ATOM 3256 O O . PHE A 1 389 ? 16.482 12.251 -22.267 1.00 96.19 389 PHE A O 1
ATOM 3263 N N . VAL A 1 390 ? 15.286 13.451 -23.725 1.00 96.44 390 VAL A N 1
ATOM 3264 C CA . VAL A 1 390 ? 13.980 12.943 -23.324 1.00 96.44 390 VAL A CA 1
ATOM 3265 C C . VAL A 1 390 ? 13.558 11.805 -24.244 1.00 96.44 390 VAL A C 1
ATOM 3267 O O . VAL A 1 390 ? 13.519 11.968 -25.463 1.00 96.44 390 VAL A O 1
ATOM 3270 N N . ASP A 1 391 ? 13.234 10.656 -23.656 1.00 95.25 391 ASP A N 1
ATOM 3271 C CA . ASP A 1 391 ? 12.662 9.528 -24.393 1.00 95.25 391 ASP A CA 1
ATOM 3272 C C . ASP A 1 391 ? 11.157 9.702 -24.677 1.00 95.25 391 ASP A C 1
ATOM 3274 O O . ASP A 1 391 ? 10.486 10.582 -24.134 1.00 95.25 391 ASP A O 1
ATOM 3278 N N . ASP A 1 392 ? 10.583 8.795 -25.469 1.00 94.94 392 ASP A N 1
ATOM 3279 C CA . ASP A 1 392 ? 9.155 8.810 -25.828 1.00 94.94 392 ASP A CA 1
ATOM 3280 C C . ASP A 1 392 ? 8.198 8.680 -24.623 1.00 94.94 392 ASP A C 1
ATOM 3282 O O . ASP A 1 392 ? 6.991 8.910 -24.733 1.00 94.94 392 ASP A O 1
ATOM 3286 N N . ASN A 1 393 ? 8.712 8.298 -23.448 1.00 92.88 393 ASN A N 1
ATOM 3287 C CA . ASN A 1 393 ? 7.951 8.173 -22.208 1.00 92.88 393 ASN A CA 1
ATOM 3288 C C . ASN A 1 393 ? 8.100 9.395 -21.279 1.00 92.88 393 ASN A C 1
ATOM 3290 O O . ASN A 1 393 ? 7.567 9.370 -20.162 1.00 92.88 393 ASN A O 1
ATOM 3294 N N . ASN A 1 394 ? 8.746 10.470 -21.746 1.00 95.44 394 ASN A N 1
ATOM 3295 C CA . ASN A 1 394 ? 9.058 11.705 -21.020 1.00 95.44 394 ASN A CA 1
ATOM 3296 C C . ASN A 1 394 ? 10.082 11.549 -19.880 1.00 95.44 394 ASN A C 1
ATOM 3298 O O . ASN A 1 394 ? 10.090 12.370 -18.952 1.00 95.44 394 ASN A O 1
ATOM 3302 N N . TYR A 1 395 ? 10.935 10.522 -19.913 1.00 95.38 395 TYR A N 1
ATOM 3303 C CA . TYR A 1 395 ? 12.063 10.424 -18.985 1.00 95.38 395 TYR A CA 1
ATOM 3304 C C . TYR A 1 395 ? 13.280 11.137 -19.555 1.00 95.38 395 TYR A C 1
ATOM 3306 O O . TYR A 1 395 ? 13.669 10.896 -20.693 1.00 95.38 395 TYR A O 1
ATOM 3314 N N . ALA A 1 396 ? 13.881 12.004 -18.745 1.00 95.31 396 ALA A N 1
ATOM 3315 C CA . ALA A 1 396 ? 15.102 12.706 -19.091 1.00 95.31 396 ALA A CA 1
ATOM 3316 C C . ALA A 1 396 ? 16.322 11.856 -18.716 1.00 95.31 396 ALA A C 1
ATOM 3318 O O . ALA A 1 396 ? 16.478 11.435 -17.566 1.00 95.31 396 ALA A O 1
ATOM 3319 N N . HIS A 1 397 ? 17.198 11.649 -19.690 1.00 93.69 397 HIS A N 1
ATOM 3320 C CA . HIS A 1 397 ? 18.436 10.885 -19.621 1.00 93.69 397 HIS A CA 1
ATOM 3321 C C . HIS A 1 397 ? 19.634 11.811 -19.789 1.00 93.69 397 HIS A C 1
ATOM 3323 O O . HIS A 1 397 ? 19.548 12.840 -20.456 1.00 93.69 397 HIS A O 1
ATOM 3329 N N . HIS A 1 398 ? 20.770 11.436 -19.208 1.00 91.12 398 HIS A N 1
ATOM 3330 C CA . HIS A 1 398 ? 22.033 12.134 -19.455 1.00 91.12 398 HIS A CA 1
ATOM 3331 C C . HIS A 1 398 ? 22.723 11.694 -20.746 1.00 91.12 398 HIS A C 1
ATOM 3333 O O . HIS A 1 398 ? 23.737 12.274 -21.094 1.00 91.12 398 HIS A O 1
ATOM 3339 N N . TYR A 1 399 ? 22.180 10.695 -21.444 1.00 90.94 399 TYR A N 1
ATOM 3340 C CA . TYR A 1 399 ? 22.744 10.133 -22.662 1.00 90.94 399 TYR A CA 1
ATOM 3341 C C . TYR A 1 399 ? 21.646 9.863 -23.693 1.00 90.94 399 TYR A C 1
ATOM 3343 O O . TYR A 1 399 ? 20.551 9.409 -23.351 1.00 90.94 399 TYR A O 1
ATOM 3351 N N . SER A 1 400 ? 21.983 10.090 -24.957 1.00 93.19 400 SER A N 1
ATOM 3352 C CA . SER A 1 400 ? 21.274 9.583 -26.122 1.00 93.19 400 SER A CA 1
ATOM 3353 C C . SER A 1 400 ? 22.302 9.094 -27.126 1.00 93.19 400 SER A C 1
ATOM 3355 O O . SER A 1 400 ? 23.327 9.743 -27.320 1.00 93.19 400 SER A O 1
ATOM 3357 N N . GLU A 1 401 ? 21.995 7.997 -27.815 1.00 91.38 401 GLU A N 1
ATOM 3358 C CA . GLU A 1 401 ? 22.734 7.631 -29.023 1.00 91.38 401 GLU A CA 1
ATOM 3359 C C . GLU A 1 401 ? 22.710 8.812 -30.004 1.00 91.38 401 GLU A C 1
ATOM 3361 O O . GLU A 1 401 ? 21.662 9.454 -30.176 1.00 91.38 401 GLU A O 1
ATOM 3366 N N . SER A 1 402 ? 23.868 9.116 -30.587 1.00 91.06 402 SER A N 1
ATOM 3367 C CA . SER A 1 402 ? 24.078 10.275 -31.451 1.00 91.06 402 SER A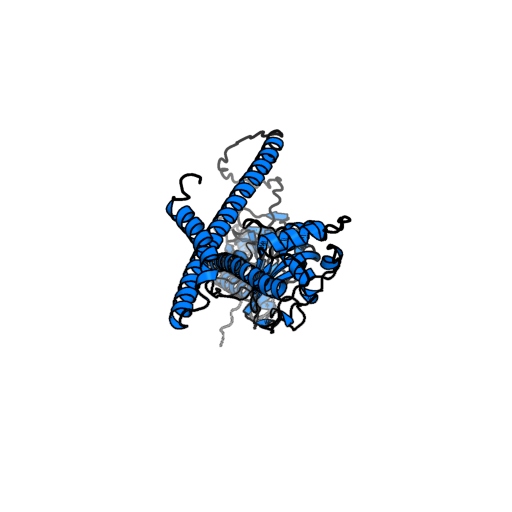 CA 1
ATOM 3368 C C . SER A 1 402 ? 24.798 9.906 -32.748 1.00 91.06 402 SER A C 1
ATOM 3370 O O . SER A 1 402 ? 25.472 8.882 -32.834 1.00 91.06 402 SER A O 1
ATOM 3372 N N . LYS A 1 403 ? 24.636 10.726 -33.784 1.00 89.62 403 LYS A N 1
ATOM 3373 C CA . LYS A 1 403 ? 25.334 10.596 -35.073 1.00 89.62 403 LYS A CA 1
ATOM 3374 C C . LYS A 1 403 ? 25.484 11.960 -35.725 1.00 89.62 403 LYS A C 1
ATOM 3376 O O . LYS A 1 403 ? 24.646 12.835 -35.498 1.00 89.62 403 LYS A O 1
ATOM 3381 N N . ILE A 1 404 ? 26.481 12.150 -36.583 1.00 84.69 404 ILE A N 1
ATOM 3382 C CA . ILE A 1 404 ? 26.559 13.391 -37.359 1.00 84.69 404 ILE A CA 1
ATOM 3383 C C . ILE A 1 404 ? 25.399 13.431 -38.361 1.00 84.69 404 ILE A C 1
ATOM 3385 O O . ILE A 1 404 ? 25.143 12.476 -39.097 1.00 84.69 404 ILE A O 1
ATOM 3389 N N . CYS A 1 405 ? 24.657 14.537 -38.379 1.00 84.44 405 CYS A N 1
ATOM 3390 C CA . CYS A 1 405 ? 23.518 14.700 -39.270 1.00 84.44 405 CYS A CA 1
ATOM 3391 C C . CYS A 1 405 ? 23.998 14.736 -40.732 1.00 84.44 405 CYS A C 1
ATOM 3393 O O . CYS A 1 405 ? 24.680 15.673 -41.152 1.00 84.44 405 CYS A O 1
ATOM 3395 N N . SER A 1 406 ? 23.622 13.741 -41.539 1.00 70.12 406 SER A N 1
ATOM 3396 C CA . SER A 1 406 ? 23.885 13.741 -42.980 1.00 70.12 406 SER A CA 1
ATOM 3397 C C . SER A 1 406 ? 22.984 14.775 -43.660 1.00 70.12 406 SER A C 1
ATOM 3399 O O . SER A 1 406 ? 21.798 14.519 -43.868 1.00 70.12 406 SER A O 1
ATOM 3401 N N . GLY A 1 407 ? 23.517 15.957 -43.970 1.00 59.12 407 GLY A N 1
ATOM 3402 C CA . GLY A 1 407 ? 22.762 16.961 -44.727 1.00 59.12 407 GLY A CA 1
ATOM 3403 C C . GLY A 1 407 ? 23.430 18.320 -44.898 1.00 59.12 407 GLY A C 1
ATOM 3404 O O . GLY A 1 407 ? 23.176 18.971 -45.901 1.00 59.12 407 GLY A O 1
ATOM 3405 N N . ILE A 1 408 ? 24.293 18.756 -43.975 1.00 50.97 408 ILE A N 1
ATOM 3406 C CA . ILE A 1 408 ? 25.003 20.040 -44.093 1.00 50.97 408 ILE A CA 1
ATOM 3407 C C . ILE A 1 408 ? 26.348 19.919 -43.363 1.00 50.97 408 ILE A C 1
ATOM 3409 O O . ILE A 1 408 ? 26.479 20.324 -42.211 1.00 50.97 408 ILE A O 1
ATOM 3413 N N . ILE A 1 409 ? 27.348 19.312 -44.003 1.00 48.22 409 ILE A N 1
ATOM 3414 C CA . ILE A 1 409 ? 28.738 19.483 -43.563 1.00 48.22 409 ILE A CA 1
ATOM 3415 C C . ILE A 1 409 ? 29.194 20.793 -44.205 1.00 48.22 409 ILE A C 1
ATOM 3417 O O . ILE A 1 409 ? 29.503 20.825 -45.392 1.00 48.22 409 ILE A O 1
ATOM 3421 N N . THR A 1 410 ? 29.131 21.897 -43.464 1.00 53.81 410 THR A N 1
ATOM 3422 C CA . THR A 1 410 ? 29.769 23.142 -43.904 1.00 53.81 410 THR A CA 1
ATOM 3423 C C . THR A 1 410 ? 31.288 22.995 -43.786 1.00 53.81 410 THR A C 1
ATOM 3425 O O . THR A 1 410 ? 31.780 22.286 -42.908 1.00 53.81 410 THR A O 1
ATOM 3428 N N . ASP A 1 411 ? 32.050 23.690 -44.635 1.00 53.59 411 ASP A N 1
ATOM 3429 C CA . ASP A 1 411 ? 33.522 23.706 -44.564 1.00 53.59 411 ASP A CA 1
ATOM 3430 C C . ASP A 1 411 ? 34.051 24.156 -43.184 1.00 53.59 411 ASP A C 1
ATOM 3432 O O . ASP A 1 411 ? 35.163 23.801 -42.797 1.00 53.59 411 ASP A O 1
ATOM 3436 N N . GLU A 1 412 ? 33.260 24.911 -42.412 1.00 55.25 412 GLU A N 1
ATOM 3437 C CA . GLU A 1 412 ? 33.573 25.272 -41.020 1.00 55.25 412 GLU A CA 1
ATOM 3438 C C . GLU A 1 412 ? 33.622 24.051 -40.092 1.00 55.25 412 GLU A C 1
ATOM 3440 O O . GLU A 1 412 ? 34.513 23.961 -39.250 1.00 55.25 412 GLU A O 1
ATOM 3445 N N . VAL A 1 413 ? 32.724 23.078 -40.281 1.00 51.28 413 VAL A N 1
ATOM 3446 C CA . VAL A 1 413 ? 32.711 21.826 -39.510 1.00 51.28 413 VAL A CA 1
ATOM 3447 C C . VAL A 1 413 ? 33.926 20.967 -39.857 1.00 51.28 413 VAL A C 1
ATOM 3449 O O . VAL A 1 413 ? 34.517 20.375 -38.962 1.00 51.28 413 VAL A O 1
ATOM 3452 N N . LEU A 1 414 ? 34.342 20.926 -41.127 1.00 50.69 414 LEU A N 1
ATOM 3453 C CA . LEU A 1 414 ? 35.556 20.205 -41.539 1.00 50.69 414 LEU A CA 1
ATOM 3454 C C . LEU A 1 414 ? 36.831 20.845 -40.980 1.00 50.69 414 LEU A C 1
ATOM 3456 O O . LEU A 1 414 ? 37.778 20.135 -40.669 1.00 50.69 414 LEU A O 1
ATOM 3460 N N . LYS A 1 415 ? 36.857 22.173 -40.821 1.00 55.12 415 LYS A N 1
ATOM 3461 C CA . LYS A 1 415 ? 38.001 22.876 -40.218 1.00 55.12 415 LYS A CA 1
ATOM 3462 C C . LYS A 1 415 ? 38.070 22.728 -38.698 1.00 55.12 415 LYS A C 1
ATOM 3464 O O . LYS A 1 415 ? 39.169 22.742 -38.159 1.00 55.12 415 LYS A O 1
ATOM 3469 N N . GLY A 1 416 ? 36.924 22.619 -38.021 1.00 56.84 416 GLY A N 1
ATOM 3470 C CA . GLY A 1 416 ? 36.854 22.455 -36.565 1.00 56.84 416 GLY A CA 1
ATOM 3471 C C . GLY A 1 416 ? 36.899 21.000 -36.090 1.00 56.84 416 GLY A C 1
ATOM 3472 O O . GLY A 1 416 ? 37.301 20.744 -34.958 1.00 56.84 416 GLY A O 1
ATOM 3473 N N . ASN A 1 417 ? 36.510 20.039 -36.932 1.00 47.47 417 ASN A N 1
ATOM 3474 C CA . ASN A 1 417 ? 36.595 18.621 -36.604 1.00 47.47 417 ASN A CA 1
ATOM 3475 C C . ASN A 1 417 ? 38.022 18.129 -36.834 1.00 47.47 417 ASN A C 1
ATOM 3477 O O . ASN A 1 417 ? 38.412 17.696 -37.909 1.00 47.47 417 ASN A O 1
ATOM 3481 N N . ILE A 1 418 ? 38.759 18.198 -35.740 1.00 52.09 418 ILE A N 1
ATOM 3482 C CA . ILE A 1 418 ? 40.143 17.824 -35.460 1.00 52.09 418 ILE A CA 1
ATOM 3483 C C . ILE A 1 418 ? 40.644 16.481 -36.047 1.00 52.09 418 ILE A C 1
ATOM 3485 O O . ILE A 1 418 ? 41.851 16.235 -36.075 1.00 52.09 418 ILE A O 1
ATOM 3489 N N . PHE A 1 419 ? 39.763 15.616 -36.542 1.00 52.19 419 PHE A N 1
ATOM 3490 C CA . PHE A 1 419 ? 40.121 14.274 -36.975 1.00 52.19 419 PHE A CA 1
ATOM 3491 C C . PHE A 1 419 ? 39.750 14.040 -38.443 1.00 52.19 419 PHE A C 1
ATOM 3493 O O . PHE A 1 419 ? 38.582 13.852 -38.783 1.00 52.19 419 PHE A O 1
ATOM 3500 N N . ASP A 1 420 ? 40.765 14.022 -39.306 1.00 56.84 420 ASP A N 1
ATOM 3501 C CA . ASP A 1 420 ? 40.655 13.595 -40.704 1.00 56.84 420 ASP A CA 1
ATOM 3502 C C . ASP A 1 420 ? 40.554 12.058 -40.741 1.00 56.84 420 ASP A C 1
ATOM 3504 O O . ASP A 1 420 ? 41.541 11.340 -40.900 1.00 56.84 420 ASP A O 1
ATOM 3508 N N . TYR A 1 421 ? 39.362 11.544 -40.439 1.00 59.28 421 TYR A N 1
ATOM 3509 C CA . TYR A 1 421 ? 39.040 10.122 -40.522 1.00 59.28 421 TYR A CA 1
ATOM 3510 C C . TYR A 1 421 ? 38.569 9.789 -41.940 1.00 59.28 421 TYR A C 1
ATOM 3512 O O . TYR A 1 421 ? 37.734 10.505 -42.498 1.00 59.28 421 TYR A O 1
ATOM 3520 N N . ASN A 1 422 ? 39.020 8.660 -42.502 1.00 69.06 422 ASN A N 1
ATOM 3521 C CA . ASN A 1 422 ? 38.326 8.087 -43.658 1.00 69.06 422 ASN A CA 1
ATOM 3522 C C . ASN A 1 422 ? 36.855 7.829 -43.270 1.00 69.06 422 ASN A C 1
ATOM 3524 O O . ASN A 1 422 ? 36.564 7.565 -42.103 1.00 69.06 422 ASN A O 1
ATOM 3528 N N . GLU A 1 423 ? 35.910 7.891 -44.217 1.00 69.25 423 GLU A N 1
ATOM 3529 C CA . GLU A 1 423 ? 34.474 7.706 -43.913 1.00 69.25 423 GLU A CA 1
ATOM 3530 C C . GLU A 1 423 ? 34.188 6.424 -43.101 1.00 69.25 423 GLU A C 1
ATOM 3532 O O . GLU A 1 423 ? 33.359 6.445 -42.188 1.00 69.25 423 GLU A O 1
ATOM 3537 N N . ASP A 1 424 ? 34.924 5.341 -43.378 1.00 71.50 424 ASP A N 1
ATOM 3538 C CA . ASP A 1 424 ? 34.843 4.074 -42.641 1.00 71.50 424 ASP A CA 1
ATOM 3539 C C . ASP A 1 424 ? 35.273 4.216 -41.166 1.00 71.50 424 ASP A C 1
ATOM 3541 O O . ASP A 1 424 ? 34.617 3.683 -40.265 1.00 71.50 424 ASP A O 1
ATOM 3545 N N . ASP A 1 425 ? 36.334 4.985 -40.901 1.00 76.19 425 ASP A N 1
ATOM 3546 C CA . ASP A 1 425 ? 36.850 5.232 -39.550 1.00 76.19 425 ASP A CA 1
ATOM 3547 C C . ASP A 1 425 ? 35.870 6.089 -38.736 1.00 76.19 425 ASP A C 1
ATOM 3549 O O . ASP A 1 425 ? 35.694 5.870 -37.536 1.00 76.19 425 ASP A O 1
ATOM 3553 N N . LYS A 1 426 ? 35.164 7.019 -39.395 1.00 73.75 426 LYS A N 1
ATOM 3554 C CA . LYS A 1 426 ? 34.148 7.868 -38.761 1.00 73.75 426 LYS A CA 1
ATOM 3555 C C . LYS A 1 426 ? 32.964 7.052 -38.247 1.00 73.75 426 LYS A C 1
ATOM 3557 O O . LYS A 1 426 ? 32.553 7.231 -37.102 1.00 73.75 426 LYS A O 1
ATOM 3562 N N . LEU A 1 427 ? 32.427 6.141 -39.064 1.00 77.62 427 LEU A N 1
ATOM 3563 C CA . LEU A 1 427 ? 31.320 5.277 -38.645 1.00 77.62 427 LEU A CA 1
ATOM 3564 C C . LEU A 1 427 ? 31.748 4.358 -37.496 1.00 77.62 427 LEU A C 1
ATOM 3566 O O . LEU A 1 427 ? 31.005 4.192 -36.527 1.00 77.62 427 LEU A O 1
ATOM 3570 N N . PHE A 1 428 ? 32.952 3.783 -37.585 1.00 79.56 428 PHE A N 1
ATOM 3571 C CA . PHE A 1 428 ? 33.509 2.971 -36.508 1.00 79.56 428 PHE A CA 1
ATOM 3572 C C . PHE A 1 428 ? 33.627 3.772 -35.209 1.00 79.56 428 PHE A C 1
ATOM 3574 O O . PHE A 1 428 ? 33.194 3.302 -34.156 1.00 79.56 428 PHE A O 1
ATOM 3581 N N . TYR A 1 429 ? 34.164 4.987 -35.285 1.00 78.44 429 TYR A N 1
ATOM 3582 C CA . TYR A 1 429 ? 34.329 5.864 -34.137 1.00 78.44 429 TYR A CA 1
ATOM 3583 C C . TYR A 1 429 ? 32.978 6.266 -33.522 1.00 78.44 429 TYR A C 1
ATOM 3585 O O . TYR A 1 429 ? 32.794 6.102 -32.317 1.00 78.44 429 TYR A O 1
ATOM 3593 N N . GLU A 1 430 ? 31.988 6.673 -34.327 1.00 81.06 430 GLU A N 1
ATOM 3594 C CA . GLU A 1 430 ? 30.625 6.963 -33.851 1.00 81.06 430 GLU A CA 1
ATOM 3595 C C . GLU A 1 430 ? 29.992 5.743 -33.158 1.00 81.06 430 GLU A C 1
ATOM 3597 O O . GLU A 1 430 ? 29.409 5.858 -32.074 1.00 81.06 430 GLU A O 1
ATOM 3602 N N . MET A 1 431 ? 30.123 4.548 -33.745 1.00 83.50 431 MET A N 1
ATOM 3603 C CA . MET A 1 431 ? 29.640 3.304 -33.138 1.00 83.50 431 MET A CA 1
ATOM 3604 C C . MET A 1 431 ? 30.357 2.994 -31.821 1.00 83.50 431 MET A C 1
ATOM 3606 O O . MET A 1 431 ? 29.712 2.582 -30.852 1.00 83.50 431 MET A O 1
ATOM 3610 N N . PHE A 1 432 ? 31.674 3.188 -31.775 1.00 84.25 432 PHE A N 1
ATOM 3611 C CA . PHE A 1 432 ? 32.495 2.931 -30.599 1.00 84.25 432 PHE A CA 1
ATOM 3612 C C . PHE A 1 432 ? 32.156 3.889 -29.455 1.00 84.25 432 PHE A C 1
ATOM 3614 O O . PHE A 1 432 ? 31.878 3.429 -28.347 1.00 84.25 432 PHE A O 1
ATOM 3621 N N . VAL A 1 433 ? 32.094 5.198 -29.719 1.00 83.19 433 VAL A N 1
ATOM 3622 C CA . VAL A 1 433 ? 31.717 6.214 -28.726 1.00 83.19 433 VAL A CA 1
ATOM 3623 C C . VAL A 1 433 ? 30.319 5.935 -28.189 1.00 83.19 433 VAL A C 1
ATOM 3625 O O . VAL A 1 433 ? 30.146 5.837 -26.975 1.00 83.19 433 VAL A O 1
ATOM 3628 N N . ASN A 1 434 ? 29.328 5.710 -29.059 1.00 87.88 434 ASN A N 1
ATOM 3629 C CA . ASN A 1 434 ? 27.977 5.356 -28.620 1.00 87.88 434 ASN A CA 1
ATOM 3630 C C . ASN A 1 434 ? 27.962 4.090 -27.764 1.00 87.88 434 ASN A C 1
ATOM 3632 O O . ASN A 1 434 ? 27.284 4.036 -26.739 1.00 87.88 434 ASN A O 1
ATOM 3636 N N . TRP A 1 435 ? 28.729 3.070 -28.149 1.00 88.88 435 TRP A N 1
ATOM 3637 C CA . TRP A 1 435 ? 28.842 1.850 -27.363 1.00 88.88 435 TRP A CA 1
ATOM 3638 C C . TRP A 1 435 ? 29.430 2.119 -25.971 1.00 88.88 435 TRP A C 1
ATOM 3640 O O . TRP A 1 435 ? 28.841 1.675 -24.983 1.00 88.88 435 TRP A O 1
ATOM 3650 N N . VAL A 1 436 ? 30.529 2.876 -25.866 1.00 85.56 436 VAL A N 1
ATOM 3651 C CA . VAL A 1 436 ? 31.143 3.246 -24.578 1.00 85.56 436 VAL A CA 1
ATOM 3652 C C . VAL A 1 436 ? 30.159 4.039 -23.721 1.00 85.56 436 VAL A C 1
ATOM 3654 O O . VAL A 1 436 ? 29.927 3.694 -22.564 1.00 85.56 436 VAL A O 1
ATOM 3657 N N . MET A 1 437 ? 29.521 5.050 -24.300 1.00 85.31 437 MET A N 1
ATOM 3658 C CA . MET A 1 437 ? 28.567 5.925 -23.622 1.00 85.31 437 MET A CA 1
ATOM 3659 C C . MET A 1 437 ? 27.366 5.162 -23.087 1.00 85.31 437 MET A C 1
ATOM 3661 O O . MET A 1 437 ? 27.005 5.283 -21.917 1.00 85.31 437 MET A O 1
ATOM 3665 N N . LYS A 1 438 ? 26.799 4.284 -23.914 1.00 87.56 438 LYS A N 1
ATOM 3666 C CA . LYS A 1 438 ? 25.725 3.382 -23.511 1.00 87.56 438 LYS A CA 1
ATOM 3667 C C . LYS A 1 438 ? 26.164 2.471 -22.372 1.00 87.56 438 LYS A C 1
ATOM 3669 O O . LYS A 1 438 ? 25.386 2.240 -21.451 1.00 87.56 438 LYS A O 1
ATOM 3674 N N . LYS A 1 439 ? 27.398 1.955 -22.393 1.00 88.19 439 LYS A N 1
ATOM 3675 C CA . LYS A 1 439 ? 27.933 1.127 -21.300 1.00 88.19 439 LYS A CA 1
ATOM 3676 C C . LYS A 1 439 ? 28.109 1.918 -20.009 1.00 88.19 439 LYS A C 1
ATOM 3678 O O . LYS A 1 439 ? 27.696 1.414 -18.968 1.00 88.19 439 LYS A O 1
ATOM 3683 N N . LEU A 1 440 ? 28.650 3.133 -20.073 1.00 84.81 440 LEU A N 1
ATOM 3684 C CA . LEU A 1 440 ? 28.792 4.014 -18.912 1.00 84.81 440 LEU A CA 1
ATOM 3685 C C . LEU A 1 440 ? 27.427 4.389 -18.330 1.00 84.81 440 LEU A C 1
ATOM 3687 O O . LEU A 1 440 ? 27.215 4.228 -17.133 1.00 84.81 440 LEU A O 1
ATOM 3691 N N . HIS A 1 441 ? 26.472 4.774 -19.177 1.00 84.75 441 HIS A N 1
ATOM 3692 C CA . HIS A 1 441 ? 25.111 5.096 -18.754 1.00 84.75 441 HIS A CA 1
ATOM 3693 C C . HIS A 1 441 ? 24.385 3.890 -18.133 1.00 84.75 441 HIS A C 1
ATOM 3695 O O . HIS A 1 441 ? 23.665 4.033 -17.148 1.00 84.75 441 HIS A O 1
ATOM 3701 N N . LEU A 1 442 ? 24.577 2.682 -18.677 1.00 83.56 442 LEU A N 1
ATOM 3702 C CA . LEU A 1 442 ? 24.021 1.457 -18.092 1.00 83.56 442 LEU A CA 1
ATOM 3703 C C . LEU A 1 442 ? 24.702 1.065 -16.774 1.00 83.56 442 LEU A C 1
ATOM 3705 O O . LEU A 1 442 ? 24.051 0.451 -15.930 1.00 83.56 442 LEU A O 1
ATOM 3709 N N . TYR A 1 443 ? 25.988 1.384 -16.611 1.00 83.62 443 TYR A N 1
ATOM 3710 C CA . TYR A 1 443 ? 26.731 1.146 -15.375 1.00 83.62 443 TYR A CA 1
ATOM 3711 C C . TYR A 1 443 ? 26.280 2.099 -14.263 1.00 83.62 443 TYR A C 1
ATOM 3713 O O . TYR A 1 443 ? 25.960 1.650 -13.164 1.00 83.62 443 TYR A O 1
ATOM 3721 N N . ASP A 1 444 ? 26.198 3.397 -14.560 1.00 83.50 444 ASP A N 1
ATOM 3722 C CA . ASP A 1 444 ? 25.653 4.404 -13.656 1.00 83.50 444 ASP A CA 1
ATOM 3723 C C . ASP A 1 444 ? 24.928 5.505 -14.445 1.00 83.50 444 ASP A C 1
ATOM 3725 O O . ASP A 1 444 ? 25.535 6.362 -15.090 1.00 83.50 444 ASP A O 1
ATOM 3729 N N . LYS A 1 445 ? 23.593 5.504 -14.356 1.00 84.62 445 LYS A N 1
ATOM 3730 C CA . LYS A 1 445 ? 22.729 6.440 -15.092 1.00 84.62 445 LYS A CA 1
ATOM 3731 C C . LYS A 1 445 ? 22.915 7.903 -14.669 1.00 84.62 445 LYS A C 1
ATOM 3733 O O . LYS A 1 445 ? 22.424 8.793 -15.362 1.00 84.62 445 LYS A O 1
ATOM 3738 N N . ARG A 1 446 ? 23.600 8.149 -13.545 1.00 82.62 446 ARG A N 1
ATOM 3739 C CA . ARG A 1 446 ? 23.878 9.483 -12.990 1.00 82.62 446 ARG A CA 1
ATOM 3740 C C . ARG A 1 446 ? 25.103 10.142 -13.615 1.00 82.62 446 ARG A C 1
ATOM 3742 O O . ARG A 1 446 ? 25.294 11.341 -13.427 1.00 82.62 446 ARG A O 1
ATOM 3749 N N . ILE A 1 447 ? 25.937 9.389 -14.339 1.00 83.25 447 ILE A N 1
ATOM 3750 C CA . ILE A 1 447 ? 27.077 9.982 -15.038 1.00 83.25 447 ILE A CA 1
ATOM 3751 C C . ILE A 1 447 ? 26.520 10.929 -16.107 1.00 83.25 447 ILE A C 1
ATOM 3753 O O . ILE A 1 447 ? 25.768 10.524 -16.998 1.00 83.25 447 ILE A O 1
ATOM 3757 N N . LYS A 1 448 ? 26.867 12.210 -15.982 1.00 83.81 448 LYS A N 1
ATOM 3758 C CA . LYS A 1 448 ? 26.436 13.274 -16.887 1.00 83.81 448 LYS A CA 1
ATOM 3759 C C . LYS A 1 448 ? 27.329 13.264 -18.122 1.00 83.81 448 LYS A C 1
ATOM 3761 O O . LYS A 1 448 ? 28.410 13.837 -18.088 1.00 83.81 448 LYS A O 1
ATOM 3766 N N . ILE A 1 449 ? 26.895 12.584 -19.180 1.00 80.12 449 ILE A N 1
ATOM 3767 C CA . ILE A 1 449 ? 27.651 12.491 -20.433 1.00 80.12 449 ILE A CA 1
ATOM 3768 C C . ILE A 1 449 ? 26.766 12.945 -21.588 1.00 80.12 449 ILE A C 1
ATOM 3770 O O . ILE A 1 449 ? 26.247 12.138 -22.361 1.00 80.12 449 ILE A O 1
ATOM 3774 N N . ALA A 1 450 ? 26.525 14.256 -21.642 1.00 73.00 450 ALA A N 1
ATOM 3775 C CA . ALA A 1 450 ? 25.578 14.818 -22.592 1.00 73.00 450 ALA A CA 1
ATOM 3776 C C . ALA A 1 450 ? 26.166 14.888 -24.007 1.00 73.00 450 ALA A C 1
ATOM 3778 O O . ALA A 1 450 ? 25.454 14.744 -24.998 1.00 73.00 450 ALA A O 1
ATOM 3779 N N . THR A 1 451 ? 27.475 15.094 -24.106 1.00 73.06 451 THR A N 1
ATOM 3780 C CA . THR A 1 451 ? 28.187 15.284 -25.366 1.00 73.06 451 THR A CA 1
ATOM 3781 C C . THR A 1 451 ? 29.359 14.319 -25.498 1.00 73.06 451 THR A C 1
ATOM 3783 O O . THR A 1 451 ? 29.842 13.743 -24.523 1.00 73.06 451 THR A O 1
ATOM 3786 N N . GLU A 1 452 ? 29.844 14.147 -26.728 1.00 70.00 452 GLU A N 1
ATOM 3787 C CA . GLU A 1 452 ? 31.073 13.396 -26.995 1.00 70.00 452 GLU A CA 1
ATOM 3788 C C . GLU A 1 452 ? 32.268 13.974 -26.223 1.00 70.00 452 GLU A C 1
ATOM 3790 O O . GLU A 1 452 ? 33.073 13.228 -25.669 1.00 70.00 452 GLU A O 1
ATOM 3795 N N . LYS A 1 453 ? 32.339 15.304 -26.111 1.00 75.12 453 LYS A N 1
ATOM 3796 C CA . LYS A 1 453 ? 33.364 15.990 -25.322 1.00 75.12 453 LYS A CA 1
ATOM 3797 C C . LYS A 1 453 ? 33.331 15.557 -23.854 1.00 75.12 453 LYS A C 1
ATOM 3799 O O . LYS A 1 453 ? 34.381 15.217 -23.313 1.00 75.12 453 LYS A O 1
ATOM 3804 N N . ASP A 1 454 ? 32.142 15.488 -23.248 1.00 76.19 454 ASP A N 1
ATOM 3805 C CA . ASP A 1 454 ? 31.980 15.019 -21.862 1.00 76.19 454 ASP A CA 1
ATOM 3806 C C . ASP A 1 454 ? 32.469 13.568 -21.704 1.00 76.19 454 ASP A C 1
ATOM 3808 O O . ASP A 1 454 ? 33.036 13.199 -20.675 1.00 76.19 454 ASP A O 1
ATOM 3812 N N . ALA A 1 455 ? 32.279 12.738 -22.735 1.00 73.31 455 ALA A N 1
ATOM 3813 C CA . ALA A 1 455 ? 32.720 11.346 -22.753 1.00 73.31 455 ALA A CA 1
ATOM 3814 C C . ALA A 1 455 ? 34.240 11.228 -22.765 1.00 73.31 455 ALA A C 1
ATOM 3816 O O . ALA A 1 455 ? 34.816 10.494 -21.962 1.00 73.31 455 ALA A O 1
ATOM 3817 N N . ILE A 1 456 ? 34.884 11.957 -23.676 1.00 73.12 456 ILE A N 1
ATOM 3818 C CA . ILE A 1 456 ? 36.339 11.980 -23.816 1.00 73.12 456 ILE A CA 1
ATOM 3819 C C . ILE A 1 456 ? 36.964 12.499 -22.522 1.00 73.12 456 ILE A C 1
ATOM 3821 O O . ILE A 1 456 ? 37.865 11.859 -21.982 1.00 73.12 456 ILE A O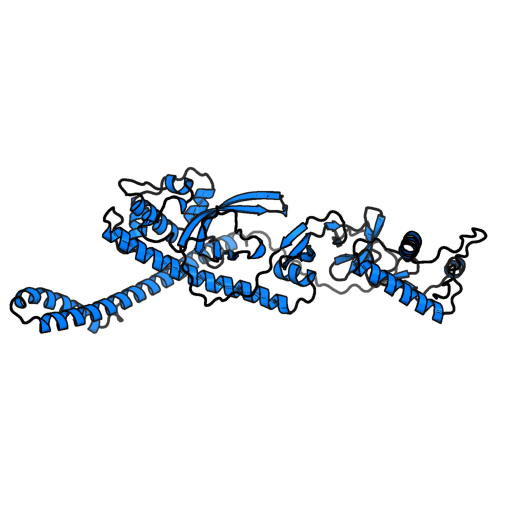 1
ATOM 3825 N N . GLU A 1 457 ? 36.438 13.596 -21.977 1.00 77.00 457 GLU A N 1
ATOM 3826 C CA . GLU A 1 457 ? 36.904 14.170 -20.716 1.00 77.00 457 GLU A CA 1
ATOM 3827 C C . GLU A 1 457 ? 36.746 13.180 -19.550 1.00 77.00 457 GLU A C 1
ATOM 3829 O O . GLU A 1 457 ? 37.683 12.972 -18.777 1.00 77.00 457 GLU A O 1
ATOM 3834 N N . PHE A 1 458 ? 35.607 12.484 -19.459 1.00 77.75 458 PHE A N 1
ATOM 3835 C CA . PHE A 1 458 ? 35.401 11.431 -18.464 1.00 77.75 458 PHE A CA 1
ATOM 3836 C C . PHE A 1 458 ? 36.423 10.292 -18.606 1.00 77.75 458 PHE A C 1
ATOM 3838 O O . PHE A 1 458 ? 37.022 9.876 -17.612 1.00 77.75 458 PHE A O 1
ATOM 3845 N N . LEU A 1 459 ? 36.647 9.789 -19.824 1.00 75.50 459 LEU A N 1
ATOM 3846 C CA . LEU A 1 459 ? 37.578 8.688 -20.093 1.00 75.50 459 LEU A CA 1
ATOM 3847 C C . LEU A 1 459 ? 39.040 9.076 -19.825 1.00 75.50 459 LEU A C 1
ATOM 3849 O O . LEU A 1 459 ? 39.798 8.250 -19.307 1.00 75.50 459 LEU A O 1
ATOM 3853 N N . MET A 1 460 ? 39.426 10.316 -20.141 1.00 78.00 460 MET A N 1
ATOM 3854 C CA . MET A 1 460 ? 40.750 10.869 -19.838 1.00 78.00 460 MET A CA 1
ATOM 3855 C C . MET A 1 460 ? 40.960 11.006 -18.327 1.00 78.00 460 MET A C 1
ATOM 3857 O O . MET A 1 460 ? 41.959 10.518 -17.801 1.00 78.00 460 MET A O 1
ATOM 3861 N N . ASN A 1 461 ? 39.988 11.573 -17.604 1.00 80.19 461 ASN A N 1
ATOM 3862 C CA . ASN A 1 461 ? 40.076 11.778 -16.153 1.00 80.19 461 ASN A CA 1
ATOM 3863 C C . ASN A 1 461 ? 40.150 10.468 -15.348 1.00 80.19 461 ASN A C 1
ATOM 3865 O O . ASN A 1 461 ? 40.646 10.465 -14.222 1.00 80.19 461 ASN A O 1
ATOM 3869 N N . HIS A 1 462 ? 39.695 9.349 -15.919 1.00 79.00 462 HIS A N 1
ATOM 3870 C CA . HIS A 1 462 ? 39.778 8.020 -15.303 1.00 79.00 462 HIS A CA 1
ATOM 3871 C C . HIS A 1 462 ? 40.941 7.165 -15.836 1.00 79.00 462 HIS A C 1
ATOM 3873 O O . HIS A 1 462 ? 41.043 5.992 -15.477 1.00 79.00 462 HIS A O 1
ATOM 3879 N N . GLY A 1 463 ? 41.813 7.720 -16.690 1.00 76.62 463 GLY A N 1
ATOM 3880 C CA . GLY A 1 463 ? 42.972 7.015 -17.252 1.00 76.62 463 GLY A CA 1
ATOM 3881 C C . GLY A 1 463 ? 42.614 5.833 -18.160 1.00 76.62 463 GLY A C 1
ATOM 3882 O O . GLY A 1 463 ? 43.426 4.928 -18.338 1.00 76.62 463 GLY A O 1
ATOM 3883 N N . ILE A 1 464 ? 41.391 5.804 -18.705 1.00 73.44 464 ILE A N 1
ATOM 3884 C CA . ILE A 1 464 ? 40.939 4.748 -19.624 1.00 73.44 464 ILE A CA 1
ATOM 3885 C C . ILE A 1 464 ? 41.512 4.993 -21.022 1.00 73.44 464 ILE A C 1
ATOM 3887 O O . ILE A 1 464 ? 41.907 4.044 -21.702 1.00 73.44 464 ILE A O 1
ATOM 3891 N N . LEU A 1 465 ? 41.570 6.262 -21.432 1.00 64.56 465 LEU A N 1
ATOM 3892 C CA . LEU A 1 465 ? 42.318 6.690 -22.606 1.00 64.56 465 LEU A CA 1
ATOM 3893 C C . LEU A 1 465 ? 43.743 7.069 -22.173 1.00 64.56 465 LEU A C 1
ATOM 3895 O O . LEU A 1 465 ? 43.889 7.868 -21.243 1.00 64.56 465 LEU A O 1
ATOM 3899 N N . PRO A 1 466 ? 44.794 6.505 -22.797 1.00 51.16 466 PRO A N 1
ATOM 3900 C CA . PRO A 1 466 ? 46.166 6.877 -22.485 1.00 51.16 466 PRO A CA 1
ATOM 3901 C C . PRO A 1 466 ? 46.395 8.359 -22.811 1.00 51.16 466 PRO A C 1
ATOM 3903 O O . PRO A 1 466 ? 46.162 8.807 -23.932 1.00 51.16 466 PRO A O 1
ATOM 3906 N N . ILE A 1 467 ? 46.849 9.120 -21.813 1.00 46.66 467 ILE A N 1
ATOM 3907 C CA . ILE A 1 467 ? 47.277 10.513 -21.974 1.00 46.66 467 ILE A CA 1
ATOM 3908 C C . ILE A 1 467 ? 48.720 10.487 -22.489 1.00 46.66 467 ILE A C 1
ATOM 3910 O O . ILE A 1 467 ? 49.664 10.590 -21.707 1.00 46.66 467 ILE A O 1
ATOM 3914 N N . GLU A 1 468 ? 48.925 10.336 -23.794 1.00 45.97 468 GLU A N 1
ATOM 3915 C CA . GLU A 1 468 ? 50.214 10.681 -24.398 1.00 45.97 468 GLU A CA 1
ATOM 3916 C C . GLU A 1 468 ? 50.132 12.094 -24.982 1.00 45.97 468 GLU A C 1
ATOM 3918 O O . GLU A 1 468 ? 49.684 12.292 -26.101 1.00 45.97 468 GLU A O 1
ATOM 3923 N N . LYS A 1 469 ? 50.561 13.060 -24.155 1.00 41.03 469 LYS A N 1
ATOM 3924 C CA . LYS A 1 469 ? 50.928 14.457 -24.463 1.00 41.03 469 LYS A CA 1
ATOM 3925 C C . LYS A 1 469 ? 49.918 15.320 -25.245 1.00 41.03 469 LYS A C 1
ATOM 3927 O O . LYS A 1 469 ? 49.732 15.191 -26.447 1.00 41.03 469 LYS A O 1
ATOM 3932 N N . PHE A 1 470 ? 49.393 16.325 -24.540 1.00 36.62 470 PHE A N 1
ATOM 3933 C CA . PHE A 1 470 ? 48.915 17.578 -25.127 1.00 36.62 470 PHE A CA 1
ATOM 3934 C C . PHE A 1 470 ? 50.124 18.376 -25.639 1.00 36.62 470 PHE A C 1
ATOM 3936 O O . PHE A 1 470 ? 50.861 18.931 -24.826 1.00 36.62 470 PHE A O 1
ATOM 3943 N N . ASP A 1 471 ? 50.324 18.449 -26.951 1.00 41.56 471 ASP A N 1
ATOM 3944 C CA . ASP A 1 471 ? 51.091 19.546 -27.543 1.00 41.56 471 ASP A CA 1
ATOM 3945 C C . ASP A 1 471 ? 50.074 20.617 -27.969 1.00 41.56 471 ASP A C 1
ATOM 3947 O O . ASP A 1 471 ? 49.251 20.387 -28.851 1.00 41.56 471 ASP A O 1
ATOM 3951 N N . GLU A 1 472 ? 50.090 21.783 -27.314 1.00 39.91 472 GLU A N 1
ATOM 3952 C CA . GLU A 1 472 ? 49.219 22.933 -27.635 1.00 39.91 472 GLU A CA 1
ATOM 3953 C C . GLU A 1 472 ? 49.627 23.669 -28.931 1.00 39.91 472 GLU A C 1
ATOM 3955 O O . GLU A 1 472 ? 49.115 24.748 -29.232 1.00 39.91 472 GLU A O 1
ATOM 3960 N N . GLU A 1 473 ? 50.518 23.107 -29.750 1.00 40.59 473 GLU A N 1
ATOM 3961 C CA . GLU A 1 473 ? 50.858 23.689 -31.050 1.00 40.59 473 GLU A CA 1
ATOM 3962 C C . GLU A 1 473 ? 49.869 23.238 -32.135 1.00 40.59 473 GLU A C 1
ATOM 3964 O O . GLU A 1 473 ? 50.140 22.352 -32.941 1.00 40.59 473 GLU A O 1
ATOM 3969 N N . GLY A 1 474 ? 48.722 23.922 -32.165 1.00 42.91 474 GLY A N 1
ATOM 3970 C CA . GLY A 1 474 ? 47.827 24.000 -33.321 1.00 42.91 474 GLY A CA 1
ATOM 3971 C C . GLY A 1 474 ? 46.722 22.950 -33.350 1.00 42.91 474 GLY A C 1
ATOM 3972 O O . GLY A 1 474 ? 46.925 21.886 -33.912 1.00 42.91 474 GLY A O 1
ATOM 3973 N N . ASP A 1 475 ? 45.557 23.294 -32.786 1.00 41.16 475 ASP A N 1
ATOM 3974 C CA . ASP A 1 475 ? 44.180 22.817 -33.045 1.00 41.16 475 ASP A CA 1
ATOM 3975 C C . ASP A 1 475 ? 43.948 21.371 -33.554 1.00 41.16 475 ASP A C 1
ATOM 3977 O O . ASP A 1 475 ? 42.930 21.100 -34.181 1.00 41.16 475 ASP A O 1
ATOM 3981 N N . GLN A 1 476 ? 44.832 20.410 -33.283 1.00 34.84 476 GLN A N 1
ATOM 3982 C CA . GLN A 1 476 ? 44.694 19.015 -33.700 1.00 34.84 476 GLN A CA 1
ATOM 3983 C C . GLN A 1 476 ? 44.978 18.066 -32.531 1.00 34.84 476 GLN A C 1
ATOM 3985 O O . GLN A 1 476 ? 46.112 17.692 -32.246 1.00 34.84 476 GLN A O 1
ATOM 3990 N N . MET A 1 477 ? 43.915 17.625 -31.866 1.00 36.56 477 MET A N 1
ATOM 3991 C CA . MET A 1 477 ? 43.920 16.475 -30.962 1.00 36.56 477 MET A CA 1
ATOM 3992 C C . MET A 1 477 ? 44.145 15.195 -31.791 1.00 36.56 477 MET A C 1
ATOM 3994 O O . MET A 1 477 ? 43.324 14.839 -32.627 1.00 36.56 477 MET A O 1
ATOM 3998 N N . LYS A 1 478 ? 45.253 14.475 -31.587 1.00 39.06 478 LYS A N 1
ATOM 3999 C CA . LYS A 1 478 ? 45.469 13.143 -32.182 1.00 39.06 478 LYS A CA 1
ATOM 4000 C C . LYS A 1 478 ? 45.294 12.082 -31.107 1.00 39.06 478 LYS A C 1
ATOM 4002 O O . LYS A 1 478 ? 46.066 12.028 -30.156 1.00 39.06 478 LYS A O 1
ATOM 4007 N N . LEU A 1 479 ? 44.284 11.229 -31.262 1.00 37.81 479 LEU A N 1
ATOM 4008 C CA . LEU A 1 479 ? 44.065 10.095 -30.372 1.00 37.81 479 LEU A CA 1
ATOM 4009 C C . LEU A 1 479 ? 44.926 8.920 -30.858 1.00 37.81 479 LEU A C 1
ATOM 4011 O O . LEU A 1 479 ? 44.545 8.207 -31.786 1.00 37.81 479 LEU A O 1
ATOM 4015 N N . TYR A 1 480 ? 46.100 8.715 -30.259 1.00 40.53 480 TYR A N 1
ATOM 4016 C CA . TYR A 1 480 ? 46.881 7.500 -30.493 1.00 40.53 480 TYR A CA 1
ATOM 4017 C C . TYR A 1 480 ? 46.300 6.372 -29.639 1.00 40.53 480 TYR A C 1
ATOM 4019 O O . TYR A 1 480 ? 46.543 6.279 -28.436 1.00 40.53 480 TYR A O 1
ATOM 4027 N N . VAL A 1 481 ? 45.510 5.497 -30.261 1.00 40.12 481 VAL A N 1
ATOM 4028 C CA . VAL A 1 481 ? 45.159 4.208 -29.656 1.00 40.12 481 VAL A CA 1
ATOM 4029 C C . VAL A 1 481 ? 46.411 3.337 -29.729 1.00 40.12 481 VAL A C 1
ATOM 4031 O O . VAL A 1 481 ? 46.644 2.655 -30.723 1.00 40.12 481 VAL A O 1
ATOM 4034 N N . GLY A 1 482 ? 47.266 3.421 -28.708 1.00 31.30 482 GLY A N 1
ATOM 4035 C CA . GLY A 1 482 ? 48.434 2.551 -28.594 1.00 31.30 482 GLY A CA 1
ATOM 4036 C C . GLY A 1 482 ? 48.017 1.079 -28.639 1.00 31.30 482 GLY A C 1
ATOM 4037 O O . GLY A 1 482 ? 47.014 0.694 -28.029 1.00 31.30 482 GLY A O 1
ATOM 4038 N N . GLU A 1 483 ? 48.773 0.261 -29.376 1.00 33.62 483 GLU A N 1
ATOM 4039 C CA . GLU A 1 483 ? 48.603 -1.192 -29.389 1.00 33.62 483 GLU A CA 1
ATOM 4040 C C . GLU A 1 483 ? 48.662 -1.717 -27.947 1.00 33.62 483 GLU A C 1
ATOM 4042 O O . GLU A 1 483 ? 49.698 -1.658 -27.285 1.00 33.62 483 GLU A O 1
ATOM 4047 N N . ARG A 1 484 ? 47.535 -2.225 -27.435 1.00 31.97 484 ARG A N 1
ATOM 4048 C CA . ARG A 1 484 ? 47.533 -3.001 -26.192 1.00 31.97 484 ARG A CA 1
ATOM 4049 C C . ARG A 1 484 ? 48.296 -4.307 -26.429 1.00 31.97 484 ARG A C 1
ATOM 4051 O O . ARG A 1 484 ? 47.770 -5.206 -27.083 1.00 31.97 484 ARG A O 1
ATOM 4058 N N . THR A 1 485 ? 49.488 -4.420 -25.850 1.00 31.98 485 THR A N 1
ATOM 4059 C CA . THR A 1 485 ? 49.927 -5.666 -25.189 1.00 31.98 485 THR A CA 1
ATOM 4060 C C . THR A 1 485 ? 49.061 -5.925 -23.967 1.00 31.98 485 THR A C 1
ATOM 4062 O O . THR A 1 485 ? 48.749 -7.105 -23.701 1.00 31.98 485 THR A O 1
#

Organism: Strongyloides stercoralis (NCBI:txid6248)

Secondary structure (DSSP, 8-state):
-TTTS-HHHHHHHHHHHHHHHGGGT-TTS-HHHHHHHHHHHHHHHHHHHHHHHHHHHHHHHHHHHHHHHHHHHHHHHHHHHHTTS---------PPPPP-------------EEEE---TT--EEEE--PPPP-TT-----EEEEEEEEEEEGGGTEEEEEEEEEEE-SSEEEEE-SS-TTS--EEEE--TTTS-SSS--S----TTTTSGGG--GGGB-HHHHTTB--TT--HHHHHHHHHHHHHH-TTHHHHHHTT--PPPB-HHHHHHHHHHHHSS--SS-HHHHHHHHHHHHHHHHHHHHHHHHHHHHHHHHHHHGGGG--SHHHHHHHHHT-SSEEEEEE-TTS-EEEEEPEEEEEEEE-TTSEETTEEESSEEEEETTS-EEEE-TTSEEES---EEE-TT---HHHHHH------HHHHHHHHHHHHHHHHHHHHH-TTS---SHHHHHHHHHHTTSS-------SSS----------